Protein AF-0000000072289355 (afdb_homodimer)

pLDDT: mean 85.35, std 15.27, range [37.7, 98.59]

InterPro domains:
  IPR052786 Outer_spore_wall_assembly [PTHR34292] (29-284)
  IPR059112 Sulfate transporter CysZ/Etoposide-induced protein 2.4 [PF07264] (38-252)

Solvent-accessible surface area (backbone atoms only — not comparable to full-atom values): 29254 Å² total; per-residue (Å²): 114,68,66,58,51,51,51,50,49,51,51,49,49,47,50,49,48,52,52,46,51,51,48,48,51,36,52,50,40,17,64,49,29,50,36,46,48,29,38,57,50,8,44,57,51,49,72,73,34,67,76,64,43,53,46,57,64,74,40,42,65,65,51,49,53,50,40,53,53,46,43,52,53,40,50,72,47,36,30,61,35,34,29,67,58,28,41,77,76,49,46,68,50,11,51,56,51,26,50,52,43,45,42,14,25,32,24,41,50,41,39,54,52,33,48,65,72,66,37,36,67,35,45,48,50,39,25,48,26,47,24,39,65,72,67,39,46,71,52,46,50,56,24,26,44,66,51,90,67,98,59,92,46,43,59,73,31,60,51,57,78,71,52,80,75,58,82,59,88,50,70,67,56,53,52,52,50,60,70,42,52,68,37,35,77,38,64,57,60,23,44,53,51,42,50,49,52,49,6,35,61,47,17,71,52,60,52,40,58,58,40,52,27,70,63,56,50,73,67,56,50,51,55,52,45,66,76,41,43,23,28,30,18,31,27,17,35,48,38,49,59,48,28,41,38,54,86,43,14,61,61,34,52,50,18,33,35,37,8,42,24,54,49,51,44,45,52,68,68,49,78,53,58,65,58,48,63,61,36,72,65,46,55,51,48,56,59,66,74,96,114,67,65,59,52,51,51,51,50,49,50,50,51,49,50,47,47,50,49,47,51,52,48,47,51,37,51,50,42,17,65,48,25,47,35,46,47,29,38,58,50,8,45,56,52,49,72,72,34,67,75,64,44,52,48,58,62,75,40,42,64,64,50,50,54,51,39,53,54,46,43,53,55,40,50,73,47,37,30,61,36,32,30,68,57,28,41,77,76,48,46,66,49,11,50,57,53,26,50,51,43,44,42,14,26,31,24,40,49,43,40,55,51,31,49,65,71,65,38,38,67,35,45,47,49,40,27,50,26,47,23,38,67,72,68,38,47,72,51,46,51,57,23,26,44,65,51,91,67,98,59,94,46,42,59,74,31,59,50,56,79,71,52,80,75,59,80,61,89,49,70,66,56,53,52,51,51,60,70,42,51,69,38,36,76,39,62,56,61,22,44,53,50,40,50,48,52,51,6,35,60,47,18,70,50,61,53,40,55,58,39,52,27,70,65,56,51,73,65,56,50,50,53,51,46,65,76,41,42,22,27,31,18,30,27,18,34,49,39,51,59,48,27,41,38,56,88,42,13,62,61,35,52,50,19,33,36,37,8,42,24,53,50,51,45,44,51,69,69,50,80,52,57,65,55,48,61,63,36,72,64,46,56,54,50,56,60,66,74,97

Secondary structure (DSSP, 8-state):
-HHHHHHHHHHHHHHHHHHHHHHHHHHHHHHHH-GGGHHHHHHHHHHH-GGGGHHHHHTHHHHHHHHHHHHHHHHHHHHHHHHHHHHHHHGGGHHHHHHHHHHHHHHHHHHHHHHHHTSHHHHHHHHHHHHHHTT-HHHHTTTEEE--S--S-GGGGEEEE-S---PPPPHHHHHHHHHHGGGGGSTTHHHHHHHHHHHHHHHTTTTHHHHHHHT--HHHHHHHHHHTHHHHHHHHHHHHHHHTSTT-HHHHHHHHHHHHHHHHHHHHH--S-TTTTTSHHHHHHHHHH-/-HHHHHHHHHHHHHHHHHHHHHHHHHHHHHHHH-GGGHHHHHHHHHHH-GGGGHHHHHTHHHHHHHHHHHHHHHHHHHHHHHHHHHHHHHGGGHHHHHHHHHHHHHHHHHHHHHHHHTSHHHHHHHHHHHHHHTT-HHHHTTTEEE--S--S-GGGGEEEE-S---PPPPHHHHHHHHHHGGGGGSTTHHHHHHHHHHHHHHHTTTTHHHHHHHT--HHHHHHHHHHTHHHHHHHHHHHHHHHTSTT-HHHHHHHHHHHHHHHHHHHHH--S-TTTTTSHHHHHHHHHH-

Structure (mmCIF, N/CA/C/O backbone):
data_AF-0000000072289355-model_v1
#
loop_
_entity.id
_entity.type
_entity.pdbx_description
1 polymer 'Outer spore wall protein RRT8'
#
loop_
_atom_site.group_PDB
_atom_site.id
_atom_site.type_symbol
_atom_site.label_atom_id
_atom_site.label_alt_id
_atom_site.label_comp_id
_atom_site.label_asym_id
_atom_site.label_entity_id
_atom_site.label_seq_id
_atom_site.pdbx_PDB_ins_code
_atom_site.Cartn_x
_atom_site.Cartn_y
_atom_site.Cartn_z
_atom_site.occupancy
_atom_site.B_iso_or_equiv
_atom_site.auth_seq_id
_atom_site.auth_comp_id
_atom_site.auth_asym_id
_atom_site.auth_atom_id
_atom_site.pdbx_PDB_model_num
ATOM 1 N N . MET A 1 1 ? -6.34 -16.887 45.397 1 51.94 1 MET A N 1
ATOM 2 C CA . MET A 1 1 ? -6.302 -16.685 43.951 1 51.94 1 MET A CA 1
ATOM 3 C C . MET A 1 1 ? -7.488 -15.848 43.486 1 51.94 1 MET A C 1
ATOM 5 O O . MET A 1 1 ? -7.342 -14.985 42.618 1 51.94 1 MET A O 1
ATOM 9 N N . SER A 1 2 ? -8.598 -15.953 44.158 1 68.51 2 SER A N 1
ATOM 10 C CA . SER A 1 2 ? -9.837 -15.259 43.819 1 68.51 2 SER A CA 1
ATOM 11 C C . SER A 1 2 ? -9.767 -13.784 44.201 1 68.51 2 SER A C 1
ATOM 13 O O . SER A 1 2 ? -10.225 -12.921 43.449 1 68.51 2 SER A O 1
ATOM 15 N N . SER A 1 3 ? -8.997 -13.541 45.197 1 70.63 3 SER A N 1
ATOM 16 C CA . SER A 1 3 ? -8.923 -12.172 45.697 1 70.63 3 SER A CA 1
ATOM 17 C C . SER A 1 3 ? -7.99 -11.32 44.842 1 70.63 3 SER A C 1
ATOM 19 O O . SER A 1 3 ? -8.27 -10.147 44.59 1 70.63 3 SER A O 1
ATOM 21 N N . SER A 1 4 ? -7.025 -11.964 44.199 1 68.1 4 SER A N 1
ATOM 22 C CA . SER A 1 4 ? -6.078 -11.264 43.337 1 68.1 4 SER A CA 1
ATOM 23 C C . SER A 1 4 ? -6.698 -10.943 41.981 1 68.1 4 SER A C 1
ATOM 25 O O . SER A 1 4 ? -6.456 -9.873 41.419 1 68.1 4 SER A O 1
ATOM 27 N N . MET A 1 5 ? -7.551 -11.818 41.543 1 70.52 5 MET A N 1
ATOM 28 C CA . MET A 1 5 ? -8.238 -11.586 40.276 1 70.52 5 MET A CA 1
ATOM 29 C C . MET A 1 5 ? -9.273 -10.474 40.413 1 70.52 5 MET A C 1
ATOM 31 O O . MET A 1 5 ? -9.453 -9.671 39.496 1 70.52 5 MET A O 1
ATOM 35 N N . GLU A 1 6 ? -9.907 -10.446 41.558 1 66.62 6 GLU A N 1
ATOM 36 C CA . GLU A 1 6 ? -10.91 -9.415 41.811 1 66.62 6 GLU A CA 1
ATOM 37 C C . GLU A 1 6 ? -10.265 -8.039 41.95 1 66.62 6 GLU A C 1
ATOM 39 O O . GLU A 1 6 ? -10.8 -7.045 41.456 1 66.62 6 GLU A O 1
ATOM 44 N N . LYS A 1 7 ? -9.144 -8.028 42.578 1 65.82 7 LYS A N 1
ATOM 45 C CA . LYS A 1 7 ? -8.423 -6.769 42.742 1 65.82 7 LYS A CA 1
ATOM 46 C C . LYS A 1 7 ? -7.868 -6.276 41.409 1 65.82 7 LYS A C 1
ATOM 48 O O . LYS A 1 7 ? -7.916 -5.08 41.114 1 65.82 7 LYS A O 1
ATOM 53 N N . ALA A 1 8 ? -7.424 -7.24 40.55 1 68.23 8 ALA A N 1
ATOM 54 C CA . ALA A 1 8 ? -6.943 -6.889 39.216 1 68.23 8 ALA A CA 1
ATOM 55 C C . ALA A 1 8 ? -8.083 -6.381 38.337 1 68.23 8 ALA A C 1
ATOM 57 O O . ALA A 1 8 ? -7.905 -5.439 37.562 1 68.23 8 ALA A O 1
ATOM 58 N N . GLY A 1 9 ? -9.172 -6.943 38.454 1 66.05 9 GLY A N 1
ATOM 59 C CA . GLY A 1 9 ? -10.347 -6.475 37.737 1 66.05 9 GLY A CA 1
ATOM 60 C C . GLY A 1 9 ? -10.801 -5.095 38.173 1 66.05 9 GLY A C 1
ATOM 61 O O . GLY A 1 9 ? -11.153 -4.259 37.338 1 66.05 9 GLY A O 1
ATOM 62 N N . ALA A 1 10 ? -10.808 -4.883 39.504 1 66.05 10 ALA A N 1
ATOM 63 C CA . ALA A 1 10 ? -11.208 -3.591 40.056 1 66.05 10 ALA A CA 1
ATOM 64 C C . ALA A 1 10 ? -10.224 -2.495 39.656 1 66.05 10 ALA A C 1
ATOM 66 O O . ALA A 1 10 ? -10.631 -1.386 39.301 1 66.05 10 ALA A O 1
ATOM 67 N N . LYS A 1 11 ? -8.892 -2.757 39.707 1 65.72 11 LYS A N 1
ATOM 68 C CA . LYS A 1 11 ? -7.862 -1.82 39.269 1 65.72 11 LYS A CA 1
ATOM 69 C C . LYS A 1 11 ? -7.976 -1.536 37.774 1 65.72 11 LYS A C 1
ATOM 71 O O . LYS A 1 11 ? -7.8 -0.397 37.338 1 65.72 11 LYS A O 1
ATOM 76 N N . ALA A 1 12 ? -8.282 -2.608 37.068 1 65.73 12 ALA A N 1
ATOM 77 C CA . ALA A 1 12 ? -8.5 -2.423 35.635 1 65.73 12 ALA A CA 1
ATOM 78 C C . ALA A 1 12 ? -9.706 -1.525 35.375 1 65.73 12 ALA A C 1
ATOM 80 O O . ALA A 1 12 ? -9.671 -0.669 34.488 1 65.73 12 ALA A O 1
ATOM 81 N N . LYS A 1 13 ? -10.736 -1.74 36.146 1 65.07 13 LYS A N 1
ATOM 82 C CA . LYS A 1 13 ? -11.933 -0.911 36.027 1 65.07 13 LYS A CA 1
ATOM 83 C C . LYS A 1 13 ? -11.645 0.532 36.431 1 65.07 13 LYS A C 1
ATOM 85 O O . LYS A 1 13 ? -12.148 1.469 35.807 1 65.07 13 LYS A O 1
ATOM 90 N N . GLU A 1 14 ? -10.884 0.683 37.534 1 64.58 14 GLU A N 1
ATOM 91 C CA . GLU A 1 14 ? -10.511 2.021 37.984 1 64.58 14 GLU A CA 1
ATOM 92 C C . GLU A 1 14 ? -9.627 2.721 36.956 1 64.58 14 GLU A C 1
ATOM 94 O O . GLU A 1 14 ? -9.816 3.906 36.672 1 64.58 14 GLU A O 1
ATOM 99 N N . VAL A 1 15 ? -8.634 2.072 36.453 1 63.96 15 VAL A N 1
ATOM 100 C CA . VAL A 1 15 ? -7.767 2.62 35.415 1 63.96 15 VAL A CA 1
ATOM 101 C C . VAL A 1 15 ? -8.59 2.935 34.167 1 63.96 15 VAL A C 1
ATOM 103 O O . VAL A 1 15 ? -8.409 3.984 33.545 1 63.96 15 VAL A O 1
ATOM 106 N N . ALA A 1 16 ? -9.475 2.083 33.912 1 65.11 16 ALA A N 1
ATOM 107 C CA . ALA A 1 16 ? -10.362 2.306 32.773 1 65.11 16 ALA A CA 1
ATOM 108 C C . ALA A 1 16 ? -11.235 3.538 32.992 1 65.11 16 ALA A C 1
ATOM 110 O O . ALA A 1 16 ? -11.449 4.326 32.067 1 65.11 16 ALA A O 1
ATOM 111 N N . LYS A 1 17 ? -11.757 3.693 34.224 1 64.8 17 LYS A N 1
ATOM 112 C CA . LYS A 1 17 ? -12.576 4.855 34.555 1 64.8 17 LYS A CA 1
ATOM 113 C C . LYS A 1 17 ? -11.749 6.137 34.524 1 64.8 17 LYS A C 1
ATOM 115 O O . LYS A 1 17 ? -12.203 7.163 34.013 1 64.8 17 LYS A O 1
ATOM 120 N N . GLU A 1 18 ? -10.589 6.086 35.146 1 62.41 18 GLU A N 1
ATOM 121 C CA . GLU A 1 18 ? -9.7 7.243 35.112 1 62.41 18 GLU A CA 1
ATOM 122 C C . GLU A 1 18 ? -9.323 7.609 33.679 1 62.41 18 GLU A C 1
ATOM 124 O O . GLU A 1 18 ? -9.292 8.788 33.322 1 62.41 18 GLU A O 1
ATOM 129 N N . ASP A 1 19 ? -9.022 6.588 32.973 1 63.24 19 ASP A N 1
ATOM 130 C CA . ASP A 1 19 ? -8.687 6.82 31.571 1 63.24 19 ASP A CA 1
ATOM 131 C C . ASP A 1 19 ? -9.883 7.382 30.806 1 63.24 19 ASP A C 1
ATOM 133 O O . ASP A 1 19 ? -9.724 8.254 29.949 1 63.24 19 ASP A O 1
ATOM 137 N N . PHE A 1 20 ? -11.013 6.864 31.174 1 65.43 20 PHE A N 1
ATOM 138 C CA . PHE A 1 20 ? -12.234 7.37 30.557 1 65.43 20 PHE A CA 1
ATOM 139 C C . PHE A 1 20 ? -12.475 8.824 30.948 1 65.43 20 PHE A C 1
ATOM 141 O O . PHE A 1 20 ? -12.864 9.64 30.111 1 65.43 20 PHE A O 1
ATOM 148 N N . ASP A 1 21 ? -12.33 9.19 32.232 1 65.61 21 ASP A N 1
ATOM 149 C CA . ASP A 1 21 ? -12.503 10.565 32.691 1 65.61 21 ASP A CA 1
ATOM 150 C C . ASP A 1 21 ? -11.479 11.494 32.043 1 65.61 21 ASP A C 1
ATOM 152 O O . ASP A 1 21 ? -11.807 12.62 31.665 1 65.61 21 ASP A O 1
ATOM 156 N N . LYS A 1 22 ? -10.237 11.075 31.968 1 67.26 22 LYS A N 1
ATOM 157 C CA . LYS A 1 22 ? -9.211 11.859 31.287 1 67.26 22 LYS A CA 1
ATOM 158 C C . LYS A 1 22 ? -9.565 12.07 29.817 1 67.26 22 LYS A C 1
ATOM 160 O O . LYS A 1 22 ? -9.378 13.163 29.279 1 67.26 22 LYS A O 1
ATOM 165 N N . ALA A 1 23 ? -10.123 11.025 29.295 1 70.81 23 ALA A N 1
ATOM 166 C CA . ALA A 1 23 ? -10.559 11.112 27.904 1 70.81 23 ALA A CA 1
ATOM 167 C C . ALA A 1 23 ? -11.709 12.104 27.751 1 70.81 23 ALA A C 1
ATOM 169 O O . ALA A 1 23 ? -11.76 12.859 26.776 1 70.81 23 ALA A O 1
ATOM 170 N N . LYS A 1 24 ? -12.55 12.058 28.671 1 71.65 24 LYS A N 1
ATOM 171 C CA . LYS A 1 24 ? -13.68 12.982 28.656 1 71.65 24 LYS A CA 1
ATOM 172 C C . LYS A 1 24 ? -13.212 14.426 28.813 1 71.65 24 LYS A C 1
ATOM 174 O O . LYS A 1 24 ? -13.702 15.321 28.122 1 71.65 24 LYS A O 1
ATOM 179 N N . GLU A 1 25 ? -12.352 14.649 29.75 1 72.42 25 GLU A N 1
ATOM 180 C CA . GLU A 1 25 ? -11.808 15.988 29.957 1 72.42 25 GLU A CA 1
ATOM 181 C C . GLU A 1 25 ? -11.058 16.475 28.72 1 72.42 25 GLU A C 1
ATOM 183 O O . GLU A 1 25 ? -11.164 17.645 28.344 1 72.42 25 GLU A O 1
ATOM 188 N N . LEU A 1 26 ? -10.365 15.582 28.157 1 71.24 26 LEU A N 1
ATOM 189 C CA . LEU A 1 26 ? -9.65 15.921 26.931 1 71.24 26 LEU A CA 1
ATOM 190 C C . LEU A 1 26 ? -10.625 16.278 25.815 1 71.24 26 LEU A C 1
ATOM 192 O O . LEU A 1 26 ? -10.402 17.238 25.074 1 71.24 26 LEU A O 1
ATOM 196 N N . ALA A 1 27 ? -11.639 15.556 25.752 1 74.61 27 ALA A N 1
ATOM 197 C CA . ALA A 1 27 ? -12.659 15.822 24.741 1 74.61 27 ALA A CA 1
ATOM 198 C C . ALA A 1 27 ? -13.316 17.181 24.969 1 74.61 27 ALA A C 1
ATOM 200 O O . ALA A 1 27 ? -13.566 17.923 24.017 1 74.61 27 ALA A O 1
ATOM 201 N N . ARG A 1 28 ? -13.562 17.49 26.211 1 72.58 28 ARG A N 1
ATOM 202 C CA . ARG A 1 28 ? -14.164 18.773 26.559 1 72.58 28 ARG A CA 1
ATOM 203 C C . ARG A 1 28 ? -13.207 19.924 26.266 1 72.58 28 ARG A C 1
ATOM 205 O O . ARG A 1 28 ? -13.6 20.928 25.668 1 72.58 28 ARG A O 1
ATOM 212 N N . SER A 1 29 ? -12.02 19.738 26.656 1 74.2 29 SER A N 1
ATOM 213 C CA . SER A 1 29 ? -11.019 20.77 26.406 1 74.2 29 SER A CA 1
ATOM 214 C C . SER A 1 29 ? -10.797 20.973 24.911 1 74.2 29 SER A C 1
ATOM 216 O O . SER A 1 29 ? -10.623 22.104 24.452 1 74.2 29 SER A O 1
ATOM 218 N N . ALA A 1 30 ? -10.871 19.97 24.189 1 75.96 30 ALA A N 1
ATOM 219 C CA . ALA A 1 30 ? -10.728 20.03 22.736 1 75.96 30 ALA A CA 1
ATOM 220 C C . ALA A 1 30 ? -11.888 20.792 22.102 1 75.96 30 ALA A C 1
ATOM 222 O O . ALA A 1 30 ? -11.682 21.616 21.207 1 75.96 30 ALA A O 1
ATOM 223 N N . ALA A 1 31 ? -13.019 20.532 22.613 1 73.26 31 ALA A N 1
ATOM 224 C CA . ALA A 1 31 ? -14.212 21.175 22.069 1 73.26 31 ALA A CA 1
ATOM 225 C C . ALA A 1 31 ? -14.237 22.662 22.408 1 73.26 31 ALA A C 1
ATOM 227 O O . ALA A 1 31 ? -14.61 23.489 21.573 1 73.26 31 ALA A O 1
ATOM 228 N N . ILE A 1 32 ? -13.703 23.025 23.562 1 75.71 32 ILE A N 1
ATOM 229 C CA . ILE A 1 32 ? -13.789 24.396 24.053 1 75.71 32 ILE A CA 1
ATOM 230 C C . ILE A 1 32 ? -12.649 25.227 23.466 1 75.71 32 ILE A C 1
ATOM 232 O O . ILE A 1 32 ? -12.792 26.436 23.269 1 75.71 32 ILE A O 1
ATOM 236 N N . SER A 1 33 ? -11.571 24.567 23.103 1 79.07 33 SER A N 1
ATOM 237 C CA . SER A 1 33 ? -10.388 25.292 22.649 1 79.07 33 SER A CA 1
ATOM 238 C C . SER A 1 33 ? -10.635 25.965 21.304 1 79.07 33 SER A C 1
ATOM 240 O O . SER A 1 33 ? -10.055 27.014 21.013 1 79.07 33 SER A O 1
ATOM 242 N N . GLY A 1 34 ? -11.463 25.48 20.426 1 87.3 34 GLY A N 1
ATOM 243 C CA . GLY A 1 34 ? -11.722 26.012 19.098 1 87.3 34 GLY A CA 1
ATOM 244 C C . GLY A 1 34 ? -10.569 25.803 18.136 1 87.3 34 GLY A C 1
ATOM 245 O O . GLY A 1 34 ? -10.623 26.248 16.987 1 87.3 34 GLY A O 1
ATOM 246 N N . ALA A 1 35 ? -9.516 25.137 18.644 1 91.71 35 ALA A N 1
ATOM 247 C CA . ALA A 1 35 ? -8.325 24.929 17.826 1 91.71 35 ALA A CA 1
ATOM 248 C C . ALA A 1 35 ? -8.653 24.115 16.577 1 91.71 35 ALA A C 1
ATOM 250 O O . ALA A 1 35 ? -7.94 24.192 15.573 1 91.71 35 ALA A O 1
ATOM 251 N N . TYR A 1 36 ? -9.755 23.366 16.559 1 91.93 36 TYR A N 1
ATOM 252 C CA . TYR A 1 36 ? -10.182 22.554 15.425 1 91.93 36 TYR A CA 1
ATOM 253 C C . TYR A 1 36 ? -10.618 23.432 14.258 1 91.93 36 TYR A C 1
ATOM 255 O O . TYR A 1 36 ? -10.754 22.953 13.13 1 91.93 36 TYR A O 1
ATOM 263 N N . LEU A 1 37 ? -10.787 24.721 14.466 1 94.92 37 LEU A N 1
ATOM 264 C CA . LEU A 1 37 ? -11.239 25.637 13.424 1 94.92 37 LEU A CA 1
ATOM 265 C C . LEU A 1 37 ? -10.059 26.172 12.62 1 94.92 37 LEU A C 1
ATOM 267 O O . LEU A 1 37 ? -10.23 26.63 11.489 1 94.92 37 LEU A O 1
ATOM 271 N N . TYR A 1 38 ? -8.908 26.082 13.154 1 96.92 38 TYR A N 1
ATOM 272 C CA . TYR A 1 38 ? -7.762 26.724 12.522 1 96.92 38 TYR A CA 1
ATOM 273 C C . TYR A 1 38 ? -7.405 26.035 11.21 1 96.92 38 TYR A C 1
ATOM 275 O O . TYR A 1 38 ? -7.046 26.695 10.232 1 96.92 38 TYR A O 1
ATOM 283 N N . PRO A 1 39 ? -7.493 24.691 11.159 1 97.29 39 PRO A N 1
ATOM 284 C CA . PRO A 1 39 ? -7.264 24.087 9.844 1 97.29 39 PRO A CA 1
ATOM 285 C C . PRO A 1 39 ? -8.243 24.589 8.785 1 97.29 39 PRO A C 1
ATOM 287 O O . PRO A 1 39 ? -7.864 24.771 7.626 1 97.29 39 PRO A O 1
ATOM 290 N N . ILE A 1 40 ? -9.417 24.882 9.15 1 97.29 40 ILE A N 1
ATOM 291 C CA . ILE A 1 40 ? -10.425 25.395 8.228 1 97.29 40 ILE A CA 1
ATOM 292 C C . ILE A 1 40 ? -10.101 26.841 7.86 1 97.29 40 ILE A C 1
ATOM 294 O O . ILE A 1 40 ? -10.152 27.215 6.687 1 97.29 40 ILE A O 1
ATOM 298 N N . LYS A 1 41 ? -9.752 27.607 8.88 1 97.49 41 LYS A N 1
ATOM 299 C CA . LYS A 1 41 ? -9.331 28.982 8.628 1 97.49 41 LYS A CA 1
ATOM 300 C C . LYS A 1 41 ? -8.124 29.026 7.695 1 97.49 41 LYS A C 1
ATOM 302 O O . LYS A 1 41 ? -8 29.937 6.874 1 97.49 41 LYS A O 1
ATOM 307 N N . GLY A 1 42 ? -7.297 2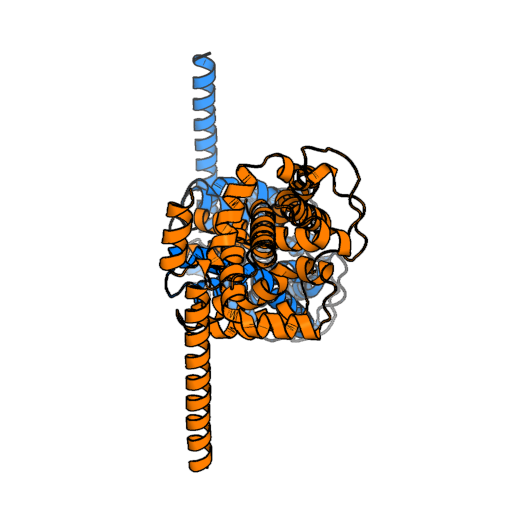8.028 7.879 1 98.31 42 GLY A N 1
ATOM 308 C CA . GLY A 1 42 ? -6.117 27.952 7.032 1 98.31 42 GLY A CA 1
ATOM 309 C C . GLY A 1 42 ? -6.449 27.778 5.562 1 98.31 42 GLY A C 1
ATOM 310 O O . GLY A 1 42 ? -5.771 28.337 4.697 1 98.31 42 GLY A O 1
ATOM 311 N N . ILE A 1 43 ? -7.487 27.035 5.299 1 98.18 43 ILE A N 1
ATOM 312 C CA . ILE A 1 43 ? -7.917 26.819 3.922 1 98.18 43 ILE A CA 1
ATOM 313 C C . ILE A 1 43 ? -8.352 28.146 3.304 1 98.18 43 ILE A C 1
ATOM 315 O O . ILE A 1 43 ? -7.877 28.524 2.231 1 98.18 43 ILE A O 1
ATOM 319 N N . PHE A 1 44 ? -9.206 28.932 3.954 1 97.87 44 PHE A N 1
ATOM 320 C CA . PHE A 1 44 ? -9.758 30.172 3.422 1 97.87 44 PHE A CA 1
ATOM 321 C C . PHE A 1 44 ? -8.683 31.248 3.33 1 97.87 44 PHE A C 1
ATOM 323 O O . PHE A 1 44 ? -8.643 32.012 2.363 1 97.87 44 PHE A O 1
ATOM 330 N N . TYR A 1 45 ? -7.818 31.328 4.323 1 98.04 45 TYR A N 1
ATOM 331 C CA . TYR A 1 45 ? -6.731 32.3 4.298 1 98.04 45 TYR A CA 1
ATOM 332 C C . TYR A 1 45 ? -5.783 32.027 3.136 1 98.04 45 TYR A C 1
ATOM 334 O O . TYR A 1 45 ? -5.366 32.954 2.437 1 98.04 45 TYR A O 1
ATOM 342 N N . PHE A 1 46 ? -5.436 30.767 2.947 1 98.1 46 PHE A N 1
ATOM 343 C CA . PHE A 1 46 ? -4.536 30.372 1.87 1 98.1 46 PHE A CA 1
ATOM 344 C C . PHE A 1 46 ? -5.129 30.726 0.511 1 98.1 46 PHE A C 1
ATOM 346 O O . PHE A 1 46 ? -4.432 31.256 -0.357 1 98.1 46 PHE A O 1
ATOM 353 N N . LEU A 1 47 ? -6.413 30.436 0.352 1 97.01 47 LEU A N 1
ATOM 354 C CA . LEU A 1 47 ? -7.069 30.674 -0.929 1 97.01 47 LEU A CA 1
ATOM 355 C C . LEU A 1 47 ? -7.192 32.168 -1.207 1 97.01 47 LEU A C 1
ATOM 357 O O . LEU A 1 47 ? -7.151 32.594 -2.364 1 97.01 47 LEU A O 1
ATOM 361 N N . SER A 1 48 ? -7.273 32.992 -0.138 1 96.82 48 SER A N 1
ATOM 362 C CA . SER A 1 48 ? -7.484 34.428 -0.295 1 96.82 48 SER A CA 1
ATOM 363 C C . SER A 1 48 ? -6.158 35.172 -0.408 1 96.82 48 SER A C 1
ATOM 365 O O . SER A 1 48 ? -6.13 36.349 -0.772 1 96.82 48 SER A O 1
ATOM 367 N N . HIS A 1 49 ? -5.082 34.605 -0.113 1 95.73 49 HIS A N 1
ATOM 368 C CA . HIS A 1 49 ? -3.77 35.241 -0.175 1 95.73 49 HIS A CA 1
ATOM 369 C C . HIS A 1 49 ? -2.864 34.536 -1.179 1 95.73 49 HIS A C 1
ATOM 371 O O . HIS A 1 49 ? -2.091 33.65 -0.809 1 95.73 49 HIS A O 1
ATOM 377 N N . ARG A 1 50 ? -2.788 34.98 -2.296 1 94.29 50 ARG A N 1
ATOM 378 C CA . ARG A 1 50 ? -2.14 34.333 -3.433 1 94.29 50 ARG A CA 1
ATOM 379 C C . ARG A 1 50 ? -0.627 34.295 -3.252 1 94.29 50 ARG A C 1
ATOM 381 O O . ARG A 1 50 ? 0.048 33.424 -3.804 1 94.29 50 ARG A O 1
ATOM 388 N N . THR A 1 51 ? -0.07 35.228 -2.525 1 93.98 51 THR A N 1
ATOM 389 C CA . THR A 1 51 ? 1.372 35.285 -2.317 1 93.98 51 THR A CA 1
ATOM 390 C C . THR A 1 51 ? 1.862 34.044 -1.576 1 93.98 51 THR A C 1
ATOM 392 O O . THR A 1 51 ? 3.027 33.661 -1.698 1 93.98 51 THR A O 1
ATOM 395 N N . LEU A 1 52 ? 0.937 33.41 -0.814 1 96.23 52 LEU A N 1
ATOM 396 C CA . LEU A 1 52 ? 1.291 32.242 -0.015 1 96.23 52 LEU A CA 1
ATOM 397 C C . LEU A 1 52 ? 1.346 30.987 -0.879 1 96.23 52 LEU A C 1
ATOM 399 O O . LEU A 1 52 ? 1.829 29.943 -0.435 1 96.23 52 LEU A O 1
ATOM 403 N N . TRP A 1 53 ? 0.978 31.104 -2.15 1 97.07 53 TRP A N 1
ATOM 404 C CA . TRP A 1 53 ? 0.948 29.953 -3.047 1 97.07 53 TRP A CA 1
ATOM 405 C C . TRP A 1 53 ? 2.342 29.641 -3.58 1 97.07 53 TRP A C 1
ATOM 407 O O . TRP A 1 53 ? 2.586 28.549 -4.099 1 97.07 53 TRP A O 1
ATOM 417 N N . LYS A 1 54 ? 3.278 30.554 -3.481 1 96.41 54 LYS A N 1
ATOM 418 C CA . LYS A 1 54 ? 4.587 30.469 -4.122 1 96.41 54 LYS A CA 1
ATOM 419 C C . LYS A 1 54 ? 5.343 29.225 -3.665 1 96.41 54 LYS A C 1
ATOM 421 O O . LYS A 1 54 ? 5.859 28.468 -4.49 1 96.41 54 LYS A O 1
ATOM 426 N N . PRO A 1 55 ? 5.358 28.976 -2.337 1 96.67 55 PRO A N 1
ATOM 427 C CA . PRO A 1 55 ? 6.069 27.769 -1.91 1 96.67 55 PRO A CA 1
ATOM 428 C C . PRO A 1 55 ? 5.444 26.49 -2.462 1 96.67 55 PRO A C 1
ATOM 430 O O . PRO A 1 55 ? 6.162 25.571 -2.866 1 96.67 55 PRO A O 1
ATOM 433 N N . LEU A 1 56 ? 4.13 26.383 -2.526 1 97.56 56 LEU A N 1
ATOM 434 C CA . LEU A 1 56 ? 3.443 25.214 -3.065 1 97.56 56 LEU A CA 1
ATOM 435 C C . LEU A 1 56 ? 3.733 25.052 -4.554 1 97.56 56 LEU A C 1
ATOM 437 O O . LEU A 1 56 ? 4.047 23.952 -5.013 1 97.56 56 LEU A O 1
ATOM 441 N N . LEU A 1 57 ? 3.641 26.153 -5.322 1 97.49 57 LEU A N 1
ATOM 442 C CA . LEU A 1 57 ? 3.826 26.122 -6.769 1 97.49 57 LEU A CA 1
ATOM 443 C C . LEU A 1 57 ? 5.259 25.744 -7.126 1 97.49 57 LEU A C 1
ATOM 445 O O . LEU A 1 57 ? 5.499 25.098 -8.149 1 97.49 57 LEU A O 1
ATOM 449 N N . SER A 1 58 ? 6.219 26.094 -6.287 1 96.7 58 SER A N 1
ATOM 450 C CA . SER A 1 58 ? 7.62 25.786 -6.55 1 96.7 58 SER A CA 1
ATOM 451 C C . SER A 1 58 ? 7.895 24.293 -6.402 1 96.7 58 SER A C 1
ATOM 453 O O . SER A 1 58 ? 8.897 23.787 -6.911 1 96.7 58 SER A O 1
ATOM 455 N N . LYS A 1 59 ? 6.989 23.576 -5.726 1 97.48 59 LYS A N 1
ATOM 456 C CA . LYS A 1 59 ? 7.192 22.154 -5.463 1 97.48 59 LYS A CA 1
ATOM 457 C C . LYS A 1 59 ? 6.203 21.302 -6.253 1 97.48 59 LYS A C 1
ATOM 459 O O . LYS A 1 59 ? 6.098 20.094 -6.029 1 97.48 59 LYS A O 1
ATOM 464 N N . LEU A 1 60 ? 5.481 21.893 -7.158 1 97.04 60 LEU A N 1
ATOM 465 C CA . LEU A 1 60 ? 4.413 21.21 -7.88 1 97.04 60 LEU A CA 1
ATOM 466 C C . LEU A 1 60 ? 4.975 20.092 -8.752 1 97.04 60 LEU A C 1
ATOM 468 O O . LEU A 1 60 ? 4.444 18.979 -8.759 1 97.04 60 LEU A O 1
ATOM 472 N N . VAL A 1 61 ? 6.052 20.341 -9.468 1 97.13 61 VAL A N 1
ATOM 473 C CA . VAL A 1 61 ? 6.596 19.387 -10.428 1 97.13 61 VAL A CA 1
ATOM 474 C C . VAL A 1 61 ? 7.135 18.162 -9.692 1 97.13 61 VAL A C 1
ATOM 476 O O . VAL A 1 61 ? 6.746 17.03 -9.99 1 97.13 61 VAL A O 1
ATOM 479 N N . PRO A 1 62 ? 8 18.364 -8.669 1 97.27 62 PRO A N 1
ATOM 480 C CA . PRO A 1 62 ? 8.504 17.176 -7.975 1 97.27 62 PRO A CA 1
ATOM 481 C C . PRO A 1 62 ? 7.406 16.415 -7.235 1 97.27 62 PRO A C 1
ATOM 483 O O . PRO A 1 62 ? 7.432 15.183 -7.182 1 97.27 62 PRO A O 1
ATOM 486 N N . THR A 1 63 ? 6.449 17.118 -6.667 1 97.27 63 THR A N 1
ATOM 487 C CA . THR A 1 63 ? 5.38 16.451 -5.933 1 97.27 63 THR A CA 1
ATOM 488 C C . THR A 1 63 ? 4.467 15.684 -6.886 1 97.27 63 THR A C 1
ATOM 490 O O . THR A 1 63 ? 4.023 14.577 -6.572 1 97.27 63 THR A O 1
ATOM 493 N N . LEU A 1 64 ? 4.106 16.235 -8.02 1 97.32 64 LEU A N 1
ATOM 494 C CA . LEU A 1 64 ? 3.267 15.559 -9.003 1 97.32 64 LEU A CA 1
ATOM 495 C C . LEU A 1 64 ? 3.972 14.329 -9.565 1 97.32 64 LEU A C 1
ATOM 497 O O . LEU A 1 64 ? 3.34 13.294 -9.788 1 97.32 64 LEU A O 1
ATOM 501 N N . SER A 1 65 ? 5.308 14.493 -9.842 1 97.77 65 SER A N 1
ATOM 502 C CA . SER A 1 65 ? 6.079 13.352 -10.326 1 97.77 65 SER A CA 1
ATOM 503 C C . SER A 1 65 ? 6.072 12.211 -9.315 1 97.77 65 SER A C 1
ATOM 505 O O . SER A 1 65 ? 5.86 11.052 -9.68 1 97.77 65 SER A O 1
ATOM 507 N N . LEU A 1 66 ? 6.295 12.597 -8.03 1 97.75 66 LEU A N 1
ATOM 508 C CA . LEU A 1 66 ? 6.232 11.598 -6.969 1 97.75 66 LEU A CA 1
ATOM 509 C C . LEU A 1 66 ? 4.849 10.96 -6.905 1 97.75 66 LEU A C 1
ATOM 511 O O . LEU A 1 66 ? 4.729 9.744 -6.737 1 97.75 66 LEU A O 1
ATOM 515 N N . SER A 1 67 ? 3.809 11.764 -7.016 1 97.47 67 SER A N 1
ATOM 516 C CA . SER A 1 67 ? 2.434 11.282 -6.93 1 97.47 67 SER A CA 1
ATOM 517 C C . SER A 1 67 ? 2.132 10.273 -8.033 1 97.47 67 SER A C 1
ATOM 519 O O . SER A 1 67 ? 1.51 9.239 -7.782 1 97.47 67 SER A O 1
ATOM 521 N N . VAL A 1 68 ? 2.523 10.573 -9.24 1 96.5 68 VAL A N 1
ATOM 522 C CA . VAL A 1 68 ? 2.28 9.688 -10.374 1 96.5 68 VAL A CA 1
ATOM 523 C C . VAL A 1 68 ? 2.935 8.332 -10.122 1 96.5 68 VAL A C 1
ATOM 525 O O . VAL A 1 68 ? 2.305 7.288 -10.305 1 96.5 68 VAL A O 1
ATOM 528 N N . VAL A 1 69 ? 4.157 8.335 -9.671 1 96.75 69 VAL A N 1
ATOM 529 C CA . VAL A 1 69 ? 4.9 7.103 -9.428 1 96.75 69 VAL A CA 1
ATOM 530 C C . VAL A 1 69 ? 4.215 6.295 -8.329 1 96.75 69 VAL A C 1
ATOM 532 O O . VAL A 1 69 ? 3.984 5.093 -8.486 1 96.75 69 VAL A O 1
ATOM 535 N N . VAL A 1 70 ? 3.864 6.97 -7.214 1 97.1 70 VAL A N 1
ATOM 536 C CA . VAL A 1 70 ? 3.258 6.289 -6.075 1 97.1 70 VAL A CA 1
ATOM 537 C C . VAL A 1 70 ? 1.897 5.722 -6.476 1 97.1 70 VAL A C 1
ATOM 539 O O . VAL A 1 70 ? 1.568 4.583 -6.138 1 97.1 70 VAL A O 1
ATOM 542 N N . VAL A 1 71 ? 1.084 6.473 -7.178 1 96.16 71 VAL A N 1
ATOM 543 C CA . VAL A 1 71 ? -0.248 6.044 -7.592 1 96.16 71 VAL A CA 1
ATOM 544 C C . VAL A 1 71 ? -0.138 4.816 -8.493 1 96.16 71 VAL A C 1
ATOM 546 O O . VAL A 1 71 ? -0.879 3.845 -8.322 1 96.16 71 VAL A O 1
ATOM 549 N N . ILE A 1 72 ? 0.77 4.826 -9.412 1 94.58 72 ILE A N 1
ATOM 550 C CA . ILE A 1 72 ? 0.948 3.708 -10.332 1 94.58 72 ILE A CA 1
ATOM 551 C C . ILE A 1 72 ? 1.33 2.453 -9.552 1 94.58 72 ILE A C 1
ATOM 553 O O . ILE A 1 72 ? 0.738 1.389 -9.747 1 94.58 72 ILE A O 1
ATOM 557 N N . VAL A 1 73 ? 2.287 2.58 -8.664 1 93.99 73 VAL A N 1
ATOM 558 C CA . VAL A 1 73 ? 2.761 1.446 -7.878 1 93.99 73 VAL A CA 1
ATOM 559 C C . VAL A 1 73 ? 1.625 0.908 -7.011 1 93.99 73 VAL A C 1
ATOM 561 O O . VAL A 1 73 ? 1.431 -0.306 -6.915 1 93.99 73 VAL A O 1
ATOM 564 N N . MET A 1 74 ? 0.835 1.804 -6.429 1 95.06 74 MET A N 1
ATOM 565 C CA . MET A 1 74 ? -0.249 1.381 -5.547 1 95.06 74 MET A CA 1
ATOM 566 C C . MET A 1 74 ? -1.353 0.685 -6.337 1 95.06 74 MET A C 1
ATOM 568 O O . MET A 1 74 ? -1.922 -0.306 -5.875 1 95.06 74 MET A O 1
ATOM 572 N N . PHE A 1 75 ? -1.683 1.208 -7.467 1 93.92 75 PHE A N 1
ATOM 573 C CA . PHE A 1 75 ? -2.703 0.552 -8.276 1 93.92 75 PHE A CA 1
ATOM 574 C C . PHE A 1 75 ? -2.244 -0.836 -8.705 1 93.92 75 PHE A C 1
ATOM 576 O O . PHE A 1 75 ? -3.058 -1.753 -8.832 1 93.92 75 PHE A O 1
ATOM 583 N N . MET A 1 76 ? -1.003 -0.954 -8.953 1 90.56 76 MET A N 1
ATOM 584 C CA . MET A 1 76 ? -0.456 -2.232 -9.4 1 90.56 76 MET A CA 1
ATOM 585 C C . MET A 1 76 ? -0.557 -3.282 -8.299 1 90.56 76 MET A C 1
ATOM 587 O O . MET A 1 76 ? -0.848 -4.448 -8.573 1 90.56 76 MET A O 1
ATOM 591 N N . PHE A 1 77 ? -0.496 -2.868 -7.033 1 89.93 77 PHE A N 1
ATOM 592 C CA . PHE A 1 77 ? -0.321 -3.891 -6.008 1 89.93 77 PHE A CA 1
ATOM 593 C C . PHE A 1 77 ? -1.519 -3.923 -5.067 1 89.93 77 PHE A C 1
ATOM 595 O O . PHE A 1 77 ? -1.789 -4.945 -4.432 1 89.93 77 PHE A O 1
ATOM 602 N N . THR A 1 78 ? -2.201 -2.847 -5.029 1 93.18 78 THR A N 1
ATOM 603 C CA . THR A 1 78 ? -3.225 -2.833 -3.989 1 93.18 78 THR A CA 1
ATOM 604 C C . THR A 1 78 ? -4.62 -2.911 -4.603 1 93.18 78 THR A C 1
ATOM 606 O O . THR A 1 78 ? -5.582 -3.28 -3.926 1 93.18 78 THR A O 1
ATOM 609 N N . TYR A 1 79 ? -4.811 -2.586 -5.819 1 93.09 79 TYR A N 1
ATOM 610 C CA . TYR A 1 79 ? -6.144 -2.461 -6.397 1 93.09 79 TYR A CA 1
ATOM 611 C C . TYR A 1 79 ? -6.845 -3.814 -6.448 1 93.09 79 TYR A C 1
ATOM 613 O O . TYR A 1 79 ? -7.983 -3.948 -5.993 1 93.09 79 TYR A O 1
ATOM 621 N N . LEU A 1 80 ? -6.176 -4.731 -7.006 1 90.97 80 LEU A N 1
ATOM 622 C CA . LEU A 1 80 ? -6.805 -6.025 -7.248 1 90.97 80 LEU A CA 1
ATOM 623 C C . LEU A 1 80 ? -7.219 -6.682 -5.936 1 90.97 80 LEU A C 1
ATOM 625 O O . LEU A 1 80 ? -8.365 -7.113 -5.787 1 90.97 80 LEU A O 1
ATOM 629 N N . PRO A 1 81 ? -6.362 -6.79 -4.98 1 92.64 81 PRO A N 1
ATOM 630 C CA . PRO A 1 81 ? -6.787 -7.381 -3.709 1 92.64 81 PRO A CA 1
ATOM 631 C C . PRO A 1 81 ? -7.92 -6.601 -3.046 1 92.64 81 PRO A C 1
ATOM 633 O O . PRO A 1 81 ? -8.781 -7.194 -2.39 1 92.64 81 PRO A O 1
ATOM 636 N N . GLN A 1 82 ? -7.874 -5.348 -3.203 1 94.15 82 GLN A N 1
ATOM 637 C CA . GLN A 1 82 ? -8.972 -4.537 -2.688 1 94.15 82 GLN A CA 1
ATOM 638 C C . GLN A 1 82 ? -10.29 -4.905 -3.363 1 94.15 82 GLN A C 1
ATOM 640 O O . GLN A 1 82 ? -11.31 -5.08 -2.692 1 94.15 82 GLN A O 1
ATOM 645 N N . LEU A 1 83 ? -10.234 -4.972 -4.607 1 91.72 83 LEU A N 1
ATOM 646 C CA . LEU A 1 83 ? -11.417 -5.323 -5.384 1 91.72 83 LEU A CA 1
ATOM 647 C C . LEU A 1 83 ? -11.974 -6.674 -4.947 1 91.72 83 LEU A C 1
ATOM 649 O O . LEU A 1 83 ? -13.187 -6.831 -4.796 1 91.72 83 LEU A O 1
ATOM 653 N N . ALA A 1 84 ? -11.128 -7.61 -4.762 1 90.71 84 ALA A N 1
ATOM 654 C CA . ALA A 1 84 ? -11.519 -8.972 -4.407 1 90.71 84 ALA A CA 1
ATOM 655 C C . ALA A 1 84 ? -12.32 -8.992 -3.109 1 90.71 84 ALA A C 1
ATOM 657 O O . ALA A 1 84 ? -13.287 -9.746 -2.98 1 90.71 84 ALA A O 1
ATOM 658 N N . ILE A 1 85 ? -11.951 -8.167 -2.158 1 90.25 85 ILE A N 1
ATOM 659 C CA . ILE A 1 85 ? -12.625 -8.137 -0.865 1 90.25 85 ILE A CA 1
ATOM 660 C C . ILE A 1 85 ? -13.892 -7.29 -0.963 1 90.25 85 ILE A C 1
ATOM 662 O O . ILE A 1 85 ? -14.941 -7.667 -0.437 1 90.25 85 ILE A O 1
ATOM 666 N N . LEU A 1 86 ? -13.794 -6.199 -1.719 1 92.31 86 LEU A N 1
ATOM 667 C CA . LEU A 1 86 ? -14.87 -5.214 -1.739 1 92.31 86 LEU A CA 1
ATOM 668 C C . LEU A 1 86 ? -16.065 -5.731 -2.533 1 92.31 86 LEU A C 1
ATOM 670 O O . LEU A 1 86 ? -17.184 -5.24 -2.368 1 92.31 86 LEU A O 1
ATOM 674 N N . ILE A 1 87 ? -15.852 -6.643 -3.419 1 88.19 87 ILE A N 1
ATOM 675 C CA . ILE A 1 87 ? -16.961 -7.23 -4.163 1 88.19 87 ILE A CA 1
ATOM 676 C C . ILE A 1 87 ? -17.987 -7.806 -3.191 1 88.19 87 ILE A C 1
ATOM 678 O O . ILE A 1 87 ? -19.193 -7.744 -3.443 1 88.19 87 ILE A O 1
ATOM 682 N N . PHE A 1 88 ? -17.576 -8.186 -2.042 1 86.59 88 PHE A N 1
ATOM 683 C CA . PHE A 1 88 ? -18.453 -8.825 -1.069 1 86.59 88 PHE A CA 1
ATOM 684 C C . PHE A 1 88 ? -19.155 -7.782 -0.207 1 86.59 88 PHE A C 1
ATOM 686 O O . PHE A 1 88 ? -20.183 -8.07 0.41 1 86.59 88 PHE A O 1
ATOM 693 N N . THR A 1 89 ? -18.62 -6.647 -0.134 1 85.55 89 THR A N 1
ATOM 694 C CA . THR A 1 89 ? -19.209 -5.654 0.758 1 85.55 89 THR A CA 1
ATOM 695 C C . THR A 1 89 ? -19.879 -4.539 -0.04 1 85.55 89 THR A C 1
ATOM 697 O O . THR A 1 89 ? -20.899 -3.991 0.383 1 85.55 89 THR A O 1
ATOM 700 N N . ASP A 1 90 ? -19.285 -4.257 -1.265 1 87.54 90 ASP A N 1
ATOM 701 C CA . ASP A 1 90 ? -19.787 -3.105 -2.008 1 87.54 90 ASP A CA 1
ATOM 702 C C . ASP A 1 90 ? -20.548 -3.545 -3.257 1 87.54 90 ASP A C 1
ATOM 704 O O . ASP A 1 90 ? -21.157 -2.721 -3.942 1 87.54 90 ASP A O 1
ATOM 708 N N . GLY A 1 91 ? -20.518 -4.835 -3.623 1 85.41 91 GLY A N 1
ATOM 709 C CA . GLY A 1 91 ? -21.234 -5.328 -4.788 1 85.41 91 GLY A CA 1
ATOM 710 C C . GLY A 1 91 ? -20.781 -4.683 -6.084 1 85.41 91 GLY A C 1
ATOM 711 O O . GLY A 1 91 ? -19.584 -4.63 -6.372 1 85.41 91 GLY A O 1
ATOM 712 N N . PRO A 1 92 ? -21.691 -4.066 -6.789 1 84.57 92 PRO A N 1
ATOM 713 C CA . PRO A 1 92 ? -21.392 -3.539 -8.123 1 84.57 92 PRO A CA 1
ATOM 714 C C . PRO A 1 92 ? -20.488 -2.309 -8.082 1 84.57 92 PRO A C 1
ATOM 716 O O . PRO A 1 92 ? -19.887 -1.947 -9.097 1 84.57 92 PRO A O 1
ATOM 719 N N . LEU A 1 93 ? -20.471 -1.648 -6.9 1 87.48 93 LEU A N 1
ATOM 720 C CA . LEU A 1 93 ? -19.674 -0.43 -6.804 1 87.48 93 LEU A CA 1
ATOM 721 C C . LEU A 1 93 ? -18.271 -0.736 -6.292 1 87.48 93 LEU A C 1
ATOM 723 O O . LEU A 1 93 ? -17.485 0.179 -6.035 1 87.48 93 LEU A O 1
ATOM 727 N N . ALA A 1 94 ? -17.96 -1.998 -6.224 1 91.46 94 ALA A N 1
ATOM 728 C CA . ALA A 1 94 ? -16.688 -2.437 -5.656 1 91.46 94 ALA A CA 1
ATOM 729 C C . ALA A 1 94 ? -15.511 -1.808 -6.396 1 91.46 94 ALA A C 1
ATOM 731 O O . ALA A 1 94 ? -14.526 -1.4 -5.776 1 91.46 94 ALA A O 1
ATOM 732 N N . ALA A 1 95 ? -15.622 -1.668 -7.707 1 90.94 95 ALA A N 1
ATOM 733 C CA . ALA A 1 95 ? -14.534 -1.124 -8.516 1 90.94 95 ALA A CA 1
ATOM 734 C C . ALA A 1 95 ? -14.297 0.35 -8.197 1 90.94 95 ALA A C 1
ATOM 736 O O . ALA A 1 95 ? -13.151 0.792 -8.093 1 90.94 95 ALA A O 1
ATOM 737 N N . VAL A 1 96 ? -15.349 1.111 -8.035 1 90.58 96 VAL A N 1
ATOM 738 C CA . VAL A 1 96 ? -15.256 2.536 -7.736 1 90.58 96 VAL A CA 1
ATOM 739 C C . VAL A 1 96 ? -14.676 2.733 -6.337 1 90.58 96 VAL A C 1
ATOM 741 O O . VAL A 1 96 ? -13.798 3.576 -6.136 1 90.58 96 VAL A O 1
ATOM 744 N N . SER A 1 97 ? -15.185 1.922 -5.421 1 92.24 97 SER A N 1
ATOM 745 C CA . SER A 1 97 ? -14.677 2.002 -4.055 1 92.24 97 SER A CA 1
ATOM 746 C C . SER A 1 97 ? -13.19 1.668 -3.999 1 92.24 97 SER A C 1
ATOM 748 O O . SER A 1 97 ? -12.433 2.302 -3.261 1 92.24 97 SER A O 1
ATOM 750 N N . ALA A 1 98 ? -12.825 0.676 -4.781 1 93.92 98 ALA A N 1
ATOM 751 C CA . ALA A 1 98 ? -11.42 0.279 -4.811 1 93.92 98 ALA A CA 1
ATOM 752 C C . ALA A 1 98 ? -10.543 1.407 -5.348 1 93.92 98 ALA A C 1
ATOM 754 O O . ALA A 1 98 ? -9.437 1.632 -4.85 1 93.92 98 ALA A O 1
ATOM 755 N N . VAL A 1 99 ? -11.012 2.114 -6.343 1 93.13 99 VAL A N 1
ATOM 756 C CA . VAL A 1 99 ? -10.277 3.247 -6.896 1 93.13 99 VAL A CA 1
ATOM 757 C C . VAL A 1 99 ? -10.116 4.328 -5.83 1 93.13 99 VAL A C 1
ATOM 759 O O . VAL A 1 99 ? -9.016 4.846 -5.623 1 93.13 99 VAL A O 1
ATOM 762 N N . LEU A 1 100 ? -11.181 4.599 -5.16 1 92.88 100 LEU A N 1
ATOM 763 C CA . LEU A 1 100 ? -11.169 5.649 -4.147 1 92.88 100 LEU A CA 1
ATOM 764 C C . LEU A 1 100 ? -10.218 5.295 -3.009 1 92.88 100 LEU A C 1
ATOM 766 O O . LEU A 1 100 ? -9.456 6.146 -2.543 1 92.88 100 LEU A O 1
ATOM 770 N N . LEU A 1 101 ? -10.26 4.06 -2.599 1 95.23 101 LEU A N 1
ATOM 771 C CA . LEU A 1 101 ? -9.391 3.612 -1.516 1 95.23 101 LEU A CA 1
ATOM 772 C C . LEU A 1 101 ? -7.926 3.666 -1.937 1 95.23 101 LEU A C 1
ATOM 774 O O . LEU A 1 101 ? -7.072 4.118 -1.171 1 95.23 101 LEU A O 1
ATOM 778 N N . THR A 1 102 ? -7.64 3.211 -3.131 1 95.76 102 THR A N 1
ATOM 779 C CA . THR A 1 102 ? -6.271 3.222 -3.636 1 95.76 102 THR A CA 1
ATOM 780 C C . THR A 1 102 ? -5.74 4.65 -3.723 1 95.76 102 THR A C 1
ATOM 782 O O . THR A 1 102 ? -4.596 4.916 -3.348 1 95.76 102 THR A O 1
ATOM 785 N N . LEU A 1 103 ? -6.589 5.522 -4.212 1 95.47 103 LEU A N 1
ATOM 786 C CA . LEU A 1 103 ? -6.184 6.92 -4.305 1 95.47 103 LEU A CA 1
ATOM 787 C C . LEU A 1 103 ? -5.943 7.509 -2.919 1 95.47 103 LEU A C 1
ATOM 789 O O . LEU A 1 103 ? -4.987 8.261 -2.717 1 95.47 103 LEU A O 1
ATOM 793 N N . SER A 1 104 ? -6.783 7.208 -2.015 1 94.9 104 SER A N 1
ATOM 794 C CA . SER A 1 104 ? -6.646 7.695 -0.646 1 94.9 104 SER A CA 1
ATOM 795 C C . SER A 1 104 ? -5.356 7.191 -0.007 1 94.9 104 SER A C 1
ATOM 797 O O . SER A 1 104 ? -4.622 7.961 0.615 1 94.9 104 SER A O 1
ATOM 799 N N . GLU A 1 105 ? -5.062 5.943 -0.136 1 96.18 105 GLU A N 1
ATOM 800 C CA . GLU A 1 105 ? -3.819 5.369 0.372 1 96.18 105 GLU A CA 1
ATOM 801 C C . GLU A 1 105 ? -2.603 6.029 -0.273 1 96.18 105 GLU A C 1
ATOM 803 O O . GLU A 1 105 ? -1.613 6.313 0.404 1 96.18 105 GLU A O 1
ATOM 808 N N . SER A 1 106 ? -2.714 6.223 -1.575 1 96.81 106 SER A N 1
ATOM 809 C CA . SER A 1 106 ? -1.621 6.858 -2.303 1 96.81 106 SER A CA 1
ATOM 810 C C . SER A 1 106 ? -1.347 8.262 -1.775 1 96.81 106 SER A C 1
ATOM 812 O O . SER A 1 106 ? -0.19 8.661 -1.629 1 96.81 106 SER A O 1
ATOM 814 N N . SER A 1 107 ? -2.414 8.937 -1.528 1 95.29 107 SER A N 1
ATOM 815 C CA . SER A 1 107 ? -2.274 10.308 -1.045 1 95.29 107 SER A CA 1
ATOM 816 C C . SER A 1 107 ? -1.527 10.352 0.284 1 95.29 107 SER A C 1
ATOM 818 O O . SER A 1 107 ? -0.723 11.256 0.52 1 95.29 107 SER A O 1
ATOM 820 N N . THR A 1 108 ? -1.812 9.448 1.142 1 94.21 108 THR A N 1
ATOM 821 C CA . THR A 1 108 ? -1.136 9.385 2.433 1 94.21 108 THR A CA 1
ATOM 822 C C . THR A 1 108 ? 0.356 9.12 2.251 1 94.21 108 THR A C 1
ATOM 824 O O . THR A 1 108 ? 1.188 9.754 2.902 1 94.21 108 THR A O 1
ATOM 827 N N . ILE A 1 109 ? 0.679 8.218 1.396 1 95.25 109 ILE A N 1
ATOM 828 C CA . ILE A 1 109 ? 2.075 7.888 1.131 1 95.25 109 ILE A CA 1
ATOM 829 C C . ILE A 1 109 ? 2.775 9.084 0.49 1 95.25 109 ILE A C 1
ATOM 831 O O . ILE A 1 109 ? 3.892 9.437 0.877 1 95.25 109 ILE A O 1
ATOM 835 N N . VAL A 1 110 ? 2.136 9.701 -0.447 1 96.52 110 VAL A N 1
ATOM 836 C CA . VAL A 1 110 ? 2.685 10.878 -1.113 1 96.52 110 VAL A CA 1
ATOM 837 C C . VAL A 1 110 ? 2.946 11.978 -0.087 1 96.52 110 VAL A C 1
ATOM 839 O O . VAL A 1 110 ? 4.006 12.609 -0.099 1 96.52 110 VAL A O 1
ATOM 842 N N . THR A 1 111 ? 1.99 12.228 0.768 1 94.29 111 THR A N 1
ATOM 843 C CA . THR A 1 111 ? 2.124 13.265 1.785 1 94.29 111 THR A CA 1
ATOM 844 C C . THR A 1 111 ? 3.305 12.97 2.705 1 94.29 111 THR A C 1
ATOM 846 O O . THR A 1 111 ? 4.125 13.851 2.972 1 94.29 111 THR A O 1
ATOM 849 N N . MET A 1 112 ? 3.398 11.781 3.154 1 91.2 112 MET A N 1
ATOM 850 C CA . MET A 1 112 ? 4.481 11.399 4.056 1 91.2 112 MET A CA 1
ATOM 851 C C . MET A 1 112 ? 5.838 11.571 3.382 1 91.2 112 MET A C 1
ATOM 853 O O . MET A 1 112 ? 6.755 12.155 3.962 1 91.2 112 MET A O 1
ATOM 857 N N . LEU A 1 113 ? 6.002 11.082 2.2 1 93.51 113 LEU A N 1
ATOM 858 C CA . LEU A 1 113 ? 7.272 11.181 1.49 1 93.51 113 LEU A CA 1
ATOM 859 C C . LEU A 1 113 ? 7.593 12.632 1.148 1 93.51 113 LEU A C 1
ATOM 861 O O . LEU A 1 113 ? 8.737 13.07 1.29 1 93.51 113 LEU A O 1
ATOM 865 N N . SER A 1 114 ? 6.592 13.321 0.707 1 95.05 114 SER A N 1
ATOM 866 C CA . SER A 1 114 ? 6.806 14.708 0.307 1 95.05 114 SER A CA 1
ATOM 867 C C . SER A 1 114 ? 7.208 15.571 1.499 1 95.05 114 SER A C 1
ATOM 869 O O . SER A 1 114 ? 8.123 16.392 1.396 1 95.05 114 SER A O 1
ATOM 871 N N . LYS A 1 115 ? 6.578 15.388 2.589 1 91.83 115 LYS A N 1
ATOM 872 C CA . LYS A 1 115 ? 6.858 16.199 3.77 1 91.83 115 LYS A CA 1
ATOM 873 C C . LYS A 1 115 ? 8.273 15.95 4.285 1 91.83 115 LYS A C 1
ATOM 875 O O . LYS A 1 115 ? 8.912 16.858 4.821 1 91.83 115 LYS A O 1
ATOM 880 N N . ASN A 1 116 ? 8.745 14.769 4.09 1 89.44 116 ASN A N 1
ATOM 881 C CA . ASN A 1 116 ? 10.057 14.42 4.625 1 89.44 116 ASN A CA 1
ATOM 882 C C . ASN A 1 116 ? 11.171 14.746 3.634 1 89.44 116 ASN A C 1
ATOM 884 O O . ASN A 1 116 ? 12.291 15.066 4.036 1 89.44 116 ASN A O 1
ATOM 888 N N . PHE A 1 117 ? 10.762 14.79 2.333 1 92.16 117 PHE A N 1
ATOM 889 C CA . PHE A 1 117 ? 11.884 14.831 1.402 1 92.16 117 PHE A CA 1
ATOM 890 C C . PHE A 1 117 ? 11.71 15.961 0.394 1 92.16 117 PHE A C 1
ATOM 892 O O . PHE A 1 117 ? 12.671 16.365 -0.264 1 92.16 117 PHE A O 1
ATOM 899 N N . LEU A 1 118 ? 10.5 16.426 0.285 1 94.24 118 LEU A N 1
ATOM 900 C CA . LEU A 1 118 ? 10.332 17.293 -0.875 1 94.24 118 LEU A CA 1
ATOM 901 C C . LEU A 1 118 ? 9.827 18.67 -0.457 1 94.24 118 LEU A C 1
ATOM 903 O O . LEU A 1 118 ? 10.212 19.683 -1.046 1 94.24 118 LEU A O 1
ATOM 907 N N . ILE A 1 119 ? 8.965 18.681 0.596 1 94.95 119 ILE A N 1
ATOM 908 C CA . ILE A 1 119 ? 8.269 19.954 0.749 1 94.95 119 ILE A CA 1
ATOM 909 C C . ILE A 1 119 ? 8.527 20.518 2.144 1 94.95 119 ILE A C 1
ATOM 911 O O . ILE A 1 119 ? 7.933 21.527 2.532 1 94.95 119 ILE A O 1
ATOM 915 N N . ALA A 1 120 ? 9.352 19.956 2.928 1 92.47 120 ALA A N 1
ATOM 916 C CA . ALA A 1 120 ? 9.614 20.409 4.292 1 92.47 120 ALA A CA 1
ATOM 917 C C . ALA A 1 120 ? 9.976 21.891 4.318 1 92.47 120 ALA A C 1
ATOM 919 O O . ALA A 1 120 ? 9.432 22.655 5.119 1 92.47 120 ALA A O 1
ATOM 920 N N . ASP A 1 121 ? 10.907 22.326 3.454 1 92.93 121 ASP A N 1
ATOM 921 C CA . ASP A 1 121 ? 11.357 23.714 3.413 1 92.93 121 ASP A CA 1
ATOM 922 C C . ASP A 1 121 ? 10.23 24.643 2.966 1 92.93 121 ASP A C 1
ATOM 924 O O . ASP A 1 121 ? 10.107 25.763 3.465 1 92.93 121 ASP A O 1
ATOM 928 N N . ALA A 1 122 ? 9.427 24.193 2.066 1 95.78 122 ALA A N 1
ATOM 929 C CA . ALA A 1 122 ? 8.314 25.002 1.575 1 95.78 122 ALA A CA 1
ATOM 930 C C . ALA A 1 122 ? 7.261 25.201 2.661 1 95.78 122 ALA A C 1
ATOM 932 O O . ALA A 1 122 ? 6.613 26.248 2.722 1 95.78 122 ALA A O 1
ATOM 933 N N . LEU A 1 123 ? 7.079 24.219 3.486 1 95.89 123 LEU A N 1
ATOM 934 C CA . LEU A 1 123 ? 6.143 24.342 4.598 1 95.89 123 LEU A CA 1
ATOM 935 C C . LEU A 1 123 ? 6.649 25.349 5.625 1 95.89 123 LEU A C 1
ATOM 937 O O . LEU A 1 123 ? 5.866 26.128 6.175 1 95.89 123 LEU A O 1
ATOM 941 N N . VAL A 1 124 ? 7.931 25.319 5.852 1 95.33 124 VAL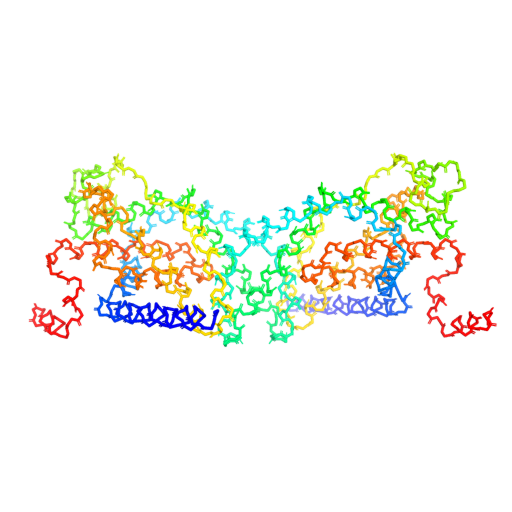 A N 1
ATOM 942 C CA . VAL A 1 12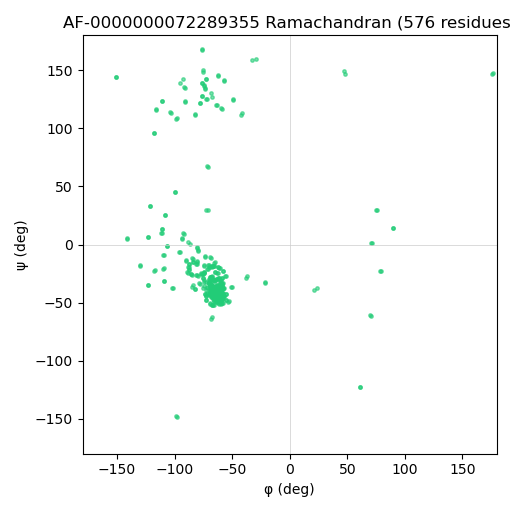4 ? 8.542 26.284 6.76 1 95.33 124 VAL A CA 1
ATOM 943 C C . VAL A 1 124 ? 8.358 27.697 6.211 1 95.33 124 VAL A C 1
ATOM 945 O O . VAL A 1 124 ? 7.993 28.614 6.95 1 95.33 124 VAL A O 1
ATOM 948 N N . ASP A 1 125 ? 8.627 27.862 4.935 1 95.83 125 ASP A N 1
ATOM 949 C CA . ASP A 1 125 ? 8.431 29.158 4.292 1 95.83 125 ASP A CA 1
ATOM 950 C C . ASP A 1 125 ? 6.984 29.625 4.426 1 95.83 125 ASP A C 1
ATOM 952 O O . ASP A 1 125 ? 6.727 30.808 4.658 1 95.83 125 ASP A O 1
ATOM 956 N N . THR A 1 126 ? 6.092 28.723 4.241 1 97.01 126 THR A N 1
ATOM 957 C CA . THR A 1 126 ? 4.672 29.04 4.34 1 97.01 126 THR A CA 1
ATOM 958 C C . THR A 1 126 ? 4.313 29.479 5.757 1 97.01 126 THR A C 1
ATOM 960 O O . THR A 1 126 ? 3.613 30.476 5.945 1 97.01 126 THR A O 1
ATOM 963 N N . PHE A 1 127 ? 4.777 28.735 6.733 1 96.81 127 PHE A N 1
ATOM 964 C CA . PHE A 1 127 ? 4.526 29.077 8.128 1 96.81 127 PHE A CA 1
ATOM 965 C C . PHE A 1 127 ? 5.061 30.467 8.45 1 96.81 127 PHE A C 1
ATOM 967 O O . PHE A 1 127 ? 4.335 31.309 8.983 1 96.81 127 PHE A O 1
ATOM 974 N N . ASP A 1 128 ? 6.288 30.725 8.1 1 96.88 128 ASP A N 1
ATOM 975 C CA . ASP A 1 128 ? 6.944 31.996 8.387 1 96.88 128 ASP A CA 1
ATOM 976 C C . ASP A 1 128 ? 6.269 33.144 7.641 1 96.88 128 ASP A C 1
ATOM 978 O O . ASP A 1 128 ? 6.13 34.245 8.178 1 96.88 128 ASP A O 1
ATOM 982 N N . GLY A 1 129 ? 5.92 32.867 6.405 1 97 129 GLY A N 1
ATOM 983 C CA . GLY A 1 129 ? 5.234 33.881 5.621 1 97 129 GLY A CA 1
ATOM 984 C C . GLY A 1 129 ? 3.944 34.358 6.259 1 97 129 GLY A C 1
ATOM 985 O O . GLY A 1 129 ? 3.652 35.556 6.264 1 97 129 GLY A O 1
ATOM 986 N N . VAL A 1 130 ? 3.177 33.437 6.79 1 97.97 130 VAL A N 1
ATOM 987 C CA . VAL A 1 130 ? 1.921 33.779 7.45 1 97.97 130 VAL A CA 1
ATOM 988 C C . VAL A 1 130 ? 2.206 34.575 8.722 1 97.97 130 VAL A C 1
ATOM 990 O O . VAL A 1 130 ? 1.522 35.56 9.011 1 97.97 130 VAL A O 1
ATOM 993 N N . MET A 1 131 ? 3.205 34.168 9.469 1 97.12 131 MET A N 1
ATOM 994 C CA . MET A 1 131 ? 3.57 34.879 10.69 1 97.12 131 MET A CA 1
ATOM 995 C C . MET A 1 131 ? 3.958 36.322 10.385 1 97.12 131 MET A C 1
ATOM 997 O O . MET A 1 131 ? 3.563 37.241 11.105 1 97.12 131 MET A O 1
ATOM 1001 N N . VAL A 1 132 ? 4.701 36.551 9.308 1 95.59 132 VAL A N 1
ATOM 1002 C CA . VAL A 1 132 ? 5.107 37.892 8.9 1 95.59 132 VAL A CA 1
ATOM 1003 C C . VAL A 1 132 ? 3.886 38.681 8.432 1 95.59 132 VAL A C 1
ATOM 1005 O O . VAL A 1 132 ? 3.729 39.855 8.775 1 95.59 132 VAL A O 1
ATOM 1008 N N . ALA A 1 133 ? 3.044 38.069 7.693 1 95.21 133 ALA A N 1
ATOM 1009 C CA . ALA A 1 133 ? 1.839 38.72 7.186 1 95.21 133 ALA A CA 1
ATOM 1010 C C . ALA A 1 133 ? 0.934 39.167 8.33 1 95.21 133 ALA A C 1
ATOM 1012 O O . ALA A 1 133 ? 0.233 40.175 8.217 1 95.21 133 ALA A O 1
ATOM 1013 N N . LYS A 1 134 ? 0.997 38.452 9.461 1 95.69 134 LYS A N 1
ATOM 1014 C CA . LYS A 1 134 ? 0.161 38.756 10.619 1 95.69 134 LYS A CA 1
ATOM 1015 C C . LYS A 1 134 ? 0.885 39.681 11.593 1 95.69 134 LYS A C 1
ATOM 1017 O O . LYS A 1 134 ? 0.44 39.868 12.727 1 95.69 134 LYS A O 1
ATOM 1022 N N . GLY A 1 135 ? 2.031 40.126 11.239 1 92.78 135 GLY A N 1
ATOM 1023 C CA . GLY A 1 135 ? 2.746 41.135 12.004 1 92.78 135 GLY A CA 1
ATOM 1024 C C . GLY A 1 135 ? 3.655 40.546 13.066 1 92.78 135 GLY A C 1
ATOM 1025 O O . GLY A 1 135 ? 4.135 41.262 13.946 1 92.78 135 GLY A O 1
ATOM 1026 N N . GLN A 1 136 ? 3.909 39.262 12.986 1 95.08 136 GLN A N 1
ATOM 1027 C CA . GLN A 1 136 ? 4.764 38.625 13.982 1 95.08 136 GLN A CA 1
ATOM 1028 C C . GLN A 1 136 ? 6.186 38.449 13.456 1 95.08 136 GLN A C 1
ATOM 1030 O O . GLN A 1 136 ? 6.764 37.365 13.563 1 95.08 136 GLN A O 1
ATOM 1035 N N . THR A 1 137 ? 6.684 39.436 12.88 1 94.11 137 THR A N 1
ATOM 1036 C CA . THR A 1 137 ? 8.006 39.42 12.263 1 94.11 137 THR A CA 1
ATOM 1037 C C . THR A 1 137 ? 9.091 39.201 13.314 1 94.11 137 THR A C 1
ATOM 1039 O O . THR A 1 137 ? 10.096 38.539 13.048 1 94.11 137 THR A O 1
ATOM 1042 N N . GLU A 1 138 ? 8.93 39.759 14.484 1 93.65 138 GLU A N 1
ATOM 1043 C CA . GLU A 1 138 ? 9.911 39.637 15.558 1 93.65 138 GLU A CA 1
ATOM 1044 C C . GLU A 1 138 ? 10.09 38.182 15.98 1 93.65 138 GLU A C 1
ATOM 1046 O O . GLU A 1 138 ? 11.207 37.745 16.265 1 93.65 138 GLU A O 1
ATOM 1051 N N . VAL A 1 139 ? 9.023 37.478 16.056 1 94.29 139 VAL A N 1
ATOM 1052 C CA . VAL A 1 139 ? 9.084 36.064 16.413 1 94.29 139 VAL A CA 1
ATOM 1053 C C . VAL A 1 139 ? 9.865 35.296 15.349 1 94.29 139 VAL A C 1
ATOM 1055 O O . VAL A 1 139 ? 10.715 34.463 15.674 1 94.29 139 VAL A O 1
ATOM 1058 N N . VAL A 1 140 ? 9.63 35.589 14.079 1 95.47 140 VAL A N 1
ATOM 1059 C CA . VAL A 1 140 ? 10.251 34.89 12.959 1 95.47 140 VAL A CA 1
ATOM 1060 C C . VAL A 1 140 ? 11.749 35.186 12.931 1 95.47 140 VAL A C 1
ATOM 1062 O O . VAL A 1 140 ? 12.549 34.332 12.542 1 95.47 140 VAL A O 1
ATOM 1065 N N . GLN A 1 141 ? 12.149 36.321 13.42 1 93.71 141 GLN A N 1
ATOM 1066 C CA . GLN A 1 141 ? 13.553 36.719 13.451 1 93.71 141 GLN A CA 1
ATOM 1067 C C . GLN A 1 141 ? 14.358 35.824 14.388 1 93.71 141 GLN A C 1
ATOM 1069 O O . GLN A 1 141 ? 15.585 35.758 14.29 1 93.71 141 GLN A O 1
ATOM 1074 N N . GLY A 1 142 ? 13.686 35.146 15.26 1 90.41 142 GLY A N 1
ATOM 1075 C CA . GLY A 1 142 ? 14.365 34.235 16.167 1 90.41 142 GLY A CA 1
ATOM 1076 C C . GLY A 1 142 ? 15.008 33.058 15.459 1 90.41 142 GLY A C 1
ATOM 1077 O O . GLY A 1 142 ? 15.922 32.428 15.995 1 90.41 142 GLY A O 1
ATOM 1078 N N . GLY A 1 143 ? 14.546 32.798 14.205 1 91.57 143 GLY A N 1
ATOM 1079 C CA . GLY A 1 143 ? 15.099 31.641 13.52 1 91.57 143 GLY A CA 1
ATOM 1080 C C . GLY A 1 143 ? 15.317 31.874 12.037 1 91.57 143 GLY A C 1
ATOM 1081 O O . GLY A 1 143 ? 15.657 30.946 11.3 1 91.57 143 GLY A O 1
ATOM 1082 N N . ARG A 1 144 ? 15.09 33.067 11.623 1 93.09 144 ARG A N 1
ATOM 1083 C CA . ARG A 1 144 ? 15.214 33.363 10.199 1 93.09 144 ARG A CA 1
ATOM 1084 C C . ARG A 1 144 ? 15.617 34.816 9.974 1 93.09 144 ARG A C 1
ATOM 1086 O O . ARG A 1 144 ? 15.222 35.701 10.737 1 93.09 144 ARG A O 1
ATOM 1093 N N . GLU A 1 145 ? 16.424 34.994 8.951 1 92.12 145 GLU A N 1
ATOM 1094 C CA . GLU A 1 145 ? 16.751 36.36 8.551 1 92.12 145 GLU A CA 1
ATOM 1095 C C . GLU A 1 145 ? 15.57 37.027 7.851 1 92.12 145 GLU A C 1
ATOM 1097 O O . GLU A 1 145 ? 14.873 36.393 7.056 1 92.12 145 GLU A O 1
ATOM 1102 N N . ILE A 1 146 ? 15.269 38.236 8.222 1 91.69 146 ILE A N 1
ATOM 1103 C CA . ILE A 1 146 ? 14.211 39.011 7.583 1 91.69 146 ILE A CA 1
ATOM 1104 C C . ILE A 1 146 ? 14.824 40.164 6.791 1 91.69 146 ILE A C 1
ATOM 1106 O O . ILE A 1 146 ? 15.646 40.918 7.316 1 91.69 146 ILE A O 1
ATOM 1110 N N . LYS A 1 147 ? 14.529 40.204 5.591 1 89.16 147 LYS A N 1
ATOM 1111 C CA . LYS A 1 147 ? 15.044 41.264 4.729 1 89.16 147 LYS A CA 1
ATOM 1112 C C . LYS A 1 147 ? 14.324 42.584 4.991 1 89.16 147 LYS A C 1
ATOM 1114 O O . LYS A 1 147 ? 13.115 42.601 5.226 1 89.16 147 LYS A O 1
ATOM 1119 N N . SER A 1 148 ? 15.271 43.605 5.009 1 77.75 148 SER A N 1
ATOM 1120 C CA . SER A 1 148 ? 14.793 44.961 5.256 1 77.75 148 SER A CA 1
ATOM 1121 C C . SER A 1 148 ? 14.247 45.596 3.981 1 77.75 148 SER A C 1
ATOM 1123 O O . SER A 1 148 ? 14.737 45.317 2.885 1 77.75 148 SER A O 1
ATOM 1125 N N . GLY A 1 149 ? 12.946 45.84 3.859 1 68.07 149 GLY A N 1
ATOM 1126 C CA . GLY A 1 149 ? 12.365 46.522 2.713 1 68.07 149 GLY A CA 1
ATOM 1127 C C . GLY A 1 149 ? 10.851 46.597 2.769 1 68.07 149 GLY A C 1
ATOM 1128 O O . GLY A 1 149 ? 10.215 45.858 3.523 1 68.07 149 GLY A O 1
ATOM 1129 N N . LYS A 1 150 ? 10.378 47.689 2.208 1 71.28 150 LYS A N 1
ATOM 1130 C CA . LYS A 1 150 ? 8.933 47.888 2.13 1 71.28 150 LYS A CA 1
ATOM 1131 C C . LYS A 1 150 ? 8.305 46.956 1.098 1 71.28 150 LYS A C 1
ATOM 1133 O O . LYS A 1 150 ? 8.077 47.352 -0.047 1 71.28 150 LYS A O 1
ATOM 1138 N N . PHE A 1 151 ? 8.368 45.666 1.459 1 71.91 151 PHE A N 1
ATOM 1139 C CA . PHE A 1 151 ? 7.754 44.727 0.527 1 71.91 151 PHE A CA 1
ATOM 1140 C C . PHE A 1 151 ? 6.291 44.492 0.882 1 71.91 151 PHE A C 1
ATOM 1142 O O . PHE A 1 151 ? 5.952 44.311 2.053 1 71.91 151 PHE A O 1
ATOM 1149 N N . GLY A 1 152 ? 5.376 44.708 0.022 1 76.94 152 GLY A N 1
ATOM 1150 C CA . GLY A 1 152 ? 3.978 44.365 0.225 1 76.94 152 GLY A CA 1
ATOM 1151 C C . GLY A 1 152 ? 3.737 42.87 0.318 1 76.94 152 GLY A C 1
ATOM 1152 O O . GLY A 1 152 ? 2.773 42.429 0.947 1 76.94 152 GLY A O 1
ATOM 1153 N N . ASP A 1 153 ? 4.698 42.15 -0.102 1 87.4 153 ASP A N 1
ATOM 1154 C CA . ASP A 1 153 ? 4.606 40.694 -0.123 1 87.4 153 ASP A CA 1
ATOM 1155 C C . ASP A 1 153 ? 5.391 40.078 1.034 1 87.4 153 ASP A C 1
ATOM 1157 O O . ASP A 1 153 ? 6.619 40.168 1.075 1 87.4 153 ASP A O 1
ATOM 1161 N N . PRO A 1 154 ? 4.68 39.477 1.938 1 89.4 154 PRO A N 1
ATOM 1162 C CA . PRO A 1 154 ? 5.352 38.881 3.096 1 89.4 154 PRO A CA 1
ATOM 1163 C C . PRO A 1 154 ? 6.384 37.827 2.702 1 89.4 154 PRO A C 1
ATOM 1165 O O . PRO A 1 154 ? 7.392 37.656 3.392 1 89.4 154 PRO A O 1
ATOM 1168 N N . MET A 1 155 ? 6.232 37.151 1.613 1 92.16 155 MET A N 1
ATOM 1169 C CA . MET A 1 155 ? 7.142 36.091 1.188 1 92.16 155 MET A CA 1
ATOM 1170 C C . MET A 1 155 ? 8.488 36.669 0.764 1 92.16 155 MET A C 1
ATOM 1172 O O . MET A 1 155 ? 9.521 36.009 0.897 1 92.16 155 MET A O 1
ATOM 1176 N N . ARG A 1 156 ? 8.48 37.807 0.292 1 90.75 156 ARG A N 1
ATOM 1177 C CA . ARG A 1 156 ? 9.703 38.454 -0.174 1 90.75 156 ARG A CA 1
ATOM 1178 C C . ARG A 1 156 ? 10.56 38.914 1 1 90.75 156 ARG A C 1
ATOM 1180 O O . ARG A 1 156 ? 11.763 39.137 0.847 1 90.75 156 ARG A O 1
ATOM 1187 N N . LYS A 1 157 ? 9.956 39.009 2.149 1 91.7 157 LYS A N 1
ATOM 1188 C CA . LYS A 1 157 ? 10.667 39.447 3.346 1 91.7 157 LYS A CA 1
ATOM 1189 C C . LYS A 1 157 ? 11.472 38.304 3.957 1 91.7 157 LYS A C 1
ATOM 1191 O O . LYS A 1 157 ? 12.325 38.529 4.817 1 91.7 157 LYS A O 1
ATOM 1196 N N . LEU A 1 158 ? 11.164 37.081 3.506 1 93.14 158 LEU A N 1
ATOM 1197 C CA . LEU A 1 158 ? 11.785 35.913 4.122 1 93.14 158 LEU A CA 1
ATOM 1198 C C . LEU A 1 158 ? 13.214 35.73 3.62 1 93.14 158 LEU A C 1
ATOM 1200 O O . LEU A 1 158 ? 13.439 35.58 2.417 1 93.14 158 LEU A O 1
ATOM 1204 N N . GLY A 1 159 ? 14.142 35.734 4.484 1 90.96 159 GLY A N 1
ATOM 1205 C CA . GLY A 1 159 ? 15.538 35.479 4.165 1 90.96 159 GLY A CA 1
ATOM 1206 C C . GLY A 1 159 ? 15.964 34.05 4.447 1 90.96 159 GLY A C 1
ATOM 1207 O O . GLY A 1 159 ? 15.161 33.123 4.329 1 90.96 159 GLY A O 1
ATOM 1208 N N . LYS A 1 160 ? 17.162 33.831 4.805 1 90.95 160 LYS A N 1
ATOM 1209 C CA . LYS A 1 160 ? 17.729 32.506 5.036 1 90.95 160 LYS A CA 1
ATOM 1210 C C . LYS A 1 160 ? 17.259 31.931 6.369 1 90.95 160 LYS A C 1
ATOM 1212 O O . LYS A 1 160 ? 17.171 32.652 7.366 1 90.95 160 LYS A O 1
ATOM 1217 N N . VAL A 1 161 ? 16.951 30.652 6.334 1 89.13 161 VAL A N 1
ATOM 1218 C CA . VAL A 1 161 ? 16.579 29.962 7.564 1 89.13 161 VAL A CA 1
ATOM 1219 C C . VAL A 1 161 ? 17.827 29.681 8.397 1 89.13 161 VAL A C 1
ATOM 1221 O O . VAL A 1 161 ? 18.804 29.12 7.894 1 89.13 161 VAL A O 1
ATOM 1224 N N . VAL A 1 162 ? 17.777 30.062 9.583 1 84.94 162 VAL A N 1
ATOM 1225 C CA . VAL A 1 162 ? 18.948 29.936 10.446 1 84.94 162 VAL A CA 1
ATOM 1226 C C . VAL A 1 162 ? 18.781 28.733 11.371 1 84.94 162 VAL A C 1
ATOM 1228 O O . VAL A 1 162 ? 19.759 28.061 11.708 1 84.94 162 VAL A O 1
ATOM 1231 N N . LYS A 1 163 ? 17.615 28.508 11.811 1 77.1 163 LYS A N 1
ATOM 1232 C CA . LYS A 1 163 ? 17.365 27.401 12.73 1 77.1 163 LYS A CA 1
ATOM 1233 C C . LYS A 1 163 ? 16.437 26.365 12.103 1 77.1 163 LYS A C 1
ATOM 1235 O O . LYS A 1 163 ? 15.259 26.64 11.868 1 77.1 163 LYS A O 1
ATOM 1240 N N . GLY A 1 164 ? 16.873 25.246 11.918 1 68.76 164 GLY A N 1
ATOM 1241 C CA . GLY A 1 164 ? 16.286 23.924 11.771 1 68.76 164 GLY A CA 1
ATOM 1242 C C . GLY A 1 164 ? 15.127 23.89 10.794 1 68.76 164 GLY A C 1
ATOM 1243 O O . GLY A 1 164 ? 14.635 24.938 10.369 1 68.76 164 GLY A O 1
ATOM 1244 N N . TYR A 1 165 ? 14.918 22.888 10.099 1 62.18 165 TYR A N 1
ATOM 1245 C CA . TYR A 1 165 ? 13.741 22.593 9.289 1 62.18 165 TYR A CA 1
ATOM 1246 C C . TYR A 1 165 ? 12.728 21.773 10.079 1 62.18 165 TYR A C 1
ATOM 1248 O O . TYR A 1 165 ? 13.051 21.225 11.135 1 62.18 165 TYR A O 1
ATOM 1256 N N . GLY A 1 166 ? 11.443 21.988 9.924 1 59.55 166 GLY A N 1
ATOM 1257 C CA . GLY A 1 166 ? 10.255 21.417 10.539 1 59.55 166 GLY A CA 1
ATOM 1258 C C . GLY A 1 166 ? 10.419 19.954 10.906 1 59.55 166 GLY A C 1
ATOM 1259 O O . GLY A 1 166 ? 11.421 19.328 10.554 1 59.55 166 GLY A O 1
ATOM 1260 N N . GLN A 1 167 ? 9.576 19.478 11.852 1 57.97 167 GLN A N 1
ATOM 1261 C CA . GLN A 1 167 ? 9.566 18.14 12.434 1 57.97 167 GLN A CA 1
ATOM 1262 C C . GLN A 1 167 ? 9.373 17.074 11.358 1 57.97 167 GLN A C 1
ATOM 1264 O O . GLN A 1 167 ? 8.506 17.208 10.492 1 57.97 167 GLN A O 1
ATOM 1269 N N . LYS A 1 168 ? 10.384 16.208 11.186 1 62.52 168 LYS A N 1
ATOM 1270 C CA . LYS A 1 168 ? 10.288 15.008 10.361 1 62.52 168 LYS A CA 1
ATOM 1271 C C . LYS A 1 168 ? 9.483 13.919 11.065 1 62.52 168 LYS A C 1
ATOM 1273 O O . LYS A 1 168 ? 9.231 14.007 12.269 1 62.52 168 LYS A O 1
ATOM 1278 N N . TYR A 1 169 ? 8.808 13.144 10.263 1 63.31 169 TYR A N 1
ATOM 1279 C CA . TYR A 1 169 ? 8.118 12.001 10.851 1 63.31 169 TYR A CA 1
ATOM 1280 C C . TYR A 1 169 ? 9.049 11.214 11.766 1 63.31 169 TYR A C 1
ATOM 1282 O O . TYR A 1 169 ? 10.212 10.983 11.427 1 63.31 169 TYR A O 1
ATOM 1290 N N . SER A 1 170 ? 8.497 11.122 12.99 1 66.12 170 SER A N 1
ATOM 1291 C CA . SER A 1 170 ? 9.336 10.479 13.997 1 66.12 170 SER A CA 1
ATOM 1292 C C . SER A 1 170 ? 9.086 8.975 14.046 1 66.12 170 SER A C 1
ATOM 1294 O O . SER A 1 170 ? 7.941 8.527 13.95 1 66.12 170 SER A O 1
ATOM 1296 N N . PHE A 1 171 ? 10.022 8.219 14.086 1 74.15 171 PHE A N 1
ATOM 1297 C CA . PHE A 1 171 ? 9.969 6.777 14.3 1 74.15 171 PHE A CA 1
ATOM 1298 C C . PHE A 1 171 ? 9.123 6.442 15.522 1 74.15 171 PHE A C 1
ATOM 1300 O O . PHE A 1 171 ? 8.382 5.457 15.52 1 74.15 171 PHE A O 1
ATOM 1307 N N . GLY A 1 172 ? 9.229 7.308 16.53 1 76.88 172 GLY A N 1
ATOM 1308 C CA . GLY A 1 172 ? 8.411 7.128 17.719 1 76.88 172 GLY A CA 1
ATOM 1309 C C . GLY A 1 172 ? 6.923 7.204 17.437 1 76.88 172 GLY A C 1
ATOM 1310 O O . GLY A 1 172 ? 6.141 6.425 17.987 1 76.88 172 GLY A O 1
ATOM 1311 N N . GLY A 1 173 ? 6.578 8.049 16.58 1 77.48 173 GLY A N 1
ATOM 1312 C CA . GLY A 1 173 ? 5.183 8.171 16.188 1 77.48 173 GLY A CA 1
ATOM 1313 C C . GLY A 1 173 ? 4.654 6.941 15.475 1 77.48 173 GLY A C 1
ATOM 1314 O O . GLY A 1 173 ? 3.517 6.525 15.706 1 77.48 173 GLY A O 1
ATOM 1315 N N . LEU A 1 174 ? 5.481 6.37 14.71 1 80.58 174 LEU A N 1
ATOM 1316 C CA . LEU A 1 174 ? 5.097 5.162 13.987 1 80.58 174 LEU A CA 1
ATOM 1317 C C . LEU A 1 174 ? 4.865 4.003 14.95 1 80.58 174 LEU A C 1
ATOM 1319 O O . LEU A 1 174 ? 3.911 3.238 14.789 1 80.58 174 LEU A O 1
ATOM 1323 N N . VAL A 1 175 ? 5.767 3.902 15.913 1 84.03 175 VAL A N 1
ATOM 1324 C CA . VAL A 1 175 ? 5.648 2.844 16.911 1 84.03 175 VAL A CA 1
ATOM 1325 C C . VAL A 1 175 ? 4.343 3.008 17.686 1 84.03 175 VAL A C 1
ATOM 1327 O O . VAL A 1 175 ? 3.615 2.036 17.9 1 84.03 175 VAL A O 1
ATOM 1330 N N . ARG A 1 176 ? 4.082 4.157 18.096 1 84.51 176 ARG A N 1
ATOM 1331 C CA . ARG A 1 176 ? 2.846 4.427 18.823 1 84.51 176 ARG A CA 1
ATOM 1332 C C . ARG A 1 176 ? 1.625 4.11 17.966 1 84.51 176 ARG A C 1
ATOM 1334 O O . ARG A 1 176 ? 0.643 3.55 18.458 1 84.51 176 ARG A O 1
ATOM 1341 N N . TYR A 1 177 ? 1.732 4.468 16.79 1 85.74 177 TYR A N 1
ATOM 1342 C CA . TYR A 1 177 ? 0.652 4.176 15.855 1 85.74 177 TYR A CA 1
ATOM 1343 C C . TYR A 1 177 ? 0.339 2.684 15.832 1 85.74 177 TYR A C 1
ATOM 1345 O O . TYR A 1 177 ? -0.821 2.285 15.959 1 85.74 177 TYR A O 1
ATOM 1353 N N . LEU A 1 178 ? 1.354 1.904 15.728 1 87.32 178 LEU A N 1
ATOM 1354 C CA . LEU A 1 178 ? 1.2 0.456 15.639 1 87.32 178 LEU A CA 1
ATOM 1355 C C . LEU A 1 178 ? 0.68 -0.117 16.953 1 87.32 178 LEU A C 1
ATOM 1357 O O . LEU A 1 178 ? -0.123 -1.053 16.953 1 87.32 178 LEU A O 1
ATOM 1361 N N . MET A 1 179 ? 1.106 0.424 18.005 1 87.85 179 MET A N 1
ATOM 1362 C CA . MET A 1 179 ? 0.696 -0.042 19.326 1 87.85 179 MET A CA 1
ATOM 1363 C C . MET A 1 179 ? -0.796 0.187 19.545 1 87.85 179 MET A C 1
ATOM 1365 O O . MET A 1 179 ? -1.443 -0.568 20.273 1 87.85 179 MET A O 1
ATOM 1369 N N . TYR A 1 180 ? -1.334 1.118 18.829 1 87.11 180 TYR A N 1
ATOM 1370 C CA . TYR A 1 180 ? -2.728 1.481 19.056 1 87.11 180 TYR A CA 1
ATOM 1371 C C . TYR A 1 180 ? -3.648 0.742 18.092 1 87.11 180 TYR A C 1
ATOM 1373 O O . TYR A 1 180 ? -4.871 0.758 18.255 1 87.11 180 TYR A O 1
ATOM 1381 N N . LEU A 1 181 ? -3.153 0.067 17.199 1 87.08 181 LEU A N 1
ATOM 1382 C CA . LEU A 1 181 ? -3.943 -0.584 16.159 1 87.08 181 LEU A CA 1
ATOM 1383 C C . LEU A 1 181 ? -4.925 -1.581 16.765 1 87.08 181 LEU A C 1
ATOM 1385 O O . LEU A 1 181 ? -6.07 -1.679 16.32 1 87.08 181 LEU A O 1
ATOM 1389 N N . PRO A 1 182 ? -4.573 -2.341 17.783 1 87.69 182 PRO A N 1
ATOM 1390 C CA . PRO A 1 182 ? -5.476 -3.342 18.358 1 87.69 182 PRO A CA 1
ATOM 1391 C C . PRO A 1 182 ? -6.739 -2.725 18.954 1 87.69 182 PRO A C 1
ATOM 1393 O O . PRO A 1 182 ? -7.734 -3.424 19.161 1 87.69 182 PRO A O 1
ATOM 1396 N N . LEU A 1 183 ? -6.671 -1.475 19.225 1 86.74 183 LEU A N 1
ATOM 1397 C CA . LEU A 1 183 ? -7.85 -0.792 19.747 1 86.74 183 LEU A CA 1
ATOM 1398 C C . LEU A 1 183 ? -9.025 -0.924 18.784 1 86.74 183 LEU A C 1
ATOM 1400 O O . LEU A 1 183 ? -10.184 -0.882 19.203 1 86.74 183 LEU A O 1
ATOM 1404 N N . ASN A 1 184 ? -8.72 -1.147 17.614 1 85.21 184 ASN A N 1
ATOM 1405 C CA . ASN A 1 184 ? -9.759 -1.169 16.59 1 85.21 184 ASN A CA 1
ATOM 1406 C C . ASN A 1 184 ? -10.507 -2.499 16.578 1 85.21 184 ASN A C 1
ATOM 1408 O O . ASN A 1 184 ? -11.47 -2.668 15.828 1 85.21 184 ASN A O 1
ATOM 1412 N N . LEU A 1 185 ? -10.081 -3.388 17.411 1 83.52 185 LEU A N 1
ATOM 1413 C CA . LEU A 1 185 ? -10.812 -4.639 17.578 1 83.52 185 LEU A CA 1
ATOM 1414 C C . LEU A 1 185 ? -12.146 -4.4 18.276 1 83.52 185 LEU A C 1
ATOM 1416 O O . LEU A 1 185 ? -13.047 -5.239 18.207 1 83.52 185 LEU A O 1
ATOM 1420 N N . ILE A 1 186 ? -12.213 -3.278 18.924 1 86.57 186 ILE A N 1
ATOM 1421 C CA . ILE A 1 186 ? -13.463 -2.85 19.541 1 86.57 186 ILE A CA 1
ATOM 1422 C C . ILE A 1 186 ? -14.18 -1.862 18.623 1 86.57 186 ILE A C 1
ATOM 1424 O O . ILE A 1 186 ? -13.824 -0.682 18.572 1 86.57 186 ILE A O 1
ATOM 1428 N N . PRO A 1 187 ? -15.24 -2.319 18.057 1 82.91 187 PRO A N 1
ATOM 1429 C CA . PRO A 1 187 ? -15.914 -1.461 17.08 1 82.91 187 PRO A CA 1
ATOM 1430 C C . PRO A 1 187 ? -16.424 -0.158 17.692 1 82.91 187 PRO A C 1
ATOM 1432 O O . PRO A 1 187 ? -16.89 -0.148 18.834 1 82.91 187 PRO A O 1
ATOM 1435 N N . VAL A 1 188 ? -16.37 0.841 16.932 1 83.3 188 VAL A N 1
ATOM 1436 C CA . VAL A 1 188 ? -16.857 2.19 17.197 1 83.3 188 VAL A CA 1
ATOM 1437 C C . VAL A 1 188 ? -15.982 2.858 18.255 1 83.3 188 VAL A C 1
ATOM 1439 O O . VAL A 1 188 ? -15.243 3.798 17.956 1 83.3 188 VAL A O 1
ATOM 1442 N N . VAL A 1 189 ? -15.929 2.243 19.513 1 86.4 189 VAL A N 1
ATOM 1443 C CA . VAL A 1 189 ? -15.229 2.885 20.621 1 86.4 189 VAL A CA 1
ATOM 1444 C C . VAL A 1 189 ? -13.725 2.874 20.358 1 86.4 189 VAL A C 1
ATOM 1446 O O . VAL A 1 189 ? -13.055 3.898 20.512 1 86.4 189 VAL A O 1
ATOM 1449 N N . GLY A 1 190 ? -13.191 1.711 20.019 1 88.35 190 GLY A N 1
ATOM 1450 C CA . GLY A 1 190 ? -11.767 1.586 19.754 1 88.35 190 GLY A CA 1
ATOM 1451 C C . GLY A 1 190 ? -11.291 2.472 18.618 1 88.35 190 GLY A C 1
ATOM 1452 O O . GLY A 1 190 ? -10.19 3.024 18.674 1 88.35 190 GLY A O 1
ATOM 1453 N N . THR A 1 191 ? -12.196 2.622 17.646 1 87.65 191 THR A N 1
ATOM 1454 C CA . THR A 1 191 ? -11.856 3.447 16.493 1 87.65 191 THR A CA 1
ATOM 1455 C C . THR A 1 191 ? -11.824 4.924 16.874 1 87.65 191 THR A C 1
ATOM 1457 O O . THR A 1 191 ? -10.915 5.655 16.474 1 87.65 191 THR A O 1
ATOM 1460 N N . VAL A 1 192 ? -12.732 5.365 17.632 1 86.31 192 VAL A N 1
ATOM 1461 C CA . VAL A 1 192 ? -12.788 6.755 18.071 1 86.31 192 VAL A CA 1
ATOM 1462 C C . VAL A 1 192 ? -11.55 7.085 18.901 1 86.31 192 VAL A C 1
ATOM 1464 O O . VAL A 1 192 ? -10.921 8.127 18.702 1 86.31 192 VAL A O 1
ATOM 1467 N N . VAL A 1 193 ? -11.157 6.154 19.775 1 87.95 193 VAL A N 1
ATOM 1468 C CA . VAL A 1 193 ? -9.979 6.347 20.615 1 87.95 193 VAL A CA 1
ATOM 1469 C C . VAL A 1 193 ? -8.723 6.36 19.747 1 87.95 193 VAL A C 1
ATOM 1471 O O . VAL A 1 193 ? -7.83 7.187 19.949 1 87.95 193 VAL A O 1
ATOM 1474 N N . PHE A 1 194 ? -8.694 5.524 18.828 1 88.34 194 PHE A N 1
ATOM 1475 C CA . PHE A 1 194 ? -7.557 5.435 17.918 1 88.34 194 PHE A CA 1
ATOM 1476 C C . PHE A 1 194 ? -7.37 6.742 17.157 1 88.34 194 PHE A C 1
ATOM 1478 O O . PHE A 1 194 ? -6.257 7.266 17.078 1 88.34 194 PHE A O 1
ATOM 1485 N N . VAL A 1 195 ? -8.411 7.224 16.638 1 86.83 195 VAL A N 1
ATOM 1486 C CA . VAL A 1 195 ? -8.353 8.462 15.868 1 86.83 195 VAL A CA 1
ATOM 1487 C C . VAL A 1 195 ? -7.948 9.619 16.779 1 86.83 195 VAL A C 1
ATOM 1489 O O . VAL A 1 195 ? -7.167 10.486 16.381 1 86.83 195 VAL A O 1
ATOM 1492 N N . GLY A 1 196 ? -8.496 9.628 17.974 1 86.97 196 GLY A N 1
ATOM 1493 C CA . GLY A 1 196 ? -8.115 10.637 18.95 1 86.97 196 GLY A CA 1
ATOM 1494 C C . GLY A 1 196 ? -6.637 10.611 19.288 1 86.97 196 GLY A C 1
ATOM 1495 O O . GLY A 1 196 ? -5.988 11.658 19.343 1 86.97 196 GLY A O 1
ATOM 1496 N N . LEU A 1 197 ? -6.107 9.442 19.443 1 88.06 197 LEU A N 1
ATOM 1497 C CA . LEU A 1 197 ? -4.696 9.297 19.783 1 88.06 197 LEU A CA 1
ATOM 1498 C C . LEU A 1 197 ? -3.809 9.708 18.613 1 88.06 197 LEU A C 1
ATOM 1500 O O . LEU A 1 197 ? -2.741 10.29 18.813 1 88.06 197 LEU A O 1
ATOM 1504 N N . GLN A 1 198 ? -4.328 9.398 17.45 1 88.41 198 GLN A N 1
ATOM 1505 C CA . GLN A 1 198 ? -3.587 9.824 16.268 1 88.41 198 GLN A CA 1
ATOM 1506 C C . GLN A 1 198 ? -3.577 11.345 16.143 1 88.41 198 GLN A C 1
ATOM 1508 O O . GLN A 1 198 ? -2.563 11.935 15.766 1 88.41 198 GLN A O 1
ATOM 1513 N N . GLY A 1 199 ? -4.692 11.915 16.407 1 89.92 199 GLY A N 1
ATOM 1514 C CA . GLY A 1 199 ? -4.773 13.366 16.407 1 89.92 199 GLY A CA 1
ATOM 1515 C C . GLY A 1 199 ? -3.845 14.016 17.416 1 89.92 199 GLY A C 1
ATOM 1516 O O . GLY A 1 199 ? -3.237 15.05 17.132 1 89.92 199 GLY A O 1
ATOM 1517 N N . ARG A 1 200 ? -3.782 13.399 18.54 1 90.12 200 ARG A N 1
ATOM 1518 C CA . ARG A 1 200 ? -2.892 13.903 19.58 1 90.12 200 ARG A CA 1
ATOM 1519 C C . ARG A 1 200 ? -1.438 13.867 19.122 1 90.12 200 ARG A C 1
ATOM 1521 O O . ARG A 1 200 ? -0.705 14.845 19.288 1 90.12 200 ARG A O 1
ATOM 1528 N N . GLN A 1 201 ? -1.065 12.773 18.577 1 88.72 201 GLN A N 1
ATOM 1529 C CA . GLN A 1 201 ? 0.307 12.625 18.103 1 88.72 201 GLN A CA 1
ATOM 1530 C C . GLN A 1 201 ? 0.632 13.658 17.028 1 88.72 201 GLN A C 1
ATOM 1532 O O . GLN A 1 201 ? 1.695 14.281 17.059 1 88.72 201 GLN A O 1
ATOM 1537 N N . ARG A 1 202 ? -0.307 13.852 16.141 1 89.74 202 ARG A N 1
ATOM 1538 C CA . ARG A 1 202 ? -0.124 14.842 15.084 1 89.74 202 ARG A CA 1
ATOM 1539 C C . ARG A 1 202 ? -0.111 16.256 15.655 1 89.74 202 ARG A C 1
ATOM 1541 O O . ARG A 1 202 ? 0.659 17.107 15.204 1 89.74 202 ARG A O 1
ATOM 1548 N N . GLY A 1 203 ? -0.941 16.461 16.555 1 92.25 203 GLY A N 1
ATOM 1549 C CA . GLY A 1 203 ? -1.06 17.771 17.175 1 92.25 203 GLY A CA 1
ATOM 1550 C C . GLY A 1 203 ? 0.212 18.221 17.867 1 92.25 203 GLY A C 1
ATOM 1551 O O . GLY A 1 203 ? 0.52 19.415 17.897 1 92.25 203 GLY A O 1
ATOM 1552 N N . GLU A 1 204 ? 0.965 17.292 18.36 1 89.58 204 GLU A N 1
ATOM 1553 C CA . GLU A 1 204 ? 2.185 17.603 19.099 1 89.58 204 GLU A CA 1
ATOM 1554 C C . GLU A 1 204 ? 3.242 18.216 18.186 1 89.58 204 GLU A C 1
ATOM 1556 O O . GLU A 1 204 ? 4.136 18.926 18.651 1 89.58 204 GLU A O 1
ATOM 1561 N N . GLY A 1 205 ? 3.077 18.02 16.936 1 90.43 205 GLY A N 1
ATOM 1562 C CA . GLY A 1 205 ? 4.103 18.498 16.023 1 90.43 205 GLY A CA 1
ATOM 1563 C C . GLY A 1 205 ? 3.679 19.727 15.241 1 90.43 205 GLY A C 1
ATOM 1564 O O . GLY A 1 205 ? 4.487 20.325 14.527 1 90.43 205 GLY A O 1
ATOM 1565 N N . VAL A 1 206 ? 2.479 20.182 15.453 1 91.98 206 VAL A N 1
ATOM 1566 C CA . VAL A 1 206 ? 1.887 21.206 14.6 1 91.98 206 VAL A CA 1
ATOM 1567 C C . VAL A 1 206 ? 2.621 22.531 14.796 1 91.98 206 VAL A C 1
ATOM 1569 O O . VAL A 1 206 ? 2.791 23.3 13.847 1 91.98 206 VAL A O 1
ATOM 1572 N N . HIS A 1 207 ? 3.067 22.817 16.009 1 94.3 207 HIS A N 1
ATOM 1573 C CA . HIS A 1 207 ? 3.723 24.078 16.337 1 94.3 207 HIS A CA 1
ATOM 1574 C C . HIS A 1 207 ? 5.217 23.878 16.566 1 94.3 207 HIS A C 1
ATOM 1576 O O . HIS A 1 207 ? 5.835 24.615 17.338 1 94.3 207 HIS A O 1
ATOM 1582 N N . SER A 1 208 ? 5.761 22.869 15.982 1 92.38 208 SER A N 1
ATOM 1583 C CA . SER A 1 208 ? 7.194 22.633 16.122 1 92.38 208 SER A CA 1
ATOM 1584 C C . SER A 1 208 ? 8.002 23.834 15.641 1 92.38 208 SER A C 1
ATOM 1586 O O . SER A 1 208 ? 8.941 24.266 16.312 1 92.38 208 SER A O 1
ATOM 1588 N N . ARG A 1 209 ? 7.616 24.362 14.522 1 93.7 209 ARG A N 1
ATOM 1589 C CA . ARG A 1 209 ? 8.3 25.535 13.988 1 93.7 209 ARG A CA 1
ATOM 1590 C C . ARG A 1 209 ? 8.152 26.729 14.926 1 93.7 209 ARG A C 1
ATOM 1592 O O . ARG A 1 209 ? 9.113 27.466 15.157 1 93.7 209 ARG A O 1
ATOM 159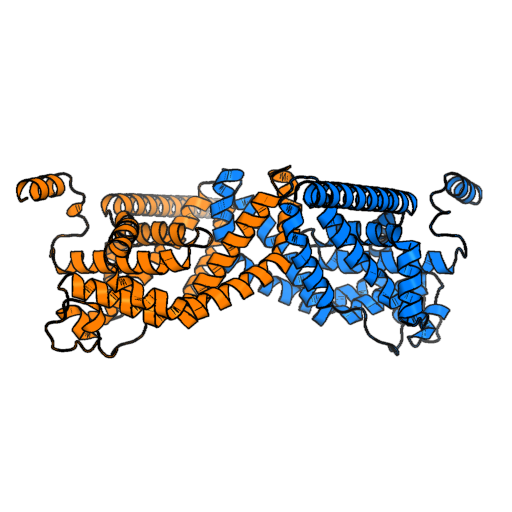9 N N . TYR A 1 210 ? 7.027 26.94 15.465 1 94.63 210 TYR A N 1
ATOM 1600 C CA . TYR A 1 210 ? 6.762 28.038 16.389 1 94.63 210 TYR A CA 1
ATOM 1601 C C . TYR A 1 210 ? 7.661 27.948 17.616 1 94.63 210 TYR A C 1
ATOM 1603 O O . TYR A 1 210 ? 8.282 28.937 18.013 1 94.63 210 TYR A O 1
ATOM 1611 N N . PHE A 1 211 ? 7.758 26.763 18.154 1 93.8 211 PHE A N 1
ATOM 1612 C CA . PHE A 1 211 ? 8.584 26.551 19.336 1 93.8 211 PHE A CA 1
ATOM 1613 C C . PHE A 1 211 ? 10.057 26.773 19.014 1 93.8 211 PHE A C 1
ATOM 1615 O O . PHE A 1 211 ? 10.814 27.268 19.852 1 93.8 211 PHE A O 1
ATOM 1622 N N . GLN A 1 212 ? 10.426 26.409 17.894 1 92.61 212 GLN A N 1
ATOM 1623 C CA . GLN A 1 212 ? 11.8 26.629 17.457 1 92.61 212 GLN A CA 1
ATOM 1624 C C . GLN A 1 212 ? 12.11 28.119 17.344 1 92.61 212 GLN A C 1
ATOM 1626 O O . GLN A 1 212 ? 13.185 28.568 17.747 1 92.61 212 GLN A O 1
ATOM 1631 N N . LEU A 1 213 ? 11.206 28.851 16.803 1 93.72 213 LEU A N 1
ATOM 1632 C CA . LEU A 1 213 ? 11.378 30.291 16.648 1 93.72 213 LEU A CA 1
ATOM 1633 C C . LEU A 1 213 ? 11.465 30.978 18.006 1 93.72 213 LEU A C 1
ATOM 1635 O O . LEU A 1 213 ? 12.185 31.967 18.162 1 93.72 213 LEU A O 1
ATOM 1639 N N . LYS A 1 214 ? 10.819 30.405 18.972 1 92.38 214 LYS A N 1
ATOM 1640 C CA . LYS A 1 214 ? 10.809 30.964 20.321 1 92.38 214 LYS A CA 1
ATOM 1641 C C . LYS A 1 214 ? 12.048 30.537 21.103 1 92.38 214 LYS A C 1
ATOM 1643 O O . LYS A 1 214 ? 12.336 31.085 22.168 1 92.38 214 LYS A O 1
ATOM 1648 N N . GLY A 1 215 ? 12.724 29.496 20.546 1 90.87 215 GLY A N 1
ATOM 1649 C CA . GLY A 1 215 ? 13.901 28.98 21.226 1 90.87 215 GLY A CA 1
ATOM 1650 C C . GLY A 1 215 ? 13.567 28.139 22.444 1 90.87 215 GLY A C 1
ATOM 1651 O O . GLY A 1 215 ? 14.317 28.128 23.422 1 90.87 215 GLY A O 1
ATOM 1652 N N . TRP A 1 216 ? 12.496 27.531 22.401 1 91.45 216 TRP A N 1
ATOM 1653 C CA . TRP A 1 216 ? 12.053 26.736 23.542 1 91.45 216 TRP A CA 1
ATOM 1654 C C . TRP A 1 216 ? 12.87 25.454 23.662 1 91.45 216 TRP A C 1
ATOM 1656 O O . TRP A 1 216 ? 13.22 24.836 22.653 1 91.45 216 TRP A O 1
ATOM 1666 N N . SER A 1 217 ? 13.176 25.045 24.92 1 92.6 217 SER A N 1
ATOM 1667 C CA . SER A 1 217 ? 13.775 23.745 25.201 1 92.6 217 SER A CA 1
ATOM 1668 C C . SER A 1 217 ? 12.743 22.627 25.098 1 92.6 217 SER A C 1
ATOM 1670 O O . SER A 1 217 ? 11.541 22.889 25.018 1 92.6 217 SER A O 1
ATOM 1672 N N . SER A 1 218 ? 13.243 21.434 25.09 1 91.37 218 SER A N 1
ATOM 1673 C CA . SER A 1 218 ? 12.349 20.282 25.041 1 91.37 218 SER A CA 1
ATOM 1674 C C . SER A 1 218 ? 11.426 20.247 26.255 1 91.37 218 SER A C 1
ATOM 1676 O O . SER A 1 218 ? 10.261 19.859 26.145 1 91.37 218 SER A O 1
ATOM 1678 N N . ALA A 1 219 ? 11.89 20.661 27.339 1 94.06 219 ALA A N 1
ATOM 1679 C CA . ALA A 1 219 ? 11.109 20.674 28.573 1 94.06 219 ALA A CA 1
ATOM 1680 C C . ALA A 1 219 ? 9.989 21.709 28.503 1 94.06 219 ALA A C 1
ATOM 1682 O O . ALA A 1 219 ? 8.866 21.448 28.94 1 94.06 219 ALA A O 1
ATOM 1683 N N . GLN A 1 220 ? 10.274 22.869 28.002 1 94.59 220 GLN A N 1
ATOM 1684 C CA . GLN A 1 220 ? 9.279 23.926 27.854 1 94.59 220 GLN A CA 1
ATOM 1685 C C . GLN A 1 220 ? 8.17 23.507 26.894 1 94.59 220 GLN A C 1
ATOM 1687 O O . GLN A 1 220 ? 6.988 23.73 27.166 1 94.59 220 GLN A O 1
ATOM 1692 N N . LYS A 1 221 ? 8.611 22.899 25.819 1 93.84 221 LYS A N 1
ATOM 1693 C CA . LYS A 1 221 ? 7.659 22.408 24.827 1 93.84 221 LYS A CA 1
ATOM 1694 C C . LYS A 1 221 ? 6.717 21.373 25.435 1 93.84 221 LYS A C 1
ATOM 1696 O O . LYS A 1 221 ? 5.5 21.455 25.258 1 93.84 221 LYS A O 1
ATOM 1701 N N . GLU A 1 222 ? 7.309 20.459 26.115 1 92.76 222 GLU A N 1
ATOM 1702 C CA . GLU A 1 222 ? 6.529 19.378 26.71 1 92.76 222 GLU A CA 1
ATOM 1703 C C . GLU A 1 222 ? 5.532 19.914 27.733 1 92.76 222 GLU A C 1
ATOM 1705 O O . GLU A 1 222 ? 4.394 19.446 27.803 1 92.76 222 GLU A O 1
ATOM 1710 N N . GLU A 1 223 ? 5.932 20.835 28.526 1 94.44 223 GLU A N 1
ATOM 1711 C CA . GLU A 1 223 ? 5.056 21.442 29.525 1 94.44 223 GLU A CA 1
ATOM 1712 C C . GLU A 1 223 ? 3.888 22.169 28.866 1 94.44 223 GLU A C 1
ATOM 1714 O O . GLU A 1 223 ? 2.745 22.052 29.314 1 94.44 223 GLU A O 1
ATOM 1719 N N . TRP A 1 224 ? 4.149 22.913 27.816 1 93.33 224 TRP A N 1
ATOM 1720 C CA . TRP A 1 224 ? 3.113 23.632 27.081 1 93.33 224 TRP A CA 1
ATOM 1721 C C . TRP A 1 224 ? 2.108 22.662 26.469 1 93.33 224 TRP A C 1
ATOM 1723 O O . TRP A 1 224 ? 0.896 22.863 26.58 1 93.33 224 TRP A O 1
ATOM 1733 N N . LEU A 1 225 ? 2.585 21.61 25.865 1 92.77 225 LEU A N 1
ATOM 1734 C CA . LEU A 1 225 ? 1.738 20.64 25.18 1 92.77 225 LEU A CA 1
ATOM 1735 C C . LEU A 1 225 ? 0.858 19.889 26.173 1 92.77 225 LEU A C 1
ATOM 1737 O O . LEU A 1 225 ? -0.292 19.564 25.868 1 92.77 225 LEU A O 1
ATOM 1741 N N . LYS A 1 226 ? 1.429 19.621 27.327 1 90.39 226 LYS A N 1
ATOM 1742 C CA . LYS A 1 226 ? 0.657 18.954 28.371 1 90.39 226 LYS A CA 1
ATOM 1743 C C . LYS A 1 226 ? -0.498 19.831 28.847 1 90.39 226 LYS A C 1
ATOM 1745 O O . LYS A 1 226 ? -1.605 19.339 29.073 1 90.39 226 LYS A O 1
ATOM 1750 N N . LYS A 1 227 ? -0.27 21.123 28.927 1 90.48 227 LYS A N 1
ATOM 1751 C CA . LYS A 1 227 ? -1.263 22.073 29.421 1 90.48 227 LYS A CA 1
ATOM 1752 C C . LYS A 1 227 ? -2.342 22.334 28.373 1 90.48 227 LYS A C 1
ATOM 1754 O O . LYS A 1 227 ? -3.466 22.709 28.712 1 90.48 227 LYS A O 1
ATOM 1759 N N . HIS A 1 228 ? -1.977 22.142 27.109 1 92.43 228 HIS A N 1
ATOM 1760 C CA . HIS A 1 228 ? -2.912 22.464 26.037 1 92.43 228 HIS A CA 1
ATOM 1761 C C . HIS A 1 228 ? -3.196 21.243 25.169 1 92.43 228 HIS A C 1
ATOM 1763 O O . HIS A 1 228 ? -3.35 21.364 23.951 1 92.43 228 HIS A O 1
ATOM 1769 N N . SER A 1 229 ? -3.198 20.075 25.717 1 90.98 229 SER A N 1
ATOM 1770 C CA . SER A 1 229 ? -3.286 18.806 25.001 1 90.98 229 SER A CA 1
ATOM 1771 C C . SER A 1 229 ? -4.594 18.7 24.223 1 90.98 229 SER A C 1
ATOM 1773 O O . SER A 1 229 ? -4.616 18.18 23.106 1 90.98 229 SER A O 1
ATOM 1775 N N . GLY A 1 230 ? -5.723 19.126 24.743 1 90.83 230 GLY A N 1
ATOM 1776 C CA . GLY A 1 230 ? -7.008 19.077 24.062 1 90.83 230 GLY A CA 1
ATOM 1777 C C . GLY A 1 230 ? -7.036 19.89 22.782 1 90.83 230 GLY A C 1
ATOM 1778 O O . GLY A 1 230 ? -7.548 19.43 21.759 1 90.83 230 GLY A O 1
ATOM 1779 N N . ALA A 1 231 ? -6.482 21.111 22.886 1 93.6 231 ALA A N 1
ATOM 1780 C CA . ALA A 1 231 ? -6.45 21.998 21.726 1 93.6 231 ALA A CA 1
ATOM 1781 C C . ALA A 1 231 ? -5.602 21.405 20.605 1 93.6 231 ALA A C 1
ATOM 1783 O O . ALA A 1 231 ? -6.019 21.388 19.445 1 93.6 231 ALA A O 1
ATOM 1784 N N . TYR A 1 232 ? -4.447 20.881 21.02 1 94.82 232 TYR A N 1
ATOM 1785 C CA . TYR A 1 232 ? -3.541 20.321 20.024 1 94.82 232 TYR A CA 1
ATOM 1786 C C . TYR A 1 232 ? -4.106 19.034 19.434 1 94.82 232 TYR A C 1
ATOM 1788 O O . TYR A 1 232 ? -3.935 18.761 18.244 1 94.82 232 TYR A O 1
ATOM 1796 N N . THR A 1 233 ? -4.798 18.296 20.187 1 93.36 233 THR A N 1
ATOM 1797 C CA . THR A 1 233 ? -5.436 17.077 19.702 1 93.36 233 THR A CA 1
ATOM 1798 C C . THR A 1 233 ? -6.54 17.406 18.701 1 93.36 233 THR A C 1
ATOM 1800 O O . THR A 1 233 ? -6.663 16.748 17.666 1 93.36 233 THR A O 1
ATOM 1803 N N . SER A 1 234 ? -7.341 18.369 19.003 1 94.39 234 SER A N 1
ATOM 1804 C CA . SER A 1 234 ? -8.44 18.732 18.115 1 94.39 234 SER A CA 1
ATOM 1805 C C . SER A 1 234 ? -7.922 19.28 16.789 1 94.39 234 SER A C 1
ATOM 1807 O O . SER A 1 234 ? -8.449 18.947 15.726 1 94.39 234 SER A O 1
ATOM 1809 N N . PHE A 1 235 ? -6.875 20.148 16.858 1 96.45 235 PHE A N 1
ATOM 1810 C CA . PHE A 1 235 ? -6.257 20.628 15.628 1 96.45 235 PHE A CA 1
ATOM 1811 C C . PHE A 1 235 ? -5.704 19.467 14.811 1 96.45 235 PHE A C 1
ATOM 1813 O O . PHE A 1 235 ? -5.976 19.359 13.613 1 96.45 235 PHE A O 1
ATOM 1820 N N . GLY A 1 236 ? -4.933 18.651 15.482 1 95.11 236 GLY A N 1
ATOM 1821 C CA . GLY A 1 236 ? -4.31 17.518 14.817 1 95.11 236 GLY A CA 1
ATOM 1822 C C . GLY A 1 236 ? -5.312 16.581 14.169 1 95.11 236 GLY A C 1
ATOM 1823 O O . GLY A 1 236 ? -5.062 16.049 13.085 1 95.11 236 GLY A O 1
ATOM 1824 N N . THR A 1 237 ? -6.424 16.374 14.789 1 93.43 237 THR A N 1
ATOM 1825 C CA . THR A 1 237 ? -7.454 15.485 14.264 1 93.43 237 THR A CA 1
ATOM 1826 C C . THR A 1 237 ? -8.039 16.042 12.969 1 93.43 237 THR A C 1
ATOM 1828 O O . THR A 1 237 ? -8.097 15.341 11.956 1 93.43 237 THR A O 1
ATOM 1831 N N . VAL A 1 238 ? -8.414 17.309 12.963 1 95.26 238 VAL A N 1
ATOM 1832 C CA . VAL A 1 238 ? -9.003 17.92 11.776 1 95.26 238 VAL A CA 1
ATOM 1833 C C . VAL A 1 238 ? -7.966 17.978 10.656 1 95.26 238 VAL A C 1
ATOM 1835 O O . VAL A 1 238 ? -8.273 17.673 9.502 1 95.26 238 VAL A O 1
ATOM 1838 N N . ALA A 1 239 ? -6.735 18.325 11.063 1 96.13 239 ALA A N 1
ATOM 1839 C CA . ALA A 1 239 ? -5.658 18.397 10.079 1 96.13 239 ALA A CA 1
ATOM 1840 C C . ALA A 1 239 ? -5.424 17.04 9.421 1 96.13 239 ALA A C 1
ATOM 1842 O O . ALA A 1 239 ? -5.247 16.956 8.204 1 96.13 239 ALA A O 1
ATOM 1843 N N . THR A 1 240 ? -5.427 16.04 10.215 1 93.34 240 THR A N 1
ATOM 1844 C CA . THR A 1 240 ? -5.223 14.689 9.703 1 93.34 240 THR A CA 1
ATOM 1845 C C . THR A 1 240 ? -6.348 14.296 8.75 1 93.34 240 THR A C 1
ATOM 1847 O O . THR A 1 240 ? -6.093 13.788 7.656 1 93.34 240 THR A O 1
ATOM 1850 N N . LEU A 1 241 ? -7.594 14.513 9.112 1 92.69 241 LEU A N 1
ATOM 1851 C CA . LEU A 1 241 ? -8.738 14.148 8.284 1 92.69 241 LEU A CA 1
ATOM 1852 C C . LEU A 1 241 ? -8.692 14.873 6.943 1 92.69 241 LEU A C 1
ATOM 1854 O O . LEU A 1 241 ? -9.007 14.287 5.905 1 92.69 241 LEU A O 1
ATOM 1858 N N . LEU A 1 242 ? -8.267 16.097 6.959 1 95 242 LEU A N 1
ATOM 1859 C CA . LEU A 1 242 ? -8.164 16.863 5.722 1 95 242 LEU A CA 1
ATOM 1860 C C . LEU A 1 242 ? -7.103 16.271 4.801 1 95 242 LEU A C 1
ATOM 1862 O O . LEU A 1 242 ? -7.321 16.146 3.594 1 95 242 LEU A O 1
ATOM 1866 N N . GLU A 1 243 ? -6.02 15.882 5.373 1 94.34 243 GLU A N 1
ATOM 1867 C CA . GLU A 1 243 ? -4.914 15.374 4.568 1 94.34 243 GLU A CA 1
ATOM 1868 C C . GLU A 1 243 ? -5.215 13.976 4.035 1 94.34 243 GLU A C 1
ATOM 1870 O O . GLU A 1 243 ? -4.486 13.46 3.185 1 94.34 243 GLU A O 1
ATOM 1875 N N . LEU A 1 244 ? -6.252 13.391 4.516 1 92.14 244 LEU A N 1
ATOM 1876 C CA . LEU A 1 244 ? -6.647 12.073 4.029 1 92.14 244 LEU A CA 1
ATOM 1877 C C . LEU A 1 244 ? -7.499 12.192 2.77 1 92.14 244 LEU A C 1
ATOM 1879 O O . LEU A 1 244 ? -7.793 11.187 2.117 1 92.14 244 LEU A O 1
ATOM 1883 N N . VAL A 1 245 ? -7.955 13.372 2.425 1 92.43 245 VAL A N 1
ATOM 1884 C CA . VAL A 1 245 ? -8.752 13.588 1.222 1 92.43 245 VAL A CA 1
ATOM 1885 C C . VAL A 1 245 ? -7.917 13.265 -0.016 1 92.43 245 VAL A C 1
ATOM 1887 O O . VAL A 1 245 ? -6.866 13.87 -0.238 1 92.43 245 VAL A O 1
ATOM 1890 N N . PRO A 1 246 ? -8.378 12.314 -0.782 1 90.62 246 PRO A N 1
ATOM 1891 C CA . PRO A 1 246 ? -7.596 11.898 -1.949 1 90.62 246 PRO A CA 1
ATOM 1892 C C . PRO A 1 246 ? -7.311 13.051 -2.909 1 90.62 246 PRO A C 1
ATOM 1894 O O . PRO A 1 246 ? -8.162 13.923 -3.103 1 90.62 246 PRO A O 1
ATOM 1897 N N . ILE A 1 247 ? -6.123 13.133 -3.504 1 90.6 247 ILE A N 1
ATOM 1898 C CA . ILE A 1 247 ? -5.661 14.027 -4.559 1 90.6 247 ILE A CA 1
ATOM 1899 C C . ILE A 1 247 ? -5.32 15.393 -3.967 1 90.6 247 ILE A C 1
ATOM 1901 O O . ILE A 1 247 ? -4.49 16.124 -4.513 1 90.6 247 ILE A O 1
ATOM 1905 N N . ALA A 1 248 ? -5.896 15.729 -2.803 1 95.14 248 ALA A N 1
ATOM 1906 C CA . ALA A 1 248 ? -5.728 17.083 -2.281 1 95.14 248 ALA A CA 1
ATOM 1907 C C . ALA A 1 248 ? -4.853 17.084 -1.031 1 95.14 248 ALA A C 1
ATOM 1909 O O . ALA A 1 248 ? -4.79 18.084 -0.311 1 95.14 248 ALA A O 1
ATOM 1910 N N . SER A 1 249 ? -4.21 16.036 -0.795 1 95.78 249 SER A N 1
ATOM 1911 C CA . SER A 1 249 ? -3.498 15.873 0.468 1 95.78 249 SER A CA 1
ATOM 1912 C C . SER A 1 249 ? -2.366 16.887 0.599 1 95.78 249 SER A C 1
ATOM 1914 O O . SER A 1 249 ? -2.169 17.47 1.667 1 95.78 249 SER A O 1
ATOM 1916 N N . ILE A 1 250 ? -1.645 17.144 -0.46 1 96.86 250 ILE A N 1
ATOM 1917 C CA . ILE A 1 250 ? -0.525 18.078 -0.441 1 96.86 250 ILE A CA 1
ATOM 1918 C C . ILE A 1 250 ? -1.04 19.497 -0.211 1 96.86 250 ILE A C 1
ATOM 1920 O O . ILE A 1 250 ? -0.464 20.252 0.576 1 96.86 250 ILE A O 1
ATOM 1924 N N . LEU A 1 251 ? -2.083 19.822 -0.919 1 97.61 251 LEU A N 1
ATOM 1925 C CA . LEU A 1 251 ? -2.702 21.125 -0.709 1 97.61 251 LEU A CA 1
ATOM 1926 C C . LEU A 1 251 ? -3.077 21.319 0.757 1 97.61 251 LEU A C 1
ATOM 1928 O O . LEU A 1 251 ? -2.81 22.374 1.336 1 97.61 251 LEU A O 1
ATOM 1932 N N . PHE A 1 252 ? -3.615 20.328 1.399 1 97.76 252 PHE A N 1
ATOM 1933 C CA . PHE A 1 252 ? -4.079 20.433 2.777 1 97.76 252 PHE A CA 1
ATOM 1934 C C . PHE A 1 252 ? -2.902 20.458 3.745 1 97.76 252 PHE A C 1
ATOM 1936 O O . PHE A 1 252 ? -3.012 20.991 4.851 1 97.76 252 PHE A O 1
ATOM 1943 N N . SER A 1 253 ? -1.778 19.902 3.334 1 96.78 253 SER A N 1
ATOM 1944 C CA . SER A 1 253 ? -0.575 20.067 4.144 1 96.78 253 SER A CA 1
ATOM 1945 C C . SER A 1 253 ? -0.18 21.536 4.255 1 96.78 253 SER A C 1
ATOM 1947 O O . SER A 1 253 ? 0.203 22.001 5.331 1 96.78 253 SER A O 1
ATOM 1949 N N . PHE A 1 254 ? -0.32 22.243 3.174 1 98.14 254 PHE A N 1
ATOM 1950 C CA . PHE A 1 254 ? 0.014 23.663 3.179 1 98.14 254 PHE A CA 1
ATOM 1951 C C . PHE A 1 254 ? -1.039 24.464 3.934 1 98.14 254 PHE A C 1
ATOM 1953 O O . PHE A 1 254 ? -0.705 25.332 4.743 1 98.14 254 PHE A O 1
ATOM 1960 N N . THR A 1 255 ? -2.323 24.147 3.713 1 98.57 255 THR A N 1
ATOM 1961 C CA . THR A 1 255 ? -3.365 24.911 4.389 1 98.57 255 THR A CA 1
ATOM 1962 C C . THR A 1 255 ? -3.355 24.63 5.889 1 98.57 255 THR A C 1
ATOM 1964 O O . THR A 1 255 ? -3.66 25.513 6.693 1 98.57 255 THR A O 1
ATOM 1967 N N . ASN A 1 256 ? -3.049 23.371 6.255 1 97.97 256 ASN A N 1
ATOM 1968 C CA . ASN A 1 256 ? -2.867 23.057 7.668 1 97.97 256 ASN A CA 1
ATOM 1969 C C . ASN A 1 256 ? -1.733 23.873 8.283 1 97.97 256 ASN A C 1
ATOM 1971 O O . ASN A 1 256 ? -1.836 24.323 9.425 1 97.97 256 ASN A O 1
ATOM 1975 N N . THR A 1 257 ? -0.644 24.023 7.558 1 97.62 257 THR A N 1
ATOM 1976 C CA . THR A 1 257 ? 0.486 24.826 8.012 1 97.62 257 THR A CA 1
ATOM 1977 C C . THR A 1 257 ? 0.074 26.284 8.194 1 97.62 257 THR A C 1
ATOM 1979 O O . THR A 1 257 ? 0.466 26.928 9.17 1 97.62 257 THR A O 1
ATOM 1982 N N . VAL A 1 258 ? -0.703 26.782 7.262 1 98.56 258 VAL A N 1
ATOM 1983 C CA . VAL A 1 258 ? -1.233 28.136 7.377 1 98.56 258 VAL A CA 1
ATOM 1984 C C . VAL A 1 258 ? -2.099 28.248 8.63 1 98.56 258 VAL A C 1
ATOM 1986 O O . VAL A 1 258 ? -1.982 29.214 9.388 1 98.56 258 VAL A O 1
ATOM 1989 N N . GLY A 1 259 ? -2.946 27.288 8.847 1 98.3 259 GLY A N 1
ATOM 1990 C CA . GLY A 1 259 ? -3.765 27.27 10.049 1 98.3 259 GLY A CA 1
ATOM 1991 C C . GLY A 1 259 ? -2.949 27.259 11.327 1 98.3 259 GLY A C 1
ATOM 1992 O O . GLY A 1 259 ? -3.293 27.94 12.296 1 98.3 259 GLY A O 1
ATOM 1993 N N . ALA A 1 260 ? -1.933 26.481 11.356 1 97.66 260 ALA A N 1
ATOM 1994 C CA . ALA A 1 260 ? -1.048 26.426 12.517 1 97.66 260 ALA A CA 1
ATOM 1995 C C . ALA A 1 260 ? -0.389 27.779 12.769 1 97.66 260 ALA A C 1
ATOM 1997 O O . ALA A 1 260 ? -0.262 28.211 13.917 1 97.66 260 ALA A O 1
ATOM 1998 N N . ALA A 1 261 ? 0.051 28.448 11.708 1 97.96 261 ALA A N 1
ATOM 1999 C CA . ALA A 1 261 ? 0.691 29.756 11.823 1 97.96 261 ALA A CA 1
ATOM 2000 C C . ALA A 1 261 ? -0.297 30.808 12.321 1 97.96 261 ALA A C 1
ATOM 2002 O O . ALA A 1 261 ? 0.053 31.656 13.145 1 97.96 261 ALA A O 1
ATOM 2003 N N . LEU A 1 262 ? -1.541 30.747 11.776 1 97.82 262 LEU A N 1
ATOM 2004 C CA . LEU A 1 262 ? -2.571 31.67 12.24 1 97.82 262 LEU A CA 1
ATOM 2005 C C . LEU A 1 262 ? -2.824 31.496 13.734 1 97.82 262 LEU A C 1
ATOM 2007 O O . LEU A 1 262 ? -2.979 32.48 14.46 1 97.82 262 LEU A O 1
ATOM 2011 N N . TRP A 1 263 ? -2.846 30.243 14.091 1 97.02 263 TRP A N 1
ATOM 2012 C CA . TRP A 1 263 ? -3.042 29.926 15.502 1 97.02 263 TRP A CA 1
ATOM 2013 C C . TRP A 1 263 ? -1.897 30.473 16.347 1 97.02 263 TRP A C 1
ATOM 2015 O O . TRP A 1 263 ? -2.127 31.093 17.388 1 97.02 263 TRP A O 1
ATOM 2025 N N . ALA A 1 264 ? -0.714 30.324 15.969 1 96.4 264 ALA A N 1
ATOM 2026 C CA . ALA A 1 264 ? 0.458 30.848 16.667 1 96.4 264 ALA A CA 1
ATOM 2027 C C . ALA A 1 264 ? 0.424 32.372 16.728 1 96.4 264 ALA A C 1
ATOM 2029 O O . ALA A 1 264 ? 0.745 32.965 17.761 1 96.4 264 ALA A O 1
ATOM 2030 N N . ALA A 1 265 ? 0.068 33.001 15.641 1 96.46 265 ALA A N 1
ATOM 2031 C CA . ALA A 1 265 ? -0.022 34.458 15.598 1 96.46 265 ALA A CA 1
ATOM 2032 C C . ALA A 1 265 ? -1.049 34.974 16.602 1 96.46 265 ALA A C 1
ATOM 2034 O O . ALA A 1 265 ? -0.84 36.01 17.236 1 96.46 265 ALA A O 1
ATOM 2035 N N . ASP A 1 266 ? -2.129 34.287 16.665 1 93.9 266 ASP A N 1
ATOM 2036 C CA . ASP A 1 266 ? -3.169 34.671 17.614 1 93.9 266 ASP A CA 1
ATOM 2037 C C . ASP A 1 266 ? -2.684 34.515 19.053 1 93.9 266 ASP A C 1
ATOM 2039 O O . ASP A 1 266 ? -3.039 35.313 19.924 1 93.9 266 ASP A O 1
ATOM 2043 N N . ILE A 1 267 ? -1.94 33.459 19.301 1 92.4 267 ILE A N 1
ATOM 2044 C CA . ILE A 1 267 ? -1.359 33.26 20.624 1 92.4 267 ILE A CA 1
ATOM 2045 C C . ILE A 1 267 ? -0.44 34.43 20.966 1 92.4 267 ILE A C 1
ATOM 2047 O O . ILE A 1 267 ? -0.483 34.958 22.079 1 92.4 267 ILE A O 1
ATOM 2051 N N . GLU A 1 268 ? 0.345 34.92 20.068 1 92.39 268 GLU A N 1
ATOM 2052 C CA . GLU A 1 268 ? 1.283 36.02 20.27 1 92.39 268 GLU A CA 1
ATOM 2053 C C . GLU A 1 268 ? 0.552 37.354 20.387 1 92.39 268 GLU A C 1
ATOM 2055 O O . GLU A 1 268 ? 0.958 38.224 21.16 1 92.39 268 GLU A O 1
ATOM 2060 N N . GLY A 1 269 ? -0.36 37.649 19.518 1 84.76 269 GLY A N 1
ATOM 2061 C CA . GLY A 1 269 ? -1.088 38.908 19.535 1 84.76 269 GLY A CA 1
ATOM 2062 C C . GLY A 1 269 ? -2.015 39.046 20.728 1 84.76 269 GLY A C 1
ATOM 2063 O O . GLY A 1 269 ? -2.236 40.153 21.224 1 84.76 269 GLY A O 1
ATOM 2064 N N . ASN A 1 270 ? -3.002 38.159 20.818 1 65.13 270 ASN A N 1
ATOM 2065 C CA . ASN A 1 270 ? -4.014 38.279 21.861 1 65.13 270 ASN A CA 1
ATOM 2066 C C . ASN A 1 270 ? -3.444 37.946 23.237 1 65.13 270 ASN A C 1
ATOM 2068 O O . ASN A 1 270 ? -4.151 38.027 24.243 1 65.13 270 ASN A O 1
ATOM 2072 N N . GLY A 1 271 ? -2.101 38.142 23.63 1 52.42 271 GLY A N 1
ATOM 2073 C CA . GLY A 1 271 ? -1.859 37.73 25.003 1 52.42 271 GLY A CA 1
ATOM 2074 C C . GLY A 1 271 ? -2.895 36.753 25.525 1 52.42 271 GLY A C 1
ATOM 2075 O O . GLY A 1 271 ? -2.893 36.41 26.709 1 52.42 271 GLY A O 1
ATOM 2076 N N . THR A 1 272 ? -4.309 36.907 25.181 1 41.8 272 THR A N 1
ATOM 2077 C CA . THR A 1 272 ? -5.517 36.289 25.718 1 41.8 272 THR A CA 1
ATOM 2078 C C . THR A 1 272 ? -5.564 34.803 25.371 1 41.8 272 THR A C 1
ATOM 2080 O O . THR A 1 272 ? -5.066 34.39 24.321 1 41.8 272 THR A O 1
ATOM 2083 N N . THR A 1 273 ? -5.813 33.966 26.345 1 39.1 273 THR A N 1
ATOM 2084 C CA . THR A 1 273 ? -5.937 32.517 26.46 1 39.1 273 THR A CA 1
ATOM 2085 C C . THR A 1 273 ? -6.722 31.947 25.282 1 39.1 273 THR A C 1
ATOM 2087 O O . THR A 1 273 ? -7.736 32.516 24.871 1 39.1 273 THR A O 1
ATOM 2090 N N . MET A 1 274 ? -6.226 31.188 24.323 1 39.74 274 MET A N 1
ATOM 2091 C CA . MET A 1 274 ? -6.885 30.372 23.308 1 39.74 274 MET A CA 1
ATOM 2092 C C . MET A 1 274 ? -8.31 30.027 23.728 1 39.74 274 MET A C 1
ATOM 2094 O O . MET A 1 274 ? -9.138 29.665 22.891 1 39.74 274 MET A O 1
ATOM 2098 N N . THR A 1 275 ? -8.539 29.868 25.036 1 38.71 275 THR A N 1
ATOM 2099 C CA . THR A 1 275 ? -9.822 29.567 25.662 1 38.71 275 THR A CA 1
ATOM 2100 C C . THR A 1 275 ? -10.779 30.747 25.527 1 38.71 275 THR A C 1
ATOM 2102 O O . THR A 1 275 ? -11.975 30.618 25.8 1 38.71 275 THR A O 1
ATOM 2105 N N . GLN A 1 276 ? -10.284 31.985 25.504 1 39.14 276 GLN A N 1
ATOM 2106 C CA . GLN A 1 276 ? -11.179 33.134 25.587 1 39.14 276 GLN A CA 1
ATOM 2107 C C . GLN A 1 276 ? -11.874 33.388 24.252 1 39.14 276 GLN A C 1
ATOM 2109 O O . GLN A 1 276 ? -12.804 34.192 24.173 1 39.14 276 GLN A O 1
ATOM 2114 N N . ILE A 1 277 ? -11.363 33.021 23.188 1 38.49 277 ILE A N 1
ATOM 2115 C CA . ILE A 1 277 ? -12.039 33.321 21.931 1 38.49 277 ILE A CA 1
ATOM 2116 C C . ILE A 1 277 ? -13.379 32.591 21.879 1 38.49 277 ILE A C 1
ATOM 2118 O O . ILE A 1 277 ? -14.334 33.074 21.265 1 38.49 277 ILE A O 1
ATOM 2122 N N . SER A 1 278 ? -13.454 31.394 22.409 1 38.11 278 SER A N 1
ATOM 2123 C CA . SER A 1 278 ? -14.697 30.643 22.264 1 38.11 278 SER A CA 1
ATOM 2124 C C . SER A 1 278 ? -15.682 30.984 23.378 1 38.11 278 SER A C 1
ATOM 2126 O O . SER A 1 278 ? -16.658 30.263 23.592 1 38.11 278 SER A O 1
ATOM 2128 N N . SER A 1 279 ? -15.316 31.94 24.354 1 37.91 279 SER A N 1
ATOM 2129 C CA . SER A 1 279 ? -16.418 32.344 25.221 1 37.91 279 SER A CA 1
ATOM 2130 C C . SER A 1 279 ? -17.407 33.237 24.479 1 37.91 279 SER A C 1
ATOM 2132 O O . SER A 1 279 ? -17.013 34.026 23.618 1 37.91 279 SER A O 1
ATOM 2134 N N . PRO A 1 280 ? -18.599 32.919 24.446 1 44.45 280 PRO A N 1
ATOM 2135 C CA . PRO A 1 280 ? -19.618 33.771 23.828 1 44.45 280 PRO A CA 1
ATOM 2136 C C . PRO A 1 280 ? -19.37 35.258 24.071 1 44.45 280 PRO A C 1
ATOM 2138 O O . PRO A 1 280 ? -19.727 36.092 23.235 1 44.45 280 PRO A O 1
ATOM 2141 N N . GLN A 1 281 ? -18.754 35.617 25.134 1 41.82 281 GLN A N 1
ATOM 2142 C CA . GLN A 1 281 ? -18.608 37.023 25.498 1 41.82 281 GLN A CA 1
ATOM 2143 C C . GLN A 1 281 ? -17.592 37.721 24.599 1 41.82 281 GLN A C 1
ATOM 2145 O O . GLN A 1 281 ? -17.791 38.873 24.207 1 41.82 281 GLN A O 1
ATOM 2150 N N . ALA A 1 282 ? -16.518 37.131 24.233 1 44.21 282 ALA A N 1
ATOM 2151 C CA . ALA A 1 282 ? -15.513 37.778 23.394 1 44.21 282 ALA A CA 1
ATOM 2152 C C . ALA A 1 282 ? -15.984 37.87 21.945 1 44.21 282 ALA A C 1
ATOM 2154 O O . ALA A 1 282 ? -15.629 38.808 21.228 1 44.21 282 ALA A O 1
ATOM 2155 N N . GLN A 1 283 ? -16.784 36.911 21.404 1 42.71 283 GLN A N 1
ATOM 2156 C CA . GLN A 1 283 ? -17.425 37.049 20.101 1 42.71 283 GLN A CA 1
ATOM 2157 C C . GLN A 1 283 ? -18.361 38.253 20.072 1 42.71 283 GLN A C 1
ATOM 2159 O O . GLN A 1 283 ? -18.523 38.896 19.032 1 42.71 283 GLN A O 1
ATOM 2164 N N . LYS A 1 284 ? -18.915 38.47 21.191 1 49.16 284 LYS A N 1
ATOM 2165 C CA . LYS A 1 284 ? -19.827 39.604 21.318 1 49.16 284 LYS A CA 1
ATOM 2166 C C . LYS A 1 284 ? -19.061 40.922 21.372 1 49.16 284 LYS A C 1
ATOM 2168 O O . LYS A 1 284 ? -19.494 41.922 20.796 1 49.16 284 LYS A O 1
ATOM 2173 N N . GLU A 1 285 ? -17.91 40.901 21.891 1 43.26 285 GLU A N 1
ATOM 2174 C CA . GLU A 1 285 ? -17.163 42.145 22.047 1 43.26 285 GLU A CA 1
ATOM 2175 C C . GLU A 1 285 ? -16.4 42.494 20.772 1 43.26 285 GLU A C 1
ATOM 2177 O O . GLU A 1 285 ? -16.252 43.67 20.433 1 43.26 285 GLU A O 1
ATOM 2182 N N . ALA A 1 286 ? -15.832 41.579 20.002 1 46.56 286 ALA A N 1
ATOM 2183 C CA . ALA A 1 286 ? -15.246 41.844 18.69 1 46.56 286 ALA A CA 1
ATOM 2184 C C . ALA A 1 286 ? -16.308 42.318 17.702 1 46.56 286 ALA A C 1
ATOM 2186 O O . ALA A 1 286 ? -16.045 43.189 16.869 1 46.56 286 ALA A O 1
ATOM 2187 N N . LEU A 1 287 ? -17.443 41.722 17.705 1 47.73 287 LEU A N 1
ATOM 2188 C CA . LEU A 1 287 ? -18.536 42.251 16.897 1 47.73 287 LEU A CA 1
ATOM 2189 C C . LEU A 1 287 ? -18.882 43.676 17.316 1 47.73 287 LEU A C 1
ATOM 2191 O O . LEU A 1 287 ? -19.267 44.497 16.48 1 47.73 287 LEU A O 1
ATOM 2195 N N . ARG A 1 288 ? -18.709 44.077 18.598 1 47.77 288 ARG A N 1
ATOM 2196 C CA . ARG A 1 288 ? -19.049 45.421 19.052 1 47.77 288 ARG A CA 1
ATOM 2197 C C . ARG A 1 288 ? -17.94 46.411 18.713 1 47.77 288 ARG A C 1
ATOM 2199 O O . ARG A 1 288 ? -18.176 47.62 18.654 1 47.77 288 ARG A O 1
ATOM 2206 N N . SER A 1 289 ? -16.693 45.88 18.603 1 45.48 289 SER A N 1
ATOM 2207 C CA . SER A 1 289 ? -15.63 46.829 18.287 1 45.48 289 SER A CA 1
ATOM 2208 C C . SER A 1 289 ? -15.479 47.008 16.78 1 45.48 289 SER A C 1
ATOM 2210 O O . SER A 1 289 ? -14.715 47.861 16.325 1 45.48 289 SER A O 1
ATOM 2212 N N . GLU A 1 290 ? -16.039 46.09 15.933 1 39.34 290 GLU A N 1
ATOM 2213 C CA . GLU A 1 290 ? -16.182 46.494 14.538 1 39.34 290 GLU A CA 1
ATOM 2214 C C . GLU A 1 290 ? -17.412 47.376 14.342 1 39.34 290 GLU A C 1
ATOM 2216 O O . GLU A 1 290 ? -18.459 47.131 14.944 1 39.34 290 GLU A O 1
ATOM 2221 N N . MET B 1 1 ? -18.22 14.918 -42.804 1 52.08 1 MET B N 1
ATOM 2222 C CA . MET B 1 1 ? -17.839 14.742 -41.406 1 52.08 1 MET B CA 1
ATOM 2223 C C . MET B 1 1 ? -18.771 13.756 -40.708 1 52.08 1 MET B C 1
ATOM 2225 O O . MET B 1 1 ? -18.323 12.931 -39.91 1 52.08 1 MET B O 1
ATOM 2229 N N . SER B 1 2 ? -20.014 13.704 -41.14 1 68.43 2 SER B N 1
ATOM 2230 C CA . SER B 1 2 ? -21.042 12.85 -40.554 1 68.43 2 SER B CA 1
ATOM 2231 C C . SER B 1 2 ? -20.855 11.394 -40.969 1 68.43 2 SER B C 1
ATOM 2233 O O . SER B 1 2 ? -21.012 10.485 -40.152 1 68.43 2 SER B O 1
ATOM 2235 N N . SER B 1 3 ? -20.304 11.251 -42.111 1 70.64 3 SER B N 1
ATOM 2236 C CA . SER B 1 3 ? -20.156 9.897 -42.635 1 70.64 3 SER B CA 1
ATOM 2237 C C . SER B 1 3 ? -18.953 9.193 -42.016 1 70.64 3 SER B C 1
ATOM 2239 O O . SER B 1 3 ? -19.008 7.996 -41.728 1 70.64 3 SER B O 1
ATOM 2241 N N . SER B 1 4 ? -17.957 9.98 -41.599 1 67.84 4 SER B N 1
ATOM 2242 C CA . SER B 1 4 ? -16.761 9.427 -40.973 1 67.84 4 SER B CA 1
ATOM 2243 C C . SER B 1 4 ? -17.024 9.041 -39.521 1 67.84 4 SER B C 1
ATOM 2245 O O . SER B 1 4 ? -16.523 8.021 -39.044 1 67.84 4 SER B O 1
ATOM 2247 N N . MET B 1 5 ? -17.862 9.798 -38.902 1 70.63 5 MET B N 1
ATOM 2248 C CA . MET B 1 5 ? -18.219 9.489 -37.521 1 70.63 5 MET B CA 1
ATOM 2249 C C . MET B 1 5 ? -19.097 8.244 -37.451 1 70.63 5 MET B C 1
ATOM 2251 O O . MET B 1 5 ? -18.96 7.433 -36.534 1 70.63 5 MET B O 1
ATOM 2255 N N . GLU B 1 6 ? -19.962 8.118 -38.418 1 66.1 6 GLU B N 1
ATOM 2256 C CA . GLU B 1 6 ? -20.847 6.957 -38.465 1 66.1 6 GLU B CA 1
ATOM 2257 C C . GLU B 1 6 ? -20.066 5.68 -38.764 1 66.1 6 GLU B C 1
ATOM 2259 O O . GLU B 1 6 ? -20.344 4.627 -38.187 1 66.1 6 GLU B O 1
ATOM 2264 N N . LYS B 1 7 ? -19.133 5.807 -39.632 1 65.91 7 LYS B N 1
ATOM 2265 C CA . LYS B 1 7 ? -18.302 4.655 -39.971 1 65.91 7 LYS B CA 1
ATOM 2266 C C . LYS B 1 7 ? -17.412 4.255 -38.798 1 65.91 7 LYS B C 1
ATOM 2268 O O . LYS B 1 7 ? -17.24 3.066 -38.519 1 65.91 7 LYS B O 1
ATOM 2273 N N . ALA B 1 8 ? -16.916 5.294 -38.024 1 68.05 8 ALA B N 1
ATOM 2274 C CA . ALA B 1 8 ? -16.114 5.028 -36.833 1 68.05 8 ALA B CA 1
ATOM 2275 C C . ALA B 1 8 ? -16.955 4.376 -35.74 1 68.05 8 ALA B C 1
ATOM 2277 O O . ALA B 1 8 ? -16.486 3.473 -35.043 1 68.05 8 ALA B O 1
ATOM 2278 N N . GLY B 1 9 ? -18.114 4.78 -35.614 1 65.69 9 GLY B N 1
ATOM 2279 C CA . GLY B 1 9 ? -19.029 4.161 -34.669 1 65.69 9 GLY B CA 1
ATOM 2280 C C . GLY B 1 9 ? -19.374 2.727 -35.025 1 65.69 9 GLY B C 1
ATOM 2281 O O . GLY B 1 9 ? -19.42 1.859 -34.15 1 65.69 9 GLY B O 1
ATOM 2282 N N . ALA B 1 10 ? -19.649 2.501 -36.317 1 65.86 10 ALA B N 1
ATOM 2283 C CA . ALA B 1 10 ? -19.979 1.16 -36.793 1 65.86 10 ALA B CA 1
ATOM 2284 C C . ALA B 1 10 ? -18.791 0.215 -36.637 1 65.86 10 ALA B C 1
ATOM 2286 O O . ALA B 1 10 ? -18.954 -0.935 -36.222 1 65.86 10 ALA B O 1
ATOM 2287 N N . LYS B 1 11 ? -17.552 0.655 -36.992 1 65.23 11 LYS B N 1
ATOM 2288 C CA . LYS B 1 11 ? -16.333 -0.127 -36.806 1 65.23 11 LYS B CA 1
ATOM 2289 C C . LYS B 1 11 ? -16.077 -0.402 -35.327 1 65.23 11 LYS B C 1
ATOM 2291 O O . LYS B 1 11 ? -15.655 -1.5 -34.959 1 65.23 11 LYS B O 1
ATOM 2296 N N . ALA B 1 12 ? -16.361 0.624 -34.56 1 65.47 12 ALA B N 1
ATOM 2297 C CA . ALA B 1 12 ? -16.233 0.432 -33.118 1 65.47 12 ALA B CA 1
ATOM 2298 C C . ALA B 1 12 ? -17.218 -0.62 -32.615 1 65.47 12 ALA B C 1
ATOM 2300 O O . ALA B 1 12 ? -16.872 -1.45 -31.771 1 65.47 12 ALA B O 1
ATOM 2301 N N . LYS B 1 13 ? -18.411 -0.564 -33.144 1 64.85 13 LYS B N 1
ATOM 2302 C CA . LYS B 1 13 ? -19.427 -1.548 -32.783 1 64.85 13 LYS B CA 1
ATOM 2303 C C . LYS B 1 13 ? -19.037 -2.943 -33.263 1 64.85 13 LYS B C 1
ATOM 2305 O O . LYS B 1 13 ? -19.256 -3.932 -32.56 1 64.85 13 LYS B O 1
ATOM 2310 N N . GLU B 1 14 ? -18.526 -3.002 -34.501 1 64.26 14 GLU B N 1
ATOM 2311 C CA . GLU B 1 14 ? -18.077 -4.28 -35.045 1 64.26 14 GLU B CA 1
ATOM 2312 C C . GLU B 1 14 ? -16.9 -4.836 -34.248 1 64.26 14 GLU B C 1
ATOM 2314 O O . GLU B 1 14 ? -16.855 -6.032 -33.951 1 64.26 14 GLU B O 1
ATOM 2319 N N . VAL B 1 15 ? -15.915 -4.043 -33.963 1 63.83 15 VAL B N 1
ATOM 2320 C CA . VAL B 1 15 ? -14.774 -4.451 -33.149 1 63.83 15 VAL B CA 1
ATOM 2321 C C . VAL B 1 15 ? -15.251 -4.858 -31.757 1 63.83 15 VAL B C 1
ATOM 2323 O O . VAL B 1 15 ? -14.792 -5.861 -31.206 1 63.83 15 VAL B O 1
ATOM 2326 N N . ALA B 1 16 ? -16.179 -4.146 -31.309 1 64.94 16 ALA B N 1
ATOM 2327 C CA . ALA B 1 16 ? -16.754 -4.474 -30.006 1 64.94 16 ALA B CA 1
ATOM 2328 C C . ALA B 1 16 ? -17.471 -5.82 -30.047 1 64.94 16 ALA B C 1
ATOM 2330 O O . ALA B 1 16 ? -17.362 -6.617 -29.112 1 64.94 16 ALA B O 1
ATOM 2331 N N . LYS B 1 17 ? -18.232 -6.066 -31.13 1 64.83 17 LYS B N 1
ATOM 2332 C CA . LYS B 1 17 ? -18.932 -7.338 -31.294 1 64.83 17 LYS B CA 1
ATOM 2333 C C . LYS B 1 17 ? -17.946 -8.489 -31.468 1 64.83 17 LYS B C 1
ATOM 2335 O O . LYS B 1 17 ? -18.128 -9.562 -30.889 1 64.83 17 LYS B O 1
ATOM 2340 N N . GLU B 1 18 ? -16.969 -8.277 -32.318 1 62.32 18 GLU B N 1
ATOM 2341 C CA . GLU B 1 18 ? -15.94 -9.296 -32.5 1 62.32 18 GLU B CA 1
ATOM 2342 C C . GLU B 1 18 ? -15.212 -9.586 -31.191 1 62.32 18 GLU B C 1
ATOM 2344 O O . GLU B 1 18 ? -14.935 -10.744 -30.871 1 62.32 18 GLU B O 1
ATOM 2349 N N . ASP B 1 19 ? -14.909 -8.526 -30.557 1 62.92 19 ASP B N 1
ATOM 2350 C CA . ASP B 1 19 ? -14.243 -8.689 -29.268 1 62.92 19 ASP B CA 1
ATOM 2351 C C . ASP B 1 19 ? -15.149 -9.405 -28.269 1 62.92 19 ASP B C 1
ATOM 2353 O O . ASP B 1 19 ? -14.683 -10.236 -27.487 1 62.92 19 ASP B O 1
ATOM 2357 N N . PHE B 1 20 ? -16.395 -9.051 -28.366 1 65.25 20 PHE B N 1
ATOM 2358 C CA . PHE B 1 20 ? -17.363 -9.719 -27.504 1 65.25 20 PHE B CA 1
ATOM 2359 C C . PHE B 1 20 ? -17.474 -11.197 -27.859 1 65.25 20 PHE B C 1
ATOM 2361 O O . PHE B 1 20 ? -17.542 -12.05 -26.971 1 65.25 20 PHE B O 1
ATOM 2368 N N . ASP B 1 21 ? -17.578 -11.575 -29.147 1 65.72 21 ASP B N 1
ATOM 2369 C CA . ASP B 1 21 ? -17.65 -12.966 -29.583 1 65.72 21 ASP B CA 1
ATOM 2370 C C . ASP B 1 21 ? -16.388 -13.731 -29.191 1 65.72 21 ASP B C 1
ATOM 2372 O O . ASP B 1 21 ? -16.461 -14.887 -28.769 1 65.72 21 ASP B O 1
ATOM 2376 N N . LYS B 1 22 ? -15.242 -13.14 -29.384 1 67.23 22 LYS B N 1
ATOM 2377 C CA . LYS B 1 22 ? -13.99 -13.76 -28.958 1 67.23 22 LYS B CA 1
ATOM 2378 C C . LYS B 1 22 ? -13.979 -13.997 -27.451 1 67.23 22 LYS B C 1
ATOM 2380 O O . LYS B 1 22 ? -13.525 -15.045 -26.986 1 67.23 22 LYS B O 1
ATOM 2385 N N . ALA B 1 23 ? -14.541 -13.028 -26.806 1 70.94 23 ALA B N 1
ATOM 2386 C CA . ALA B 1 23 ? -14.645 -13.157 -25.355 1 70.94 23 ALA B CA 1
ATOM 2387 C C . ALA B 1 23 ? -15.577 -14.301 -24.97 1 70.94 23 ALA B C 1
ATOM 2389 O O . ALA B 1 23 ? -15.304 -15.042 -24.023 1 70.94 23 ALA B O 1
ATOM 2390 N N . LYS B 1 24 ? -16.599 -14.405 -25.668 1 72.03 24 LYS B N 1
ATOM 2391 C CA . LYS B 1 24 ? -17.553 -15.482 -25.421 1 72.03 24 LYS B CA 1
ATOM 2392 C C . LYS B 1 24 ? -16.929 -16.846 -25.703 1 72.03 24 LYS B C 1
ATOM 2394 O O . LYS B 1 24 ? -17.121 -17.793 -24.938 1 72.03 24 LYS B O 1
ATOM 2399 N N . GLU B 1 25 ? -16.277 -16.944 -26.81 1 72.56 25 GLU B N 1
ATOM 2400 C CA . GLU B 1 25 ? -15.606 -18.193 -27.156 1 72.56 25 GLU B CA 1
ATOM 2401 C C . GLU B 1 25 ? -14.541 -18.552 -26.124 1 72.56 25 GLU B C 1
ATOM 2403 O O . GLU B 1 25 ? -14.392 -19.719 -25.757 1 72.56 25 GLU B O 1
ATOM 2408 N N . LEU B 1 26 ? -13.88 -17.555 -25.72 1 71.45 26 LEU B N 1
ATOM 2409 C CA . LEU B 1 26 ? -12.872 -17.77 -24.688 1 71.45 26 LEU B CA 1
ATOM 2410 C C . LEU B 1 26 ? -13.514 -18.252 -23.392 1 71.45 26 LEU B C 1
ATOM 2412 O O . LEU B 1 26 ? -12.996 -19.159 -22.737 1 71.45 26 LEU B O 1
ATOM 2416 N N . ALA B 1 27 ? -14.597 -17.679 -23.09 1 74.9 27 ALA B N 1
ATOM 2417 C CA . ALA B 1 27 ? -15.319 -18.077 -21.884 1 74.9 27 ALA B CA 1
ATOM 2418 C C . ALA B 1 27 ? -15.803 -19.52 -21.985 1 74.9 27 ALA B C 1
ATOM 2420 O O . ALA B 1 27 ? -15.725 -20.277 -21.014 1 74.9 27 ALA B O 1
ATOM 2421 N N . ARG B 1 28 ? -16.26 -19.887 -23.15 1 72.83 28 ARG B N 1
ATOM 2422 C CA . ARG B 1 28 ? -16.729 -21.25 -23.379 1 72.83 28 ARG B CA 1
ATOM 2423 C C . ARG B 1 28 ? -15.573 -22.243 -23.324 1 72.83 28 ARG B C 1
ATOM 2425 O O . ARG B 1 28 ? -15.673 -23.284 -22.672 1 72.83 28 ARG B O 1
ATOM 2432 N N . SER B 1 29 ? -14.541 -21.888 -23.964 1 74.4 29 SER B N 1
ATOM 2433 C CA . SER B 1 29 ? -13.37 -22.759 -23.96 1 74.4 29 SER B CA 1
ATOM 2434 C C . SER B 1 29 ? -12.796 -22.905 -22.555 1 74.4 29 SER B C 1
ATOM 2436 O O . SER B 1 29 ? -12.359 -23.991 -22.167 1 74.4 29 SER B O 1
ATOM 2438 N N . ALA B 1 30 ? -12.846 -21.919 -21.812 1 76.23 30 ALA B N 1
ATOM 2439 C CA . ALA B 1 30 ? -12.375 -21.936 -20.43 1 76.23 30 ALA B CA 1
ATOM 2440 C C . ALA B 1 30 ? -13.242 -22.847 -19.566 1 76.23 30 ALA B C 1
ATOM 2442 O O . ALA B 1 30 ? -12.726 -23.619 -18.754 1 76.23 30 ALA B O 1
ATOM 2443 N N . ALA B 1 31 ? -14.495 -22.763 -19.808 1 73.33 31 ALA B N 1
ATOM 2444 C CA . ALA B 1 31 ? -15.432 -23.563 -19.024 1 73.33 31 ALA B CA 1
ATOM 2445 C C . ALA B 1 31 ? -15.313 -25.045 -19.371 1 73.33 31 ALA B C 1
ATOM 2447 O O . ALA B 1 31 ? -15.363 -25.902 -18.487 1 73.33 31 ALA B O 1
ATOM 2448 N N . ILE B 1 32 ? -15 -25.34 -20.615 1 76.14 32 ILE B N 1
ATOM 2449 C CA . ILE B 1 32 ? -14.989 -26.717 -21.097 1 76.14 32 ILE B CA 1
ATOM 2450 C C . ILE B 1 32 ? -13.639 -27.361 -20.788 1 76.14 32 ILE B C 1
ATOM 2452 O O . ILE B 1 32 ? -13.556 -28.573 -20.58 1 76.14 32 ILE B O 1
ATOM 2456 N N . SER B 1 33 ? -12.61 -26.538 -20.67 1 79.11 33 SER B N 1
ATOM 2457 C CA . SER B 1 33 ? -11.263 -27.072 -20.496 1 79.11 33 SER B CA 1
ATOM 2458 C C . SER B 1 33 ? -11.107 -27.747 -19.137 1 79.11 33 SER B C 1
ATOM 2460 O O . SER B 1 33 ? -10.331 -28.694 -18.994 1 79.11 33 SER B O 1
ATOM 2462 N N . GLY B 1 34 ? -11.791 -27.372 -18.091 1 87.23 34 GLY B N 1
ATOM 2463 C CA . GLY B 1 34 ? -11.675 -27.912 -16.745 1 87.23 34 GLY B CA 1
ATOM 2464 C C . GLY B 1 34 ? -10.381 -27.522 -16.056 1 87.23 34 GLY B C 1
ATOM 2465 O O . GLY B 1 34 ? -10.117 -27.951 -14.931 1 87.23 34 GLY B O 1
ATOM 2466 N N . ALA B 1 35 ? -9.565 -26.73 -16.772 1 91.83 35 ALA B N 1
ATOM 2467 C CA . ALA B 1 35 ? -8.266 -26.337 -16.231 1 91.83 35 ALA B CA 1
ATOM 2468 C C . ALA B 1 35 ? -8.426 -25.558 -14.929 1 91.83 35 ALA B C 1
ATOM 2470 O O . ALA B 1 35 ? -7.505 -25.508 -14.111 1 91.83 35 ALA B O 1
ATOM 2471 N N . TYR B 1 36 ? -9.596 -24.977 -14.653 1 91.98 36 TYR B N 1
ATOM 2472 C CA . TYR B 1 36 ? -9.877 -24.216 -13.44 1 91.98 36 TYR B CA 1
ATOM 2473 C C . TYR B 1 36 ? -9.917 -25.129 -12.221 1 91.98 36 TYR B C 1
ATOM 2475 O O . TYR B 1 36 ? -9.877 -24.656 -11.082 1 91.98 36 TYR B O 1
ATOM 2483 N N . LEU B 1 37 ? -9.928 -26.435 -12.406 1 95 37 LEU B N 1
ATOM 2484 C CA . LEU B 1 37 ? -10.004 -27.389 -11.305 1 95 37 LEU B CA 1
ATOM 2485 C C . LEU B 1 37 ? -8.611 -27.734 -10.787 1 95 37 LEU B C 1
ATOM 2487 O O . LEU B 1 37 ? -8.464 -28.208 -9.658 1 95 37 LEU B O 1
ATOM 2491 N N . TYR B 1 38 ? -7.628 -27.49 -11.556 1 96.98 38 TYR B N 1
ATOM 2492 C CA . TYR B 1 38 ? -6.289 -27.946 -11.201 1 96.98 38 TYR B CA 1
ATOM 2493 C C . TYR B 1 38 ? -5.758 -27.19 -9.989 1 96.98 38 TYR B C 1
ATOM 2495 O O . TYR B 1 38 ? -5.098 -27.773 -9.126 1 96.98 38 TYR B O 1
ATOM 2503 N N . PRO B 1 39 ? -6.038 -25.878 -9.901 1 97.37 39 PRO B N 1
ATOM 2504 C CA . PRO B 1 39 ? -5.615 -25.225 -8.66 1 97.37 39 PRO B CA 1
ATOM 2505 C C . PRO B 1 39 ? -6.255 -25.846 -7.42 1 97.37 39 PRO B C 1
ATOM 2507 O O . PRO B 1 39 ? -5.607 -25.956 -6.376 1 97.37 39 PRO B O 1
ATOM 2510 N N . ILE B 1 40 ? -7.427 -26.307 -7.521 1 97.36 40 ILE B N 1
ATOM 2511 C CA . ILE B 1 40 ? -8.123 -26.946 -6.409 1 97.36 40 ILE B CA 1
ATOM 2512 C C . ILE B 1 40 ? -7.517 -28.322 -6.144 1 97.36 40 ILE B C 1
ATOM 2514 O O . ILE B 1 40 ? -7.252 -28.68 -4.994 1 97.36 40 ILE B O 1
ATOM 2518 N N . LYS B 1 41 ? -7.287 -29.042 -7.225 1 97.52 41 LYS B N 1
ATOM 2519 C CA . LYS B 1 41 ? -6.626 -30.337 -7.094 1 97.52 41 LYS B CA 1
ATOM 2520 C C . LYS B 1 41 ? -5.25 -30.19 -6.451 1 97.52 41 LYS B C 1
ATOM 2522 O O . LYS B 1 41 ? -4.818 -31.06 -5.692 1 97.52 41 LYS B O 1
ATOM 2527 N N . GLY B 1 42 ? -4.644 -29.094 -6.799 1 98.35 42 GLY B N 1
ATOM 2528 C CA . GLY B 1 42 ? -3.33 -28.836 -6.232 1 98.35 42 GLY B CA 1
ATOM 2529 C C . GLY B 1 42 ? -3.351 -28.686 -4.722 1 98.35 42 GLY B C 1
ATOM 2530 O O . GLY B 1 42 ? -2.426 -29.128 -4.037 1 98.35 42 GLY B O 1
ATOM 2531 N N . ILE B 1 43 ? -4.403 -28.088 -4.226 1 98.21 43 ILE B N 1
ATOM 2532 C CA . ILE B 1 43 ? -4.546 -27.915 -2.784 1 98.21 43 ILE B CA 1
ATOM 2533 C C . ILE B 1 43 ? -4.637 -29.28 -2.107 1 98.21 43 ILE B C 1
ATOM 2535 O O . ILE B 1 43 ? -3.884 -29.568 -1.173 1 98.21 43 ILE B O 1
ATOM 2539 N N . PHE B 1 44 ? -5.49 -30.195 -2.563 1 97.93 44 PHE B N 1
ATOM 2540 C CA . PHE B 1 44 ? -5.726 -31.493 -1.942 1 97.93 44 PHE B CA 1
ATOM 2541 C C . PHE B 1 44 ? -4.512 -32.4 -2.105 1 97.93 44 PHE B C 1
ATOM 2543 O O . PHE B 1 44 ? -4.149 -33.132 -1.182 1 97.93 44 PHE B 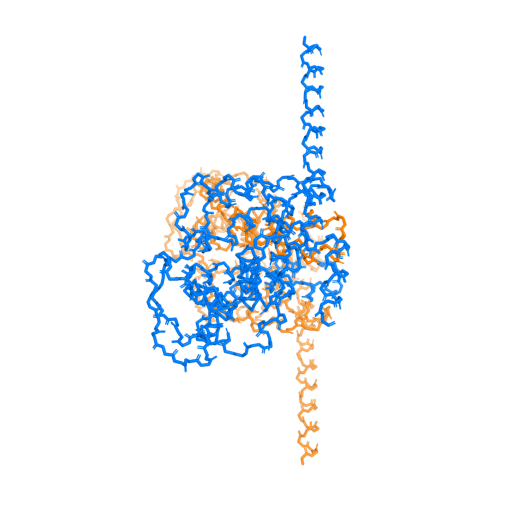O 1
ATOM 2550 N N . TYR B 1 45 ? -3.884 -32.374 -3.262 1 98.06 45 TYR B N 1
ATOM 2551 C CA . TYR B 1 45 ? -2.689 -33.178 -3.492 1 98.06 45 TYR B CA 1
ATOM 2552 C C . TYR B 1 45 ? -1.558 -32.752 -2.564 1 98.06 45 TYR B C 1
ATOM 2554 O O . TYR B 1 45 ? -0.87 -33.596 -1.984 1 98.06 45 TYR B O 1
ATOM 2562 N N . PHE B 1 46 ? -1.363 -31.454 -2.441 1 98.13 46 PHE B N 1
ATOM 2563 C CA . PHE B 1 46 ? -0.316 -30.913 -1.582 1 98.13 46 PHE B CA 1
ATOM 2564 C C . PHE B 1 46 ? -0.537 -31.326 -0.132 1 98.13 46 PHE B C 1
ATOM 2566 O O . PHE B 1 46 ? 0.402 -31.737 0.552 1 98.13 46 PHE B O 1
ATOM 2573 N N . LEU B 1 47 ? -1.787 -31.212 0.31 1 97.1 47 LEU B N 1
ATOM 2574 C CA . LEU B 1 47 ? -2.104 -31.52 1.7 1 97.1 47 LEU B CA 1
ATOM 2575 C C . LEU B 1 47 ? -1.943 -33.011 1.976 1 97.1 47 LEU B C 1
ATOM 2577 O O . LEU B 1 47 ? -1.585 -33.405 3.088 1 97.1 47 LEU B O 1
ATOM 2581 N N . SER B 1 48 ? -2.128 -33.864 0.94 1 96.87 48 SER B N 1
ATOM 2582 C CA . SER B 1 48 ? -2.088 -35.312 1.119 1 96.87 48 SER B CA 1
ATOM 2583 C C . SER B 1 48 ? -0.675 -35.854 0.93 1 96.87 48 SER B C 1
ATOM 2585 O O . SER B 1 48 ? -0.396 -37.006 1.267 1 96.87 48 SER B O 1
ATOM 2587 N N . HIS B 1 49 ? 0.218 -35.14 0.407 1 95.82 49 HIS B N 1
ATOM 2588 C CA . HIS B 1 49 ? 1.589 -35.578 0.17 1 95.82 49 HIS B CA 1
ATOM 2589 C C . HIS B 1 49 ? 2.582 -34.734 0.962 1 95.82 49 HIS B C 1
ATOM 2591 O O . HIS B 1 49 ? 3.11 -33.745 0.449 1 95.82 49 HIS B O 1
ATOM 2597 N N . ARG B 1 50 ? 2.963 -35.147 2.028 1 94.42 50 ARG B N 1
ATOM 2598 C CA . ARG B 1 50 ? 3.741 -34.394 3.006 1 94.42 50 ARG B CA 1
ATOM 2599 C C . ARG B 1 50 ? 5.155 -34.134 2.499 1 94.42 50 ARG B C 1
ATOM 2601 O O . ARG B 1 50 ? 5.797 -33.163 2.905 1 94.42 50 ARG B O 1
ATOM 2608 N N . THR B 1 51 ? 5.68 -34.978 1.661 1 94.05 51 THR B N 1
ATOM 2609 C CA . THR B 1 51 ? 7.035 -34.822 1.142 1 94.05 51 THR B CA 1
ATOM 2610 C C . THR B 1 51 ? 7.158 -33.533 0.333 1 94.05 51 THR B C 1
ATOM 2612 O O . THR B 1 51 ? 8.25 -32.973 0.212 1 94.05 51 THR B O 1
ATOM 2615 N N . LEU B 1 52 ? 6.001 -33.061 -0.2 1 96.34 52 LEU B N 1
ATOM 2616 C CA . LEU B 1 52 ? 5.992 -31.868 -1.039 1 96.34 52 LEU B CA 1
ATOM 2617 C C . LEU B 1 52 ? 6.05 -30.604 -0.186 1 96.34 52 LEU B C 1
ATOM 2619 O O . LEU B 1 52 ? 6.259 -29.507 -0.709 1 96.34 52 LEU B O 1
ATOM 2623 N N . TRP B 1 53 ? 5.988 -30.756 1.126 1 97.18 53 TRP B N 1
ATOM 2624 C CA . TRP B 1 53 ? 5.986 -29.607 2.025 1 97.18 53 TRP B CA 1
ATOM 2625 C C . TRP B 1 53 ? 7.402 -29.082 2.241 1 97.18 53 TRP B C 1
ATOM 2627 O O . TRP B 1 53 ? 7.588 -27.957 2.711 1 97.18 53 TRP B O 1
ATOM 2637 N N . LYS B 1 54 ? 8.41 -29.849 1.923 1 96.48 54 LYS B N 1
ATOM 2638 C CA . LYS B 1 54 ? 9.801 -29.561 2.263 1 96.48 54 LYS B CA 1
ATOM 2639 C C . LYS B 1 54 ? 10.245 -28.226 1.672 1 96.48 54 LYS B C 1
ATOM 2641 O O . LYS B 1 54 ? 10.81 -27.386 2.376 1 96.48 54 LYS B O 1
ATOM 2646 N N . PRO B 1 55 ? 9.931 -28.001 0.384 1 96.71 55 PRO B N 1
ATOM 2647 C CA . PRO B 1 55 ? 10.346 -26.71 -0.169 1 96.71 55 PRO B CA 1
ATOM 2648 C C . PRO B 1 55 ? 9.678 -25.527 0.528 1 96.71 55 PRO B C 1
ATOM 2650 O O . PRO B 1 55 ? 10.325 -24.507 0.78 1 96.71 55 PRO B O 1
ATOM 2653 N N . LEU B 1 56 ? 8.408 -25.617 0.876 1 97.62 56 LEU B N 1
ATOM 2654 C CA . LEU B 1 56 ? 7.693 -24.554 1.574 1 97.62 56 LEU B CA 1
ATOM 2655 C C . LEU B 1 56 ? 8.276 -24.327 2.964 1 97.62 56 LEU B C 1
ATOM 2657 O O . LEU B 1 56 ? 8.521 -23.186 3.362 1 97.62 56 LEU B O 1
ATOM 2661 N N . LEU B 1 57 ? 8.521 -25.405 3.715 1 97.51 57 LEU B N 1
ATOM 2662 C CA . LEU B 1 57 ? 9.013 -25.324 5.086 1 97.51 57 LEU B CA 1
ATOM 2663 C C . LEU B 1 57 ? 10.42 -24.737 5.125 1 97.51 57 LEU B C 1
ATOM 2665 O O . LEU B 1 57 ? 10.783 -24.047 6.081 1 97.51 57 LEU B O 1
ATOM 2669 N N . SER B 1 58 ? 11.212 -24.972 4.09 1 96.75 58 SER B N 1
ATOM 2670 C CA . SER B 1 58 ? 12.577 -24.458 4.043 1 96.75 58 SER B CA 1
ATOM 2671 C C . SER B 1 58 ? 12.591 -22.943 3.863 1 96.75 58 SER B C 1
ATOM 2673 O O . SER B 1 58 ? 13.597 -22.289 4.143 1 96.75 58 SER B O 1
ATOM 2675 N N . LYS B 1 59 ? 11.464 -22.367 3.421 1 97.51 59 LYS B N 1
ATOM 2676 C CA . LYS B 1 59 ? 11.393 -20.935 3.146 1 97.51 59 LYS B CA 1
ATOM 2677 C C . LYS B 1 59 ? 10.49 -20.226 4.15 1 97.51 59 LYS B C 1
ATOM 2679 O O . LYS B 1 59 ? 10.159 -19.052 3.975 1 97.51 59 LYS B O 1
ATOM 2684 N N . LEU B 1 60 ? 10.08 -20.902 5.183 1 97.1 60 LEU B N 1
ATOM 2685 C CA . LEU B 1 60 ? 9.109 -20.374 6.135 1 97.1 60 LEU B CA 1
ATOM 2686 C C . LEU B 1 60 ? 9.676 -19.17 6.879 1 97.1 60 LEU B C 1
ATOM 2688 O O . LEU B 1 60 ? 9 -18.149 7.024 1 97.1 60 LEU B O 1
ATOM 2692 N N . VAL B 1 61 ? 10.903 -19.24 7.331 1 97.18 61 VAL B N 1
ATOM 2693 C CA . VAL B 1 61 ? 11.499 -18.199 8.162 1 97.18 61 VAL B CA 1
ATOM 2694 C C . VAL B 1 61 ? 11.672 -16.921 7.344 1 97.18 61 VAL B C 1
ATOM 2696 O O . VAL B 1 61 ? 11.194 -15.855 7.738 1 97.18 61 VAL B O 1
ATOM 2699 N N . PRO B 1 62 ? 12.317 -17.015 6.158 1 97.3 62 PRO B N 1
ATOM 2700 C CA . PRO B 1 62 ? 12.474 -15.778 5.389 1 97.3 62 PRO B CA 1
ATOM 2701 C C . PRO B 1 62 ? 11.14 -15.2 4.921 1 97.3 62 PRO B C 1
ATOM 2703 O O . PRO B 1 62 ? 10.971 -13.979 4.886 1 97.3 62 PRO B O 1
ATOM 2706 N N . THR B 1 63 ? 10.189 -16.047 4.558 1 97.29 63 THR B N 1
ATOM 2707 C CA . THR B 1 63 ? 8.899 -15.557 4.088 1 97.29 63 THR B CA 1
ATOM 2708 C C . THR B 1 63 ? 8.114 -14.919 5.231 1 97.29 63 THR B C 1
ATOM 2710 O O . THR B 1 63 ? 7.453 -13.895 5.041 1 97.29 63 THR B O 1
ATOM 2713 N N . LEU B 1 64 ? 8.105 -15.488 6.417 1 97.34 64 LEU B N 1
ATOM 2714 C CA . LEU B 1 64 ? 7.414 -14.926 7.573 1 97.34 64 LEU B CA 1
ATOM 2715 C C . LEU B 1 64 ? 8.037 -13.596 7.984 1 97.34 64 LEU B C 1
ATOM 2717 O O . LEU B 1 64 ? 7.325 -12.661 8.357 1 97.34 64 LEU B O 1
ATOM 2721 N N . SER B 1 65 ? 9.401 -13.553 7.961 1 97.77 65 SER B N 1
ATOM 2722 C CA . SER B 1 65 ? 10.084 -12.304 8.281 1 97.77 65 SER B CA 1
ATOM 2723 C C . SER B 1 65 ? 9.687 -11.193 7.314 1 97.77 65 SER B C 1
ATOM 2725 O O . SER B 1 65 ? 9.394 -10.072 7.734 1 97.77 65 SER B O 1
ATOM 2727 N N . LEU B 1 66 ? 9.68 -11.568 6.005 1 97.74 66 LEU B N 1
ATOM 2728 C CA . LEU B 1 66 ? 9.24 -10.608 4.998 1 97.74 66 LEU B CA 1
ATOM 2729 C C . LEU B 1 66 ? 7.797 -10.181 5.249 1 97.74 66 LEU B C 1
ATOM 2731 O O . LEU B 1 66 ? 7.466 -8.999 5.132 1 97.74 66 LEU B O 1
ATOM 2735 N N . SER B 1 67 ? 6.943 -11.129 5.573 1 97.5 67 SER B N 1
ATOM 2736 C CA . SER B 1 67 ? 5.527 -10.856 5.798 1 97.5 67 SER B CA 1
ATOM 2737 C C . SER B 1 67 ? 5.328 -9.885 6.957 1 97.5 67 SER B C 1
ATOM 2739 O O . SER B 1 67 ? 4.52 -8.959 6.866 1 97.5 67 SER B O 1
ATOM 2741 N N . VAL B 1 68 ? 6.01 -10.093 8.045 1 96.49 68 VAL B N 1
ATOM 2742 C CA . VAL B 1 68 ? 5.895 -9.234 9.218 1 96.49 68 VAL B CA 1
ATOM 2743 C C . VAL B 1 68 ? 6.272 -7.801 8.849 1 96.49 68 VAL B C 1
ATOM 2745 O O . VAL B 1 68 ? 5.55 -6.858 9.182 1 96.49 68 VAL B O 1
ATOM 2748 N N . VAL B 1 69 ? 7.344 -7.635 8.142 1 96.73 69 VAL B N 1
ATOM 2749 C CA . VAL B 1 69 ? 7.827 -6.312 7.76 1 96.73 69 VAL B CA 1
ATOM 2750 C C . VAL B 1 69 ? 6.805 -5.632 6.852 1 96.73 69 VAL B C 1
ATOM 2752 O O . VAL B 1 69 ? 6.44 -4.475 7.076 1 96.73 69 VAL B O 1
ATOM 2755 N N . VAL B 1 70 ? 6.325 -6.369 5.828 1 97.11 70 VAL B N 1
ATOM 2756 C CA . VAL B 1 70 ? 5.389 -5.804 4.862 1 97.11 70 VAL B CA 1
ATOM 2757 C C . VAL B 1 70 ? 4.082 -5.438 5.562 1 97.11 70 VAL B C 1
ATOM 2759 O O . VAL B 1 70 ? 3.524 -4.364 5.325 1 97.11 70 VAL B O 1
ATOM 2762 N N . VAL B 1 71 ? 3.563 -6.289 6.417 1 96.12 71 VAL B N 1
ATOM 2763 C CA . VAL B 1 71 ? 2.306 -6.055 7.121 1 96.12 71 VAL B CA 1
ATOM 2764 C C . VAL B 1 71 ? 2.428 -4.809 7.996 1 96.12 71 VAL B C 1
ATOM 2766 O O . VAL B 1 71 ? 1.532 -3.962 8.008 1 96.12 71 VAL B O 1
ATOM 2769 N N . ILE B 1 72 ? 3.508 -4.665 8.686 1 94.51 72 ILE B N 1
ATOM 2770 C CA . ILE B 1 72 ? 3.717 -3.519 9.564 1 94.51 72 ILE B CA 1
ATOM 2771 C C . ILE B 1 72 ? 3.73 -2.234 8.741 1 94.51 72 ILE B C 1
ATOM 2773 O O . ILE B 1 72 ? 3.045 -1.266 9.079 1 94.51 72 ILE B O 1
ATOM 2777 N N . VAL B 1 73 ? 4.473 -2.231 7.663 1 93.91 73 VAL B N 1
ATOM 2778 C CA . VAL B 1 73 ? 4.59 -1.053 6.811 1 93.91 73 VAL B CA 1
ATOM 2779 C C . VAL B 1 73 ? 3.225 -0.703 6.222 1 93.91 73 VAL B C 1
ATOM 2781 O O . VAL B 1 73 ? 2.837 0.467 6.19 1 93.91 73 VAL B O 1
ATOM 2784 N N . MET B 1 74 ? 2.463 -1.723 5.819 1 95.07 74 MET B N 1
ATOM 2785 C CA . MET B 1 74 ? 1.162 -1.48 5.203 1 95.07 74 MET B CA 1
ATOM 2786 C C . MET B 1 74 ? 0.167 -0.943 6.226 1 95.07 74 MET B C 1
ATOM 2788 O O . MET B 1 74 ? -0.632 -0.058 5.916 1 95.07 74 MET B O 1
ATOM 2792 N N . PHE B 1 75 ? 0.182 -1.486 7.392 1 93.79 75 PHE B N 1
ATOM 2793 C CA . PHE B 1 75 ? -0.723 -0.977 8.416 1 93.79 75 PHE B CA 1
ATOM 2794 C C . PHE B 1 75 ? -0.391 0.471 8.759 1 93.79 75 PHE B C 1
ATOM 2796 O O . PHE B 1 75 ? -1.284 1.258 9.08 1 93.79 75 PHE B O 1
ATOM 2803 N N . MET B 1 76 ? 0.843 0.778 8.719 1 90.36 76 MET B N 1
ATOM 2804 C CA . MET B 1 76 ? 1.281 2.13 9.056 1 90.36 76 MET B CA 1
ATOM 2805 C C . MET B 1 76 ? 0.785 3.136 8.023 1 90.36 76 MET B C 1
ATOM 2807 O O . MET B 1 76 ? 0.395 4.251 8.373 1 90.36 76 MET B O 1
ATOM 2811 N N . PHE B 1 77 ? 0.617 2.713 6.767 1 89.83 77 PHE B N 1
ATOM 2812 C CA . PHE B 1 77 ? 0.409 3.734 5.747 1 89.83 77 PHE B CA 1
ATOM 2813 C C . PHE B 1 77 ? -0.957 3.573 5.091 1 89.83 77 PHE B C 1
ATOM 2815 O O . PHE B 1 77 ? -1.511 4.535 4.555 1 89.83 77 PHE B O 1
ATOM 2822 N N . THR B 1 78 ? -1.458 2.404 5.183 1 93.17 78 THR B N 1
ATOM 2823 C CA . THR B 1 78 ? -2.669 2.219 4.392 1 93.17 78 THR B CA 1
ATOM 2824 C C . THR B 1 78 ? -3.892 2.099 5.296 1 93.17 78 THR B C 1
ATOM 2826 O O . THR B 1 78 ? -5.022 2.311 4.851 1 93.17 78 THR B O 1
ATOM 2829 N N . TYR B 1 79 ? -3.763 1.773 6.529 1 93.04 79 TYR B N 1
ATOM 2830 C CA . TYR B 1 79 ? -4.906 1.463 7.381 1 93.04 79 TYR B CA 1
ATOM 2831 C C . TYR B 1 79 ? -5.768 2.699 7.608 1 93.04 79 TYR B C 1
ATOM 2833 O O . TYR B 1 79 ? -6.986 2.658 7.414 1 93.04 79 TYR B O 1
ATOM 2841 N N . LEU B 1 80 ? -5.139 3.715 8.021 1 90.79 80 LEU B N 1
ATOM 2842 C CA . LEU B 1 80 ? -5.883 4.905 8.418 1 90.79 80 LEU B CA 1
ATOM 2843 C C . LEU B 1 80 ? -6.666 5.475 7.24 1 90.79 80 LEU B C 1
ATOM 2845 O O . LEU B 1 80 ? -7.867 5.733 7.353 1 90.79 80 LEU B O 1
ATOM 2849 N N . PRO B 1 81 ? -6.061 5.686 6.113 1 92.5 81 PRO B N 1
ATOM 2850 C CA . PRO B 1 81 ? -6.836 6.19 4.977 1 92.5 81 PRO B CA 1
ATOM 2851 C C . PRO B 1 81 ? -7.96 5.243 4.563 1 92.5 81 PRO B C 1
ATOM 2853 O O . PRO B 1 81 ? -9.02 5.693 4.121 1 92.5 81 PRO B O 1
ATOM 2856 N N . GLN B 1 82 ? -7.696 4.014 4.688 1 94.17 82 GLN B N 1
ATOM 2857 C CA . GLN B 1 82 ? -8.749 3.043 4.412 1 94.17 82 GLN B CA 1
ATOM 2858 C C . GLN B 1 82 ? -9.927 3.222 5.366 1 94.17 82 GLN B C 1
ATOM 2860 O O . GLN B 1 82 ? -11.083 3.236 4.938 1 94.17 82 GLN B O 1
ATOM 2865 N N . LEU B 1 83 ? -9.614 3.313 6.568 1 91.69 83 LEU B N 1
ATOM 2866 C CA . LEU B 1 83 ? -10.636 3.496 7.593 1 91.69 83 LEU B CA 1
ATOM 2867 C C . LEU B 1 83 ? -11.466 4.745 7.317 1 91.69 83 LEU B C 1
ATOM 2869 O O . LEU B 1 83 ? -12.693 4.719 7.437 1 91.69 83 LEU B O 1
ATOM 2873 N N . ALA B 1 84 ? -10.83 5.797 6.981 1 90.53 84 ALA B N 1
ATOM 2874 C CA . ALA B 1 84 ? -11.485 7.082 6.749 1 90.53 84 ALA B CA 1
ATOM 2875 C C . ALA B 1 84 ? -12.544 6.968 5.656 1 90.53 84 ALA B C 1
ATOM 2877 O O . ALA B 1 84 ? -13.617 7.568 5.758 1 90.53 84 ALA B O 1
ATOM 2878 N N . ILE B 1 85 ? -12.273 6.196 4.627 1 90.15 85 ILE B N 1
ATOM 2879 C CA . ILE B 1 85 ? -13.202 6.05 3.512 1 90.15 85 ILE B CA 1
ATOM 2880 C C . ILE B 1 85 ? -14.279 5.027 3.868 1 90.15 85 ILE B C 1
ATOM 2882 O O . ILE B 1 85 ? -15.462 5.24 3.591 1 90.15 85 ILE B O 1
ATOM 2886 N N . LEU B 1 86 ? -13.869 3.971 4.563 1 92.28 86 LEU B N 1
ATOM 2887 C CA . LEU B 1 86 ? -14.759 2.839 4.797 1 92.28 86 LEU B CA 1
ATOM 2888 C C . LEU B 1 86 ? -15.813 3.183 5.844 1 92.28 86 LEU B C 1
ATOM 2890 O O . LEU B 1 86 ? -16.855 2.529 5.92 1 92.28 86 LEU B O 1
ATOM 2894 N N . ILE B 1 87 ? -15.538 4.123 6.681 1 88.18 87 ILE B N 1
ATOM 2895 C CA . ILE B 1 87 ? -16.529 4.549 7.663 1 88.18 87 ILE B CA 1
ATOM 2896 C C . ILE B 1 87 ? -17.819 4.955 6.952 1 88.18 87 ILE B C 1
ATOM 2898 O O . ILE B 1 87 ? -18.917 4.719 7.462 1 88.18 87 ILE B O 1
ATOM 2902 N N . PHE B 1 88 ? -17.725 5.376 5.745 1 86.46 88 PHE B N 1
ATOM 2903 C CA . PHE B 1 88 ? -18.879 5.866 5.001 1 86.46 88 PHE B CA 1
ATOM 2904 C C . PHE B 1 88 ? -19.595 4.72 4.296 1 86.46 88 PHE B C 1
ATOM 2906 O O . PHE B 1 88 ? -20.766 4.843 3.932 1 86.46 88 PHE B O 1
ATOM 2913 N N . THR B 1 89 ? -18.93 3.672 4.088 1 85.53 89 THR B N 1
ATOM 2914 C CA . THR B 1 89 ? -19.551 2.593 3.328 1 85.53 89 THR B CA 1
ATOM 2915 C C . THR B 1 89 ? -19.859 1.402 4.232 1 85.53 89 THR B C 1
ATOM 2917 O O . THR B 1 89 ? -20.855 0.705 4.031 1 85.53 89 THR B O 1
ATOM 2920 N N . ASP B 1 90 ? -18.969 1.23 5.285 1 87.52 90 ASP B N 1
ATOM 2921 C CA . ASP B 1 90 ? -19.12 0.027 6.097 1 87.52 90 ASP B CA 1
ATOM 2922 C C . ASP B 1 90 ? -19.647 0.367 7.489 1 87.52 90 ASP B C 1
ATOM 2924 O O . ASP B 1 90 ? -19.965 -0.529 8.274 1 87.52 90 ASP B O 1
ATOM 2928 N N . GLY B 1 91 ? -19.728 1.636 7.867 1 85.18 91 GLY B N 1
ATOM 2929 C CA . GLY B 1 91 ? -20.236 2.034 9.17 1 85.18 91 GLY B CA 1
ATOM 2930 C C . GLY B 1 91 ? -19.419 1.483 10.323 1 85.18 91 GLY B C 1
ATOM 2931 O O . GLY B 1 91 ? -18.193 1.61 10.339 1 85.18 91 GLY B O 1
ATOM 2932 N N . PRO B 1 92 ? -20.047 0.756 11.198 1 84.22 92 PRO B N 1
ATOM 2933 C CA . PRO B 1 92 ? -19.39 0.298 12.424 1 84.22 92 PRO B CA 1
ATOM 2934 C C . PRO B 1 92 ? -18.344 -0.784 12.165 1 84.22 92 PRO B C 1
ATOM 2936 O O . PRO B 1 92 ? -17.487 -1.036 13.015 1 84.22 92 PRO B O 1
ATOM 2939 N N . LEU B 1 93 ? -18.499 -1.453 10.998 1 87.39 93 LEU B N 1
ATOM 2940 C CA . LEU B 1 93 ? -17.572 -2.541 10.706 1 87.39 93 LEU B CA 1
ATOM 2941 C C . LEU B 1 93 ? -16.375 -2.035 9.908 1 87.39 93 LEU B C 1
ATOM 2943 O O . LEU B 1 93 ? -15.533 -2.826 9.475 1 87.39 93 LEU B O 1
ATOM 2947 N N . ALA B 1 94 ? -16.275 -0.745 9.786 1 91.22 94 ALA B N 1
ATOM 2948 C CA . ALA B 1 94 ? -15.238 -0.129 8.962 1 91.22 94 ALA B CA 1
ATOM 2949 C C . ALA B 1 94 ? -13.847 -0.562 9.416 1 91.22 94 ALA B C 1
ATOM 2951 O O . ALA B 1 94 ? -12.972 -0.827 8.588 1 91.22 94 ALA B O 1
ATOM 2952 N N . ALA B 1 95 ? -13.65 -0.699 10.712 1 90.72 95 ALA B N 1
ATOM 2953 C CA . ALA B 1 95 ? -12.344 -1.06 11.256 1 90.72 95 ALA B CA 1
ATOM 2954 C C . ALA B 1 95 ? -11.963 -2.486 10.867 1 90.72 95 ALA B C 1
ATOM 2956 O O . ALA B 1 95 ? -10.815 -2.752 10.504 1 90.72 95 ALA B O 1
ATOM 2957 N N . VAL B 1 96 ? -12.899 -3.403 10.939 1 90.41 96 VAL B N 1
ATOM 2958 C CA . VAL B 1 96 ? -12.659 -4.803 10.604 1 90.41 96 VAL B CA 1
ATOM 2959 C C . VAL B 1 96 ? -12.378 -4.935 9.109 1 90.41 96 VAL B C 1
ATOM 2961 O O . VAL B 1 96 ? -11.449 -5.639 8.705 1 90.41 96 VAL B O 1
ATOM 2964 N N . SER B 1 97 ? -13.191 -4.228 8.337 1 92.09 97 SER B N 1
ATOM 2965 C CA . SER B 1 97 ? -12.99 -4.253 6.892 1 92.09 97 SER B CA 1
ATOM 2966 C C . SER B 1 97 ? -11.619 -3.701 6.515 1 92.09 97 SER B C 1
ATOM 2968 O O . SER B 1 97 ? -10.958 -4.226 5.617 1 92.09 97 SER B O 1
ATOM 2970 N N . ALA B 1 98 ? -11.24 -2.648 7.214 1 93.82 98 ALA B N 1
ATOM 2971 C CA . ALA B 1 98 ? -9.937 -2.046 6.942 1 93.82 98 ALA B CA 1
ATOM 2972 C C . ALA B 1 98 ? -8.806 -3.021 7.257 1 93.82 98 ALA B C 1
ATOM 2974 O O . ALA B 1 98 ? -7.813 -3.086 6.529 1 93.82 98 ALA B O 1
ATOM 2975 N N . VAL B 1 99 ? -8.936 -3.77 8.317 1 93.08 99 VAL B N 1
ATOM 2976 C CA . VAL B 1 99 ? -7.937 -4.771 8.678 1 93.08 99 VAL B CA 1
ATOM 2977 C C . VAL B 1 99 ? -7.853 -5.835 7.586 1 93.08 99 VAL B C 1
ATOM 2979 O O . VAL B 1 99 ? -6.76 -6.188 7.137 1 93.08 99 VAL B O 1
ATOM 2982 N N . LEU B 1 100 ? -8.986 -6.282 7.158 1 92.77 100 LEU B N 1
ATOM 2983 C CA . LEU B 1 100 ? -9.039 -7.336 6.15 1 92.77 100 LEU B CA 1
ATOM 2984 C C . LEU B 1 100 ? -8.421 -6.864 4.838 1 92.77 100 LEU B C 1
ATOM 2986 O O . LEU B 1 100 ? -7.66 -7.599 4.206 1 92.77 100 LEU B O 1
ATOM 2990 N N . LEU B 1 101 ? -8.741 -5.648 4.471 1 95.15 101 LEU B N 1
ATOM 2991 C CA . LEU B 1 101 ? -8.207 -5.094 3.232 1 95.15 101 LEU B CA 1
ATOM 2992 C C . LEU B 1 101 ? -6.694 -4.924 3.321 1 95.15 101 LEU B C 1
ATOM 2994 O O . LEU B 1 101 ? -5.971 -5.259 2.379 1 95.15 101 LEU B O 1
ATOM 2998 N N . THR B 1 102 ? -6.219 -4.415 4.435 1 95.68 102 THR B N 1
ATOM 2999 C CA . THR B 1 102 ? -4.787 -4.216 4.629 1 95.68 102 THR B CA 1
ATOM 3000 C C . THR B 1 102 ? -4.043 -5.548 4.574 1 95.68 102 THR B C 1
ATOM 3002 O O . THR B 1 102 ? -2.983 -5.648 3.954 1 95.68 102 THR B O 1
ATOM 3005 N N . LEU B 1 103 ? -4.625 -6.524 5.221 1 95.5 103 LEU B N 1
ATOM 3006 C CA . LEU B 1 103 ? -4.006 -7.845 5.2 1 95.5 103 LEU B CA 1
ATOM 3007 C C . LEU B 1 103 ? -3.991 -8.417 3.786 1 95.5 103 LEU B C 1
ATOM 3009 O O . LEU B 1 103 ? -3.002 -9.022 3.367 1 95.5 103 LEU B O 1
ATOM 3013 N N . SER B 1 104 ? -5.048 -8.268 3.088 1 94.95 104 SER B N 1
ATOM 3014 C CA . SER B 1 104 ? -5.142 -8.753 1.714 1 94.95 104 SER B CA 1
ATOM 3015 C C . SER B 1 104 ? -4.111 -8.076 0.818 1 94.95 104 SER B C 1
ATOM 3017 O O . SER B 1 104 ? -3.426 -8.741 0.038 1 94.95 104 SER B O 1
ATOM 3019 N N . GLU B 1 105 ? -3.98 -6.789 0.899 1 96.28 105 GLU B N 1
ATOM 3020 C CA . GLU B 1 105 ? -2.976 -6.047 0.142 1 96.28 105 GLU B CA 1
ATOM 3021 C C . GLU B 1 105 ? -1.565 -6.51 0.495 1 96.28 105 GLU B C 1
ATOM 3023 O O . GLU B 1 105 ? -0.716 -6.658 -0.386 1 96.28 105 GLU B O 1
ATOM 3028 N N . SER B 1 106 ? -1.358 -6.701 1.785 1 96.8 106 SER B N 1
ATOM 3029 C CA . SER B 1 106 ? -0.051 -7.157 2.246 1 96.8 106 SER B CA 1
ATOM 3030 C C . SER B 1 106 ? 0.305 -8.513 1.647 1 96.8 106 SER B C 1
ATOM 3032 O O . SER B 1 106 ? 1.448 -8.738 1.242 1 96.8 106 SER B O 1
ATOM 3034 N N . SER B 1 107 ? -0.678 -9.337 1.629 1 95.34 107 SER B N 1
ATOM 3035 C CA . SER B 1 107 ? -0.447 -10.679 1.106 1 95.34 107 SER B CA 1
ATOM 3036 C C . SER B 1 107 ? -0.01 -10.635 -0.355 1 95.34 107 SER B C 1
ATOM 3038 O O . SER B 1 107 ? 0.848 -11.414 -0.775 1 95.34 107 SER B O 1
ATOM 3040 N N . THR B 1 108 ? -0.608 -9.804 -1.113 1 94.22 108 THR B N 1
ATOM 3041 C CA . THR B 1 108 ? -0.25 -9.666 -2.521 1 94.22 108 THR B CA 1
ATOM 3042 C C . THR B 1 108 ? 1.189 -9.179 -2.667 1 94.22 108 THR B C 1
ATOM 3044 O O . THR B 1 108 ? 1.943 -9.695 -3.495 1 94.22 108 THR B O 1
ATOM 3047 N N . ILE B 1 109 ? 1.554 -8.22 -1.89 1 95.31 109 ILE B N 1
ATOM 3048 C CA . ILE B 1 109 ? 2.91 -7.684 -1.933 1 95.31 109 ILE B CA 1
ATOM 3049 C C . ILE B 1 109 ? 3.903 -8.753 -1.482 1 95.31 109 ILE B C 1
ATOM 3051 O O . ILE B 1 109 ? 4.947 -8.945 -2.11 1 95.31 109 ILE B O 1
ATOM 3055 N N . VAL B 1 110 ? 3.58 -9.438 -0.442 1 96.53 110 VAL B N 1
ATOM 3056 C CA . VAL B 1 110 ? 4.43 -10.509 0.068 1 96.53 110 VAL B CA 1
ATOM 3057 C C . VAL B 1 110 ? 4.619 -11.576 -1.008 1 96.53 110 VAL B C 1
ATOM 3059 O O . VAL B 1 110 ? 5.737 -12.042 -1.239 1 96.53 110 VAL B O 1
ATOM 3062 N N . THR B 1 111 ? 3.552 -11.979 -1.633 1 94.39 111 THR B N 1
ATOM 3063 C CA . THR B 1 111 ? 3.613 -13.002 -2.671 1 94.39 111 THR B CA 1
ATOM 3064 C C . THR B 1 111 ? 4.508 -12.552 -3.822 1 94.39 111 THR B C 1
ATOM 3066 O O . THR B 1 111 ? 5.37 -13.307 -4.277 1 94.39 111 THR B O 1
ATOM 3069 N N . MET B 1 112 ? 4.32 -11.368 -4.271 1 91.22 112 MET B N 1
ATOM 3070 C CA . MET B 1 112 ? 5.11 -10.844 -5.381 1 91.22 112 MET B CA 1
ATOM 3071 C C . MET B 1 112 ? 6.592 -10.805 -5.023 1 91.22 112 MET B C 1
ATOM 3073 O O . MET B 1 112 ? 7.435 -11.254 -5.801 1 91.22 112 MET B O 1
ATOM 3077 N N . LEU B 1 113 ? 6.933 -10.279 -3.892 1 93.54 113 LEU B N 1
ATOM 3078 C CA . LEU B 1 113 ? 8.328 -10.179 -3.479 1 93.54 113 LEU B CA 1
ATOM 3079 C C . LEU B 1 113 ? 8.925 -11.562 -3.24 1 93.54 113 LEU B C 1
ATOM 3081 O O . LEU B 1 113 ? 10.062 -11.828 -3.635 1 93.54 113 LEU B O 1
ATOM 3085 N N . SER B 1 114 ? 8.165 -12.383 -2.608 1 95.11 114 SER B N 1
ATOM 3086 C CA . SER B 1 114 ? 8.664 -13.716 -2.288 1 95.11 114 SER B CA 1
ATOM 3087 C C . SER B 1 114 ? 8.919 -14.529 -3.552 1 95.11 114 SER B C 1
ATOM 3089 O O . SER B 1 114 ? 9.946 -15.202 -3.667 1 95.11 114 SER B O 1
ATOM 3091 N N . LYS B 1 115 ? 8.042 -14.461 -4.474 1 91.86 115 LYS B N 1
ATOM 3092 C CA . LYS B 1 115 ? 8.174 -15.239 -5.702 1 91.86 115 LYS B CA 1
ATOM 3093 C C . LYS B 1 115 ? 9.39 -14.793 -6.508 1 91.86 115 LYS B C 1
ATOM 3095 O O . LYS B 1 115 ? 10.025 -15.605 -7.184 1 91.86 115 LYS B O 1
ATOM 3100 N N . ASN B 1 116 ? 9.708 -13.547 -6.406 1 89.41 116 ASN B N 1
ATOM 3101 C CA . ASN B 1 116 ? 10.806 -13.016 -7.206 1 89.41 116 ASN B CA 1
ATOM 3102 C C . ASN B 1 116 ? 12.145 -13.163 -6.488 1 89.41 116 ASN B C 1
ATOM 3104 O O . ASN B 1 116 ? 13.186 -13.312 -7.13 1 89.41 116 ASN B O 1
ATOM 3108 N N . PHE B 1 117 ? 12.044 -13.249 -5.127 1 92.2 117 PHE B N 1
ATOM 3109 C CA . PHE B 1 117 ? 13.336 -13.112 -4.466 1 92.2 117 PHE B CA 1
ATOM 3110 C C . PHE B 1 117 ? 13.555 -14.24 -3.464 1 92.2 117 PHE B C 1
ATOM 3112 O O . PHE B 1 117 ? 14.684 -14.489 -3.039 1 92.2 117 PHE B O 1
ATOM 3119 N N . LEU B 1 118 ? 12.481 -14.884 -3.097 1 94.22 118 LEU B N 1
ATOM 3120 C CA . LEU B 1 118 ? 12.699 -15.747 -1.941 1 94.22 118 LEU B CA 1
ATOM 3121 C C . LEU B 1 118 ? 12.319 -17.189 -2.261 1 94.22 118 LEU B C 1
ATOM 3123 O O . LEU B 1 118 ? 12.966 -18.125 -1.787 1 94.22 118 LEU B O 1
ATOM 3127 N N . ILE B 1 119 ? 11.269 -17.34 -3.1 1 94.98 119 ILE B N 1
ATOM 3128 C CA . ILE B 1 119 ? 10.749 -18.703 -3.118 1 94.98 119 ILE B CA 1
ATOM 3129 C C . ILE B 1 119 ? 10.775 -19.247 -4.544 1 94.98 119 ILE B C 1
ATOM 3131 O O . ILE B 1 119 ? 10.264 -20.337 -4.809 1 94.98 119 ILE B O 1
ATOM 3135 N N . ALA B 1 120 ? 11.318 -18.59 -5.478 1 92.5 120 ALA B N 1
ATOM 3136 C CA . ALA B 1 120 ? 11.339 -19.022 -6.873 1 92.5 120 ALA B CA 1
ATOM 3137 C C . ALA B 1 120 ? 11.898 -20.436 -7.001 1 92.5 120 ALA B C 1
ATOM 3139 O O . ALA B 1 120 ? 11.308 -21.284 -7.675 1 92.5 120 ALA B O 1
ATOM 3140 N N . ASP B 1 121 ? 13.055 -20.708 -6.37 1 92.99 121 ASP B N 1
ATOM 3141 C CA . ASP B 1 121 ? 13.699 -22.015 -6.451 1 92.99 121 ASP B CA 1
ATOM 3142 C C . ASP B 1 121 ? 12.846 -23.091 -5.783 1 92.99 121 ASP B C 1
ATOM 3144 O O . ASP B 1 121 ? 12.78 -24.225 -6.262 1 92.99 121 ASP B O 1
ATOM 3148 N N . ALA B 1 122 ? 12.202 -22.755 -4.72 1 95.81 122 ALA B N 1
ATOM 3149 C CA . ALA B 1 122 ? 11.352 -23.708 -4.012 1 95.81 122 ALA B CA 1
ATOM 3150 C C . ALA B 1 122 ? 10.128 -24.076 -4.845 1 95.81 122 ALA B C 1
ATOM 3152 O O . ALA B 1 122 ? 9.643 -25.208 -4.781 1 95.81 122 ALA B O 1
ATOM 3153 N N . LEU B 1 123 ? 9.622 -23.146 -5.595 1 95.94 123 LEU B N 1
ATOM 3154 C CA . LEU B 1 123 ? 8.494 -23.423 -6.479 1 95.94 123 LEU B CA 1
ATOM 3155 C C . LEU B 1 123 ? 8.907 -24.361 -7.608 1 95.94 123 LEU B C 1
ATOM 3157 O O . LEU B 1 123 ? 8.147 -25.257 -7.985 1 95.94 123 LEU B O 1
ATOM 3161 N N . VAL B 1 124 ? 10.089 -24.139 -8.111 1 95.37 124 VAL B N 1
ATOM 3162 C CA . VAL B 1 124 ? 10.621 -25.019 -9.146 1 95.37 124 VAL B CA 1
ATOM 3163 C C . VAL B 1 124 ? 10.772 -26.434 -8.594 1 95.37 124 VAL B C 1
ATOM 3165 O O . VAL B 1 124 ? 10.39 -27.407 -9.249 1 95.37 124 VAL B O 1
ATOM 3168 N N . ASP B 1 125 ? 11.336 -26.538 -7.408 1 95.87 125 ASP B N 1
ATOM 3169 C CA . ASP B 1 125 ? 11.479 -27.838 -6.76 1 95.87 125 ASP B CA 1
ATOM 3170 C C . ASP B 1 125 ? 10.122 -28.516 -6.583 1 95.87 125 ASP B C 1
ATOM 3172 O O . ASP B 1 125 ? 9.998 -29.728 -6.775 1 95.87 125 ASP B O 1
ATOM 3176 N N . THR B 1 126 ? 9.164 -27.76 -6.192 1 97.04 126 THR B N 1
ATOM 3177 C CA . THR B 1 126 ? 7.818 -28.284 -5.982 1 97.04 126 THR B CA 1
ATOM 3178 C C . THR B 1 126 ? 7.227 -28.794 -7.293 1 97.04 126 THR B C 1
ATOM 3180 O O . THR B 1 126 ? 6.659 -29.887 -7.34 1 97.04 126 THR B O 1
ATOM 3183 N N . PHE B 1 127 ? 7.356 -28.004 -8.333 1 96.84 127 PHE B N 1
ATOM 3184 C CA . PHE B 1 127 ? 6.858 -28.404 -9.644 1 96.84 127 PHE B CA 1
ATOM 3185 C C . PHE B 1 127 ? 7.508 -29.706 -10.097 1 96.84 127 PHE B C 1
ATOM 3187 O O . PHE B 1 127 ? 6.816 -30.655 -10.469 1 96.84 127 PHE B O 1
ATOM 3194 N N . ASP B 1 128 ? 8.813 -29.772 -10.025 1 96.92 128 ASP B N 1
ATOM 3195 C CA . ASP B 1 128 ? 9.57 -30.938 -10.47 1 96.92 128 ASP B CA 1
ATOM 3196 C C . ASP B 1 128 ? 9.25 -32.16 -9.612 1 96.92 128 ASP B C 1
ATOM 3198 O O . ASP B 1 128 ? 9.159 -33.278 -10.124 1 96.92 128 ASP B O 1
ATOM 3202 N N . GLY B 1 129 ? 9.138 -31.919 -8.332 1 97.02 129 GLY B N 1
ATOM 3203 C CA . GLY B 1 129 ? 8.797 -33.01 -7.433 1 97.02 129 GLY B CA 1
ATOM 3204 C C . GLY B 1 129 ? 7.48 -33.678 -7.78 1 97.02 129 GLY B C 1
ATOM 3205 O O . GLY B 1 129 ? 7.37 -34.905 -7.737 1 97.02 129 GLY B O 1
ATOM 3206 N N . VAL B 1 130 ? 6.493 -32.887 -8.119 1 98.02 130 VAL B N 1
ATOM 3207 C CA . VAL B 1 130 ? 5.187 -33.42 -8.492 1 98.02 130 VAL B CA 1
ATOM 3208 C C . VAL B 1 130 ? 5.298 -34.187 -9.808 1 98.02 130 VAL B C 1
ATOM 3210 O O . VAL B 1 130 ? 4.718 -35.266 -9.955 1 98.02 130 VAL B O 1
ATOM 3213 N N . MET B 1 131 ? 6.033 -33.647 -10.75 1 97.15 131 MET B N 1
ATOM 3214 C CA . MET B 1 131 ? 6.22 -34.319 -12.033 1 97.15 131 MET B CA 1
ATOM 3215 C C . MET B 1 131 ? 6.87 -35.685 -11.842 1 97.15 131 MET B C 1
ATOM 3217 O O . MET B 1 131 ? 6.463 -36.665 -12.469 1 97.15 131 MET B O 1
ATOM 3221 N N . VAL B 1 132 ? 7.87 -35.784 -10.951 1 95.66 132 VAL B N 1
ATOM 3222 C CA . VAL B 1 132 ? 8.545 -37.045 -10.662 1 95.66 132 VAL B CA 1
ATOM 3223 C C . VAL B 1 132 ? 7.584 -37.995 -9.949 1 95.66 132 VAL B C 1
ATOM 3225 O O . VAL B 1 132 ? 7.528 -39.185 -10.267 1 95.66 132 VAL B O 1
ATOM 3228 N N . ALA B 1 133 ? 6.84 -37.501 -9.033 1 95.33 133 ALA B N 1
A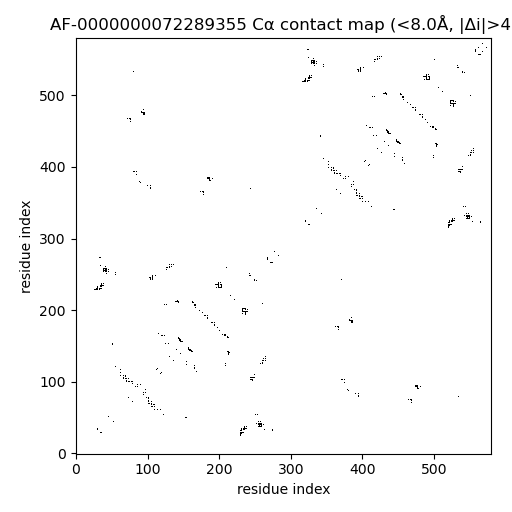TOM 3229 C CA . ALA B 1 133 ? 5.882 -38.311 -8.284 1 95.33 133 ALA B CA 1
ATOM 3230 C C . ALA B 1 133 ? 4.823 -38.903 -9.209 1 95.33 133 ALA B C 1
ATOM 3232 O O . ALA B 1 133 ? 4.314 -39.998 -8.96 1 95.33 133 ALA B O 1
ATOM 3233 N N . LYS B 1 134 ? 4.534 -38.203 -10.316 1 95.72 134 LYS B N 1
ATOM 3234 C CA . LYS B 1 134 ? 3.519 -38.645 -11.267 1 95.72 134 LYS B CA 1
ATOM 3235 C C . LYS B 1 134 ? 4.14 -39.47 -12.391 1 95.72 134 LYS B C 1
ATOM 3237 O O . LYS B 1 134 ? 3.492 -39.734 -13.406 1 95.72 134 LYS B O 1
ATOM 3242 N N . GLY B 1 135 ? 5.392 -39.744 -12.298 1 92.85 135 GLY B N 1
ATOM 3243 C CA . GLY B 1 135 ? 6.061 -40.652 -13.216 1 92.85 135 GLY B CA 1
ATOM 3244 C C . GLY B 1 135 ? 6.622 -39.955 -14.442 1 92.85 135 GLY B C 1
ATOM 3245 O O . GLY B 1 135 ? 7.001 -40.609 -15.415 1 92.85 135 GLY B O 1
ATOM 3246 N N . GLN B 1 136 ? 6.699 -38.649 -14.405 1 95.08 136 GLN B N 1
ATOM 3247 C CA . GLN B 1 136 ? 7.213 -37.911 -15.555 1 95.08 136 GLN B CA 1
ATOM 3248 C C . GLN B 1 136 ? 8.674 -37.521 -15.35 1 95.08 136 GLN B C 1
ATOM 3250 O O . GLN B 1 136 ? 9.05 -36.367 -15.565 1 95.08 136 GLN B O 1
ATOM 3255 N N . THR B 1 137 ? 9.427 -38.414 -14.91 1 94.09 137 THR B N 1
ATOM 3256 C CA . THR B 1 137 ? 10.834 -38.193 -14.597 1 94.09 137 THR B CA 1
ATOM 3257 C C . THR B 1 137 ? 11.619 -37.836 -15.857 1 94.09 137 THR B C 1
ATOM 3259 O O . THR B 1 137 ? 12.549 -37.029 -15.807 1 94.09 137 THR B O 1
ATOM 3262 N N . GLU B 1 138 ? 11.288 -38.435 -16.969 1 93.65 138 GLU B N 1
ATOM 3263 C CA . GLU B 1 138 ? 11.983 -38.192 -18.23 1 93.65 138 GLU B CA 1
ATOM 3264 C C . GLU B 1 138 ? 11.851 -36.734 -18.661 1 93.65 138 GLU B C 1
ATOM 3266 O O . GLU B 1 138 ? 12.803 -36.146 -19.179 1 93.65 138 GLU B O 1
ATOM 3271 N N . VAL B 1 139 ? 10.698 -36.19 -18.493 1 94.31 139 VAL B N 1
ATOM 3272 C CA . VAL B 1 139 ? 10.473 -34.789 -18.833 1 94.31 139 VAL B CA 1
ATOM 3273 C C . VAL B 1 139 ? 11.348 -33.897 -17.956 1 94.31 139 VAL B C 1
ATOM 3275 O O . VAL B 1 139 ? 11.976 -32.956 -18.448 1 94.31 139 VAL B O 1
ATOM 3278 N N . VAL B 1 140 ? 11.436 -34.2 -16.66 1 95.47 140 VAL B N 1
ATOM 3279 C CA . VAL B 1 140 ? 12.178 -33.398 -15.693 1 95.47 140 VAL B CA 1
ATOM 3280 C C . VAL B 1 140 ? 13.672 -33.473 -15.997 1 95.47 140 VAL B C 1
ATOM 3282 O O . VAL B 1 140 ? 14.405 -32.505 -15.782 1 95.47 140 VAL B O 1
ATOM 3285 N N . GLN B 1 141 ? 14.118 -34.54 -16.594 1 93.72 141 GLN B N 1
ATOM 3286 C CA . GLN B 1 141 ? 15.523 -34.732 -16.937 1 93.72 141 GLN B CA 1
ATOM 3287 C C . GLN B 1 141 ? 15.966 -33.745 -18.013 1 93.72 141 GLN B C 1
ATOM 3289 O O . GLN B 1 141 ? 17.162 -33.499 -18.182 1 93.72 141 GLN B O 1
ATOM 3294 N N . GLY B 1 142 ? 15.031 -33.191 -18.704 1 90.38 142 GLY B N 1
ATOM 3295 C CA . GLY B 1 142 ? 15.355 -32.208 -19.724 1 90.38 142 GLY B CA 1
ATOM 3296 C C . GLY B 1 142 ? 15.953 -30.934 -19.156 1 90.38 142 GLY B C 1
ATOM 3297 O O . GLY B 1 142 ? 16.625 -30.186 -19.869 1 90.38 142 GLY B O 1
ATOM 3298 N N . GLY B 1 143 ? 15.746 -30.716 -17.832 1 91.61 143 GLY B N 1
ATOM 3299 C CA . GLY B 1 143 ? 16.256 -29.478 -17.265 1 91.61 143 GLY B CA 1
ATOM 3300 C C . GLY B 1 143 ? 16.829 -29.652 -15.871 1 91.61 143 GLY B C 1
ATOM 3301 O O . GLY B 1 143 ? 17.182 -28.671 -15.213 1 91.61 143 GLY B O 1
ATOM 3302 N N . ARG B 1 144 ? 16.873 -30.859 -15.426 1 93.02 144 ARG B N 1
ATOM 3303 C CA . ARG B 1 144 ? 17.349 -31.111 -14.069 1 93.02 144 ARG B CA 1
ATOM 3304 C C . ARG B 1 144 ? 18 -32.486 -13.964 1 93.02 144 ARG B C 1
ATOM 3306 O O . ARG B 1 144 ? 17.584 -33.429 -14.639 1 93.02 144 ARG B O 1
ATOM 3313 N N . GLU B 1 145 ? 19.03 -32.523 -13.149 1 92.05 145 GLU B N 1
ATOM 3314 C CA . GLU B 1 145 ? 19.632 -33.82 -12.856 1 92.05 145 GLU B CA 1
ATOM 3315 C C . GLU B 1 145 ? 18.743 -34.644 -11.929 1 92.05 145 GLU B C 1
ATOM 3317 O O . GLU B 1 145 ? 18.147 -34.107 -10.992 1 92.05 145 GLU B O 1
ATOM 3322 N N . ILE B 1 146 ? 18.561 -35.893 -12.243 1 91.73 146 ILE B N 1
ATOM 3323 C CA . ILE B 1 146 ? 17.794 -36.807 -11.403 1 91.73 146 ILE B CA 1
ATOM 3324 C C . ILE B 1 146 ? 18.728 -37.84 -10.778 1 91.73 146 ILE B C 1
ATOM 3326 O O . ILE B 1 146 ? 19.525 -38.47 -11.478 1 91.73 146 ILE B O 1
ATOM 3330 N N . LYS B 1 147 ? 18.71 -37.893 -9.55 1 89.06 147 LYS B N 1
ATOM 3331 C CA . LYS B 1 147 ? 19.552 -38.85 -8.837 1 89.06 147 LYS B CA 1
ATOM 3332 C C . LYS B 1 147 ? 18.994 -40.266 -8.953 1 89.06 147 LYS B C 1
ATOM 3334 O O . LYS B 1 147 ? 17.778 -40.465 -8.911 1 89.06 147 LYS B O 1
ATOM 3339 N N . SER B 1 148 ? 20.05 -41.137 -9.208 1 77.74 148 SER B N 1
ATOM 3340 C CA . SER B 1 148 ? 19.732 -42.553 -9.364 1 77.74 148 SER B CA 1
ATOM 3341 C C . SER B 1 148 ? 19.598 -43.241 -8.01 1 77.74 148 SER B C 1
ATOM 3343 O O . SER B 1 148 ? 20.283 -42.877 -7.051 1 77.74 148 SER B O 1
ATOM 3345 N N . GLY B 1 149 ? 18.391 -43.686 -7.612 1 68.13 149 GLY B N 1
ATOM 3346 C CA . GLY B 1 149 ? 18.188 -44.426 -6.377 1 68.13 149 GLY B CA 1
ATOM 3347 C C . GLY B 1 149 ? 16.728 -44.724 -6.093 1 68.13 149 GLY B C 1
ATOM 3348 O O . GLY B 1 149 ? 15.838 -44.099 -6.672 1 68.13 149 GLY B O 1
ATOM 3349 N N . LYS B 1 150 ? 16.548 -45.877 -5.464 1 71.57 150 LYS B N 1
ATOM 3350 C CA . LYS B 1 150 ? 15.203 -46.285 -5.07 1 71.57 150 LYS B CA 1
ATOM 3351 C C . LYS B 1 150 ? 14.687 -45.433 -3.914 1 71.57 150 LYS B C 1
ATOM 3353 O O . LYS B 1 150 ? 14.806 -45.82 -2.749 1 71.57 150 LYS B O 1
ATOM 3358 N N . PHE B 1 151 ? 14.477 -44.141 -4.251 1 71.34 151 PHE B N 1
ATOM 3359 C CA . PHE B 1 151 ? 13.954 -43.285 -3.193 1 71.34 151 PHE B CA 1
ATOM 3360 C C . PHE B 1 151 ? 12.43 -43.269 -3.214 1 71.34 151 PHE B C 1
ATOM 3362 O O . PHE B 1 151 ? 11.819 -43.178 -4.28 1 71.34 151 PHE B O 1
ATOM 3369 N N . GLY B 1 152 ? 11.763 -43.615 -2.172 1 77.21 152 GLY B N 1
ATOM 3370 C CA . GLY B 1 152 ? 10.319 -43.489 -2.058 1 77.21 152 GLY B CA 1
ATOM 3371 C C . GLY B 1 152 ? 9.843 -42.048 -2.072 1 77.21 152 GLY B C 1
ATOM 3372 O O . GLY B 1 152 ? 8.706 -41.768 -2.457 1 77.21 152 GLY B O 1
ATOM 3373 N N . ASP B 1 153 ? 10.751 -41.179 -1.878 1 87.57 153 ASP B N 1
ATOM 3374 C CA . ASP B 1 153 ? 10.45 -39.752 -1.811 1 87.57 153 ASP B CA 1
ATOM 3375 C C . ASP B 1 153 ? 10.86 -39.044 -3.1 1 87.57 153 ASP B C 1
ATOM 3377 O O . ASP B 1 153 ? 12.049 -38.957 -3.416 1 87.57 153 ASP B O 1
ATOM 3381 N N . PRO B 1 154 ? 9.885 -38.558 -3.813 1 89.53 154 PRO B N 1
ATOM 3382 C CA . PRO B 1 154 ? 10.189 -37.887 -5.08 1 89.53 154 PRO B CA 1
ATOM 3383 C C . PRO B 1 154 ? 11.12 -36.689 -4.904 1 89.53 154 PRO B C 1
ATOM 3385 O O . PRO B 1 154 ? 11.916 -36.385 -5.795 1 89.53 154 PRO B O 1
ATOM 3388 N N . MET B 1 155 ? 11.114 -36.032 -3.797 1 92.25 155 MET B N 1
ATOM 3389 C CA . MET B 1 155 ? 11.933 -34.846 -3.562 1 92.25 155 MET B CA 1
ATOM 3390 C C . MET B 1 155 ? 13.408 -35.217 -3.451 1 92.25 155 MET B C 1
ATOM 3392 O O . MET B 1 155 ? 14.281 -34.418 -3.795 1 92.25 155 MET B O 1
ATOM 3396 N N . ARG B 1 156 ? 13.663 -36.335 -2.999 1 90.74 156 ARG B N 1
ATOM 3397 C CA . ARG B 1 156 ? 15.038 -36.79 -2.822 1 90.74 156 ARG B CA 1
ATOM 3398 C C . ARG B 1 156 ? 15.676 -37.141 -4.162 1 90.74 156 ARG B C 1
ATOM 3400 O O . ARG B 1 156 ? 16.902 -37.181 -4.28 1 90.74 156 ARG B O 1
ATOM 3407 N N . LYS B 1 157 ? 14.866 -37.34 -5.158 1 91.75 157 LYS B N 1
ATOM 3408 C CA . LYS B 1 157 ? 15.354 -37.691 -6.488 1 91.75 157 LYS B CA 1
ATOM 3409 C C . LYS B 1 157 ? 15.833 -36.455 -7.243 1 91.75 157 LYS B C 1
ATOM 3411 O O . LYS B 1 157 ? 16.504 -36.569 -8.271 1 91.75 157 LYS B O 1
ATOM 3416 N N . LEU B 1 158 ? 15.454 -35.279 -6.722 1 93.25 158 LEU B N 1
ATOM 3417 C CA . LEU B 1 158 ? 15.748 -34.045 -7.442 1 93.25 158 LEU B CA 1
ATOM 3418 C C . LEU B 1 158 ? 17.208 -33.643 -7.26 1 93.25 158 LEU B C 1
ATOM 3420 O O . LEU B 1 158 ? 17.666 -33.446 -6.132 1 93.25 158 LEU B O 1
ATOM 3424 N N . GLY B 1 159 ? 17.91 -33.516 -8.307 1 90.99 159 GLY B N 1
ATOM 3425 C CA . GLY B 1 159 ? 19.289 -33.053 -8.296 1 90.99 159 GLY B CA 1
ATOM 3426 C C . GLY B 1 159 ? 19.427 -31.582 -8.64 1 90.99 159 GLY B C 1
ATOM 3427 O O . GLY B 1 159 ? 18.541 -30.782 -8.334 1 90.99 159 GLY B O 1
ATOM 3428 N N . LYS B 1 160 ? 20.473 -31.197 -9.252 1 91.01 160 LYS B N 1
ATOM 3429 C CA . LYS B 1 160 ? 20.775 -29.807 -9.58 1 91.01 160 LYS B CA 1
ATOM 3430 C C . LYS B 1 160 ? 19.945 -29.33 -10.768 1 91.01 160 LYS B C 1
ATOM 3432 O O . LYS B 1 160 ? 19.752 -30.071 -11.735 1 91.01 160 LYS B O 1
ATOM 3437 N N . VAL B 1 161 ? 19.47 -28.114 -10.644 1 89.15 161 VAL B N 1
ATOM 3438 C CA . VAL B 1 161 ? 18.74 -27.507 -11.752 1 89.15 161 VAL B CA 1
ATOM 3439 C C . VAL B 1 161 ? 19.72 -27.062 -12.835 1 89.15 161 VAL B C 1
ATOM 3441 O O . VAL B 1 161 ? 20.687 -26.351 -12.551 1 89.15 161 VAL B O 1
ATOM 3444 N N . VAL B 1 162 ? 19.472 -27.468 -13.98 1 84.95 162 VAL B N 1
ATOM 3445 C CA . VAL B 1 162 ? 20.392 -27.189 -15.077 1 84.95 162 VAL B CA 1
ATOM 3446 C C . VAL B 1 162 ? 19.856 -26.033 -15.919 1 84.95 162 VAL B C 1
ATOM 3448 O O . VAL B 1 162 ? 20.63 -25.227 -16.442 1 84.95 162 VAL B O 1
ATOM 3451 N N . LYS B 1 163 ? 18.59 -25.99 -16.094 1 76.88 163 LYS B N 1
ATOM 3452 C CA . LYS B 1 163 ? 17.99 -24.944 -16.917 1 76.88 163 LYS B CA 1
ATOM 3453 C C . LYS B 1 163 ? 17.08 -24.044 -16.085 1 76.88 163 LYS B C 1
ATOM 3455 O O . LYS B 1 163 ? 16.032 -24.484 -15.607 1 76.88 163 LYS B O 1
ATOM 3460 N N . GLY B 1 164 ? 17.394 -22.868 -15.964 1 68.87 164 GLY B N 1
ATOM 3461 C CA . GLY B 1 164 ? 16.683 -21.638 -15.655 1 68.87 164 GLY B CA 1
ATOM 3462 C C . GLY B 1 164 ? 15.75 -21.771 -14.466 1 68.87 164 GLY B C 1
ATOM 3463 O O . GLY B 1 164 ? 15.508 -22.878 -13.982 1 68.87 164 GLY B O 1
ATOM 3464 N N . TYR B 1 165 ? 15.527 -20.779 -13.748 1 62.64 165 TYR B N 1
ATOM 3465 C CA . TYR B 1 165 ? 14.516 -20.652 -12.704 1 62.64 165 TYR B CA 1
ATOM 3466 C C . TYR B 1 165 ? 13.251 -19.997 -13.246 1 62.64 165 TYR B C 1
ATOM 3468 O O . TYR B 1 165 ? 13.264 -19.412 -14.332 1 62.64 165 TYR B O 1
ATOM 3476 N N . GLY B 1 166 ? 12.05 -20.454 -12.878 1 59.79 166 GLY B N 1
ATOM 3477 C CA . GLY B 1 166 ? 10.691 -20.066 -13.223 1 59.79 166 GLY B CA 1
ATOM 3478 C C . GLY B 1 166 ? 10.563 -18.596 -13.577 1 59.79 166 GLY B C 1
ATOM 3479 O O . GLY B 1 166 ? 11.518 -17.831 -13.429 1 59.79 166 GLY B O 1
ATOM 3480 N N . GLN B 1 167 ? 9.479 -18.223 -14.307 1 58.06 167 GLN B N 1
ATOM 3481 C CA . GLN B 1 167 ? 9.167 -16.901 -14.84 1 58.06 167 GLN B CA 1
ATOM 3482 C C . GLN B 1 167 ? 9.047 -15.871 -13.721 1 58.06 167 GLN B C 1
ATOM 3484 O O . GLN B 1 167 ? 8.401 -16.125 -12.702 1 58.06 167 GLN B O 1
ATOM 3489 N N . LYS B 1 168 ? 9.928 -14.865 -13.734 1 62.57 168 LYS B N 1
ATOM 3490 C CA . LYS B 1 168 ? 9.83 -13.691 -12.871 1 62.57 168 LYS B CA 1
ATOM 3491 C C . LYS B 1 168 ? 8.745 -12.737 -13.361 1 62.57 168 LYS B C 1
ATOM 3493 O O . LYS B 1 168 ? 8.253 -12.871 -14.484 1 62.57 168 LYS B O 1
ATOM 3498 N N . TYR B 1 169 ? 8.167 -12.046 -12.414 1 63.24 169 TYR B N 1
ATOM 3499 C CA . TYR B 1 169 ? 7.207 -11.023 -12.812 1 63.24 169 TYR B CA 1
ATOM 3500 C C . TYR B 1 169 ? 7.79 -10.12 -13.893 1 63.24 169 TYR B C 1
ATOM 3502 O O . TYR B 1 169 ? 8.956 -9.726 -13.819 1 63.24 169 TYR B O 1
ATOM 3510 N N . SER B 1 170 ? 6.964 -10.112 -14.965 1 66.15 170 SER B N 1
ATOM 3511 C CA . SER B 1 170 ? 7.457 -9.371 -16.121 1 66.15 170 SER B CA 1
ATOM 3512 C C . SER B 1 170 ? 6.987 -7.921 -16.089 1 66.15 170 SER B C 1
ATOM 3514 O O . SER B 1 170 ? 5.836 -7.643 -15.745 1 66.15 170 SER B O 1
ATOM 3516 N N . PHE B 1 171 ? 7.773 -7.031 -16.343 1 74.66 171 PHE B N 1
ATOM 3517 C CA . PHE B 1 171 ? 7.463 -5.618 -16.522 1 74.66 171 PHE B CA 1
ATOM 3518 C C . PHE B 1 171 ? 6.327 -5.435 -17.521 1 74.66 171 PHE B C 1
ATOM 3520 O O . PHE B 1 171 ? 5.47 -4.567 -17.343 1 74.66 171 PHE B O 1
ATOM 3527 N N . GLY B 1 172 ? 6.334 -6.302 -18.535 1 76.82 172 GLY B N 1
ATOM 3528 C CA . GLY B 1 172 ? 5.257 -6.266 -19.512 1 76.82 172 GLY B CA 1
ATOM 3529 C C . GLY B 1 172 ? 3.895 -6.555 -18.91 1 76.82 172 GLY B C 1
ATOM 3530 O O . GLY B 1 172 ? 2.905 -5.909 -19.261 1 76.82 172 GLY B O 1
ATOM 3531 N N . GLY B 1 173 ? 3.881 -7.415 -18.003 1 77.73 173 GLY B N 1
ATOM 3532 C CA . GLY B 1 173 ? 2.64 -7.736 -17.315 1 77.73 173 GLY B CA 1
ATOM 3533 C C . GLY B 1 173 ? 2.104 -6.585 -16.485 1 77.73 173 GLY B C 1
ATOM 3534 O O . GLY B 1 173 ? 0.895 -6.348 -16.451 1 77.73 173 GLY B O 1
ATOM 3535 N N . LEU B 1 174 ? 2.982 -5.878 -15.914 1 80.85 174 LEU B N 1
ATOM 3536 C CA . LEU B 1 174 ? 2.591 -4.728 -15.105 1 80.85 174 LEU B CA 1
ATOM 3537 C C . LEU B 1 174 ? 1.984 -3.633 -15.976 1 80.85 174 LEU B C 1
ATOM 3539 O O . LEU B 1 174 ? 0.99 -3.011 -15.595 1 80.85 174 LEU B O 1
ATOM 3543 N N . VAL B 1 175 ? 2.629 -3.424 -17.117 1 83.89 175 VAL B N 1
ATOM 3544 C CA . VAL B 1 175 ? 2.138 -2.414 -18.049 1 83.89 175 VAL B CA 1
ATOM 3545 C C . VAL B 1 175 ? 0.733 -2.783 -18.518 1 83.89 175 VAL B C 1
ATOM 3547 O O . VAL B 1 175 ? -0.161 -1.934 -18.55 1 83.89 175 VAL B O 1
ATOM 3550 N N . ARG B 1 176 ? 0.564 -3.966 -18.879 1 84.45 176 ARG B N 1
ATOM 3551 C CA . ARG B 1 176 ? -0.749 -4.428 -19.32 1 84.45 176 ARG B CA 1
ATOM 3552 C C . ARG B 1 176 ? -1.782 -4.281 -18.208 1 84.45 176 ARG B C 1
ATOM 3554 O O . ARG B 1 176 ? -2.921 -3.882 -18.461 1 84.45 176 ARG B O 1
ATOM 3561 N N . TYR B 1 177 ? -1.364 -4.593 -17.089 1 86.05 177 TYR B N 1
ATOM 3562 C CA . TYR B 1 177 ? -2.241 -4.448 -15.932 1 86.05 177 TYR B CA 1
ATOM 3563 C C . TYR B 1 177 ? -2.761 -3.02 -15.818 1 86.05 177 TYR B C 1
ATOM 3565 O O . TYR B 1 177 ? -3.966 -2.801 -15.68 1 86.05 177 TYR B O 1
ATOM 3573 N N . LEU B 1 178 ? -1.883 -2.096 -15.931 1 87.39 178 LEU B N 1
ATOM 3574 C CA . LEU B 1 178 ? -2.229 -0.686 -15.787 1 87.39 178 LEU B CA 1
ATOM 3575 C C . LEU B 1 178 ? -3.105 -0.22 -16.946 1 87.39 178 LEU B C 1
ATOM 3577 O O . LEU B 1 178 ? -4.019 0.585 -16.754 1 87.39 178 LEU B O 1
ATOM 3581 N N . MET B 1 179 ? -2.838 -0.715 -18.075 1 87.74 179 MET B N 1
ATOM 3582 C CA . MET B 1 179 ? -3.592 -0.34 -19.268 1 87.74 179 MET B CA 1
ATOM 3583 C C . MET B 1 179 ? -5.045 -0.792 -19.158 1 87.74 179 MET B C 1
ATOM 3585 O O . MET B 1 179 ? -5.941 -0.158 -19.719 1 87.74 179 MET B O 1
ATOM 3589 N N . TYR B 1 180 ? -5.269 -1.776 -18.347 1 87.23 180 TYR B N 1
ATOM 3590 C CA . TYR B 1 180 ? -6.609 -2.347 -18.272 1 87.23 180 TYR B CA 1
ATOM 3591 C C . TYR B 1 180 ? -7.397 -1.738 -17.118 1 87.23 180 TYR B C 1
ATOM 3593 O O . TYR B 1 180 ? -8.608 -1.941 -17.009 1 87.23 180 TYR B O 1
ATOM 3601 N N . LEU B 1 181 ? -6.828 -0.984 -16.345 1 87.44 181 LEU B N 1
ATOM 3602 C CA . LEU B 1 181 ? -7.461 -0.438 -15.15 1 87.44 181 LEU B CA 1
ATOM 3603 C C . LEU B 1 181 ? -8.688 0.391 -15.515 1 87.44 181 LEU B C 1
ATOM 3605 O O . LEU B 1 181 ? -9.71 0.33 -14.828 1 87.44 181 LEU B O 1
ATOM 3609 N N . PRO B 1 182 ? -8.675 1.18 -16.582 1 88.02 182 PRO B N 1
ATOM 3610 C CA . PRO B 1 182 ? -9.819 2.024 -16.933 1 88.02 182 PRO B CA 1
ATOM 3611 C C . PRO B 1 182 ? -11.075 1.214 -17.248 1 88.02 182 PRO B C 1
ATOM 3613 O O . PRO B 1 182 ? -12.184 1.754 -17.228 1 88.02 182 PRO B O 1
ATOM 3616 N N . LEU B 1 183 ? -10.889 -0.017 -17.539 1 86.91 183 LEU B N 1
ATOM 3617 C CA . LEU B 1 183 ? -12.038 -0.879 -17.797 1 86.91 183 LEU B CA 1
ATOM 3618 C C . LEU B 1 183 ? -12.981 -0.9 -16.598 1 86.91 183 LEU B C 1
ATOM 3620 O O . LEU B 1 183 ? -14.184 -1.122 -16.754 1 86.91 183 LEU B O 1
ATOM 3624 N N . ASN B 1 184 ? -12.469 -0.608 -15.523 1 85.71 184 ASN B N 1
ATOM 3625 C CA . ASN B 1 184 ? -13.25 -0.719 -14.296 1 85.71 184 ASN B CA 1
ATOM 3626 C C . ASN B 1 184 ? -14.165 0.487 -14.103 1 85.71 184 ASN B C 1
ATOM 3628 O O . ASN B 1 184 ? -14.95 0.531 -13.154 1 85.71 184 ASN B O 1
ATOM 3632 N N . LEU B 1 185 ? -14.059 1.411 -15.012 1 84.14 185 LEU B N 1
ATOM 3633 C CA . LEU B 1 185 ? -14.989 2.535 -15.001 1 84.14 185 LEU B CA 1
ATOM 3634 C C . LEU B 1 185 ? -16.395 2.081 -15.38 1 84.14 185 LEU B C 1
ATOM 3636 O O . LEU B 1 185 ? -17.374 2.776 -15.099 1 84.14 185 LEU B O 1
ATOM 3640 N N . ILE B 1 186 ? -16.446 0.938 -16.007 1 86.99 186 ILE B N 1
ATOM 3641 C CA . ILE B 1 186 ? -17.723 0.311 -16.329 1 86.99 186 ILE B CA 1
ATOM 3642 C C . ILE B 1 186 ? -18.052 -0.756 -15.287 1 86.99 186 ILE B C 1
ATOM 3644 O O . ILE B 1 186 ? -17.523 -1.868 -15.339 1 86.99 186 ILE B O 1
ATOM 3648 N N . PRO B 1 187 ? -19.007 -0.453 -14.486 1 83.24 187 PRO B N 1
ATOM 3649 C CA . PRO B 1 187 ? -19.303 -1.385 -13.395 1 83.24 187 PRO B CA 1
ATOM 3650 C C . PRO B 1 187 ? -19.74 -2.76 -13.896 1 83.24 187 PRO B C 1
ATOM 3652 O O . PRO B 1 187 ? -20.448 -2.858 -14.901 1 83.24 187 PRO B O 1
ATOM 3655 N N . VAL B 1 188 ? -19.365 -3.728 -13.175 1 83.89 188 VAL B N 1
ATOM 3656 C CA . VAL B 1 188 ? -19.699 -5.138 -13.347 1 83.89 188 VAL B CA 1
ATOM 3657 C C . VAL B 1 188 ? -18.992 -5.689 -14.583 1 83.89 188 VAL B C 1
ATOM 3659 O O . VAL B 1 188 ? -18.069 -6.499 -14.47 1 83.89 188 VAL B O 1
ATOM 3662 N N . VAL B 1 189 ? -19.314 -5.097 -15.807 1 86.81 189 VAL B N 1
ATOM 3663 C CA . VAL B 1 189 ? -18.789 -5.648 -17.052 1 86.81 189 VAL B CA 1
ATOM 3664 C C . VAL B 1 189 ? -17.283 -5.408 -17.129 1 86.81 189 VAL B C 1
ATOM 3666 O O . VAL B 1 189 ? -16.518 -6.324 -17.44 1 86.81 189 VAL B O 1
ATOM 3669 N N . GLY B 1 190 ? -16.86 -4.159 -16.912 1 88.83 190 GLY B N 1
ATOM 3670 C CA . GLY B 1 190 ? -15.447 -3.82 -16.964 1 88.83 190 GLY B CA 1
ATOM 3671 C C . GLY B 1 190 ? -14.607 -4.605 -15.974 1 88.83 190 GLY B C 1
ATOM 3672 O O . GLY B 1 190 ? -13.477 -4.991 -16.28 1 88.83 190 GLY B O 1
ATOM 3673 N N . THR B 1 191 ? -15.246 -4.871 -14.833 1 88.15 191 THR B N 1
ATOM 3674 C CA . THR B 1 191 ? -14.542 -5.616 -13.794 1 88.15 191 THR B CA 1
ATOM 3675 C C . THR B 1 191 ? -14.375 -7.078 -14.196 1 88.15 191 THR B C 1
ATOM 3677 O O . THR B 1 191 ? -13.301 -7.658 -14.019 1 88.15 191 THR B O 1
ATOM 3680 N N . VAL B 1 192 ? -15.353 -7.663 -14.733 1 86.87 192 VAL B N 1
ATOM 3681 C CA . VAL B 1 192 ? -15.296 -9.055 -15.169 1 86.87 192 VAL B CA 1
ATOM 3682 C C . VAL B 1 192 ? -14.236 -9.213 -16.257 1 86.87 192 VAL B C 1
ATOM 3684 O O . VAL B 1 192 ? -13.434 -10.149 -16.219 1 86.87 192 VAL B O 1
ATOM 3687 N N . VAL B 1 193 ? -14.189 -8.25 -17.186 1 88.27 193 VAL B N 1
ATOM 3688 C CA . VAL B 1 193 ? -13.211 -8.282 -18.269 1 88.27 193 VAL B CA 1
ATOM 3689 C C . VAL B 1 193 ? -11.806 -8.091 -17.702 1 88.27 193 VAL B C 1
ATOM 3691 O O . VAL B 1 193 ? -10.867 -8.78 -18.108 1 88.27 193 VAL B O 1
ATOM 3694 N N . PHE B 1 194 ? -11.697 -7.239 -16.796 1 88.57 194 PHE B N 1
ATOM 3695 C CA . PHE B 1 194 ? -10.414 -6.966 -16.16 1 88.57 194 PHE B CA 1
ATOM 3696 C C . PHE B 1 194 ? -9.871 -8.215 -15.478 1 88.57 194 PHE B C 1
ATOM 3698 O O . PHE B 1 194 ? -8.703 -8.567 -15.655 1 88.57 194 PHE B O 1
ATOM 3705 N N . VAL B 1 195 ? -10.681 -8.841 -14.749 1 87.19 195 VAL B N 1
ATOM 3706 C CA . VAL B 1 195 ? -10.27 -10.042 -14.029 1 87.19 195 VAL B CA 1
ATOM 3707 C C . VAL B 1 195 ? -9.909 -11.143 -15.023 1 87.19 195 VAL B C 1
ATOM 3709 O O . VAL B 1 195 ? -8.937 -11.875 -14.821 1 87.19 195 VAL B O 1
ATOM 3712 N N . GLY B 1 196 ? -10.704 -11.248 -16.066 1 87.24 196 GLY B N 1
ATOM 3713 C CA . GLY B 1 196 ? -10.403 -12.208 -17.116 1 87.24 196 GLY B CA 1
ATOM 3714 C C . GLY B 1 196 ? -9.058 -11.969 -17.775 1 87.24 196 GLY B C 1
ATOM 3715 O O . GLY B 1 196 ? -8.289 -12.91 -17.988 1 87.24 196 GLY B O 1
ATOM 3716 N N . LEU B 1 197 ? -8.751 -10.738 -18.025 1 88.22 197 LEU B N 1
ATOM 3717 C CA . LEU B 1 197 ? -7.487 -10.39 -18.667 1 88.22 197 LEU B CA 1
ATOM 3718 C C . LEU B 1 197 ? -6.313 -10.644 -17.728 1 88.22 197 LEU B C 1
ATOM 3720 O O . LEU B 1 197 ? -5.241 -11.066 -18.167 1 88.22 197 LEU B O 1
ATOM 3724 N N . GLN B 1 198 ? -6.597 -10.394 -16.473 1 88.71 198 GLN B N 1
ATOM 3725 C CA . GLN B 1 198 ? -5.558 -10.688 -15.491 1 88.71 198 GLN B CA 1
ATOM 3726 C C . GLN B 1 198 ? -5.299 -12.188 -15.397 1 88.71 198 GLN B C 1
ATOM 3728 O O . GLN B 1 198 ? -4.151 -12.619 -15.267 1 88.71 198 GLN B O 1
ATOM 3733 N N . GLY B 1 199 ? -6.353 -12.916 -15.417 1 90.13 199 GLY B N 1
ATOM 3734 C CA . GLY B 1 199 ? -6.221 -14.364 -15.422 1 90.13 199 GLY B CA 1
ATOM 3735 C C . GLY B 1 199 ? -5.456 -14.89 -16.622 1 90.13 199 GLY B C 1
ATOM 3736 O O . GLY B 1 199 ? -4.658 -15.822 -16.496 1 90.13 199 GLY B O 1
ATOM 3737 N N . ARG B 1 200 ? -5.724 -14.286 -17.724 1 90.28 200 ARG B N 1
ATOM 3738 C CA . ARG B 1 200 ? -5.023 -14.674 -18.944 1 90.28 200 ARG B CA 1
ATOM 3739 C C . ARG B 1 200 ? -3.525 -14.42 -18.819 1 90.28 200 ARG B C 1
ATOM 3741 O O . ARG B 1 200 ? -2.713 -15.283 -19.16 1 90.28 200 ARG B O 1
ATOM 3748 N N . GLN B 1 201 ? -3.209 -13.271 -18.346 1 88.81 201 GLN B N 1
ATOM 3749 C CA . GLN B 1 201 ? -1.801 -12.921 -18.185 1 88.81 201 GLN B CA 1
ATOM 3750 C C . GLN B 1 201 ? -1.103 -13.878 -17.223 1 88.81 201 GLN B C 1
ATOM 3752 O O . GLN B 1 201 ? 0.005 -14.343 -17.497 1 88.81 201 GLN B O 1
ATOM 3757 N N . ARG B 1 202 ? -1.779 -14.192 -16.153 1 89.81 202 ARG B N 1
ATOM 3758 C CA . ARG B 1 202 ? -1.227 -15.127 -15.177 1 89.81 202 ARG B CA 1
ATOM 3759 C C . ARG B 1 202 ? -1.134 -16.534 -15.758 1 89.81 202 ARG B C 1
ATOM 3761 O O . ARG B 1 202 ? -0.17 -17.257 -15.497 1 89.81 202 ARG B O 1
ATOM 3768 N N . GLY B 1 203 ? -2.101 -16.858 -16.463 1 92.33 203 GLY B N 1
ATOM 3769 C CA . GLY B 1 203 ? -2.162 -18.183 -17.06 1 92.33 203 GLY B CA 1
ATOM 3770 C C . GLY B 1 203 ? -1.02 -18.457 -18.021 1 92.33 203 GLY B C 1
ATOM 3771 O O . GLY B 1 203 ? -0.558 -19.594 -18.136 1 92.33 203 GLY B O 1
ATOM 3772 N N . GLU B 1 204 ? -0.539 -17.441 -18.65 1 89.57 204 GLU B N 1
ATOM 3773 C CA . GLU B 1 204 ? 0.522 -17.585 -19.642 1 89.57 204 GLU B CA 1
ATOM 3774 C C . GLU B 1 204 ? 1.831 -18.023 -18.991 1 89.57 204 GLU B C 1
ATOM 3776 O O . GLU B 1 204 ? 2.693 -18.608 -19.65 1 89.57 204 GLU B O 1
ATOM 3781 N N . GLY B 1 205 ? 1.915 -17.833 -17.733 1 90.48 205 GLY B N 1
ATOM 3782 C CA . GLY B 1 205 ? 3.173 -18.143 -17.073 1 90.48 205 GLY B CA 1
ATOM 3783 C C . GLY B 1 205 ? 3.112 -19.408 -16.238 1 90.48 205 GLY B C 1
ATOM 3784 O O . GLY B 1 205 ? 4.134 -19.87 -15.726 1 90.48 205 GLY B O 1
ATOM 3785 N N . VAL B 1 206 ? 1.987 -20.038 -16.19 1 91.98 206 VAL B N 1
ATOM 3786 C CA . VAL B 1 206 ? 1.75 -21.125 -15.245 1 91.98 206 VAL B CA 1
ATOM 3787 C C . VAL B 1 206 ? 2.608 -22.331 -15.62 1 91.98 206 VAL B C 1
ATOM 3789 O O . VAL B 1 206 ? 3.092 -23.052 -14.745 1 91.98 206 VAL B O 1
ATOM 3792 N N . HIS B 1 207 ? 2.815 -22.562 -16.907 1 94.39 207 HIS B N 1
ATOM 3793 C CA . HIS B 1 207 ? 3.561 -23.718 -17.392 1 94.39 207 HIS B CA 1
ATOM 3794 C C . HIS B 1 207 ? 4.922 -23.305 -17.941 1 94.39 207 HIS B C 1
ATOM 3796 O O . HIS B 1 207 ? 5.458 -23.956 -18.841 1 94.39 207 HIS B O 1
ATOM 3802 N N . SER B 1 208 ? 5.423 -22.223 -17.477 1 92.42 208 SER B N 1
ATOM 3803 C CA . SER B 1 208 ? 6.74 -21.783 -17.925 1 92.42 208 SER B CA 1
ATOM 3804 C C . SER B 1 208 ? 7.8 -22.844 -17.65 1 92.42 208 SER B C 1
ATOM 3806 O O . SER B 1 208 ? 8.621 -23.148 -18.518 1 92.42 208 SER B O 1
ATOM 3808 N N . ARG B 1 209 ? 7.759 -23.396 -16.48 1 93.78 209 ARG B N 1
ATOM 3809 C CA . ARG B 1 209 ? 8.708 -24.447 -16.126 1 93.78 209 ARG B CA 1
ATOM 3810 C C . ARG B 1 209 ? 8.535 -25.667 -17.025 1 93.78 209 ARG B C 1
ATOM 3812 O O . ARG B 1 209 ? 9.518 -26.26 -17.472 1 93.78 209 ARG B O 1
ATOM 3819 N N . TYR B 1 210 ? 7.362 -26.049 -17.314 1 94.7 210 TYR B N 1
ATOM 3820 C CA . TYR B 1 210 ? 7.064 -27.19 -18.173 1 94.7 210 TYR B CA 1
ATOM 3821 C C . TYR B 1 210 ? 7.649 -26.992 -19.566 1 94.7 210 TYR B C 1
ATOM 3823 O O . TYR B 1 210 ? 8.307 -27.886 -20.103 1 94.7 210 TYR B O 1
ATOM 3831 N N . PHE B 1 211 ? 7.447 -25.818 -20.097 1 93.82 211 PHE B N 1
ATOM 3832 C CA . PHE B 1 211 ? 7.954 -25.509 -21.429 1 93.82 211 PHE B CA 1
ATOM 3833 C C . PHE B 1 211 ? 9.478 -25.508 -21.442 1 93.82 211 PHE B C 1
ATOM 3835 O O . PHE B 1 211 ? 10.096 -25.904 -22.432 1 93.82 211 PHE B O 1
ATOM 3842 N N . GLN B 1 212 ? 10.026 -25.071 -20.422 1 92.7 212 GLN B N 1
ATOM 3843 C CA . GLN B 1 212 ? 11.48 -25.081 -20.301 1 92.7 212 GLN B CA 1
ATOM 3844 C C . GLN B 1 212 ? 12.021 -26.508 -20.282 1 92.7 212 GLN B C 1
ATOM 3846 O O . GLN B 1 212 ? 13.035 -26.802 -20.919 1 92.7 212 GLN B O 1
ATOM 3851 N N . LEU B 1 213 ? 11.376 -27.353 -19.555 1 93.73 213 LEU B N 1
ATOM 3852 C CA . LEU B 1 213 ? 11.786 -28.75 -19.464 1 93.73 213 LEU B CA 1
ATOM 3853 C C . LEU B 1 213 ? 11.673 -29.439 -20.819 1 93.73 213 LEU B C 1
ATOM 3855 O O . LEU B 1 213 ? 12.479 -30.314 -21.145 1 93.73 213 LEU B O 1
ATOM 3859 N N . LYS B 1 214 ? 10.754 -28.985 -21.613 1 92.39 214 LYS B N 1
ATOM 3860 C CA . LYS B 1 214 ? 10.53 -29.563 -22.935 1 92.39 214 LYS B CA 1
ATOM 3861 C C . LYS B 1 214 ? 11.49 -28.971 -23.963 1 92.39 214 LYS B C 1
ATOM 3863 O O . LYS B 1 214 ? 11.613 -29.49 -25.075 1 92.39 214 LYS B O 1
ATOM 3868 N N . GLY B 1 215 ? 12.119 -27.829 -23.56 1 90.93 215 GLY B N 1
ATOM 3869 C CA . GLY B 1 215 ? 13.03 -27.157 -24.473 1 90.93 215 GLY B CA 1
ATOM 3870 C C . GLY B 1 215 ? 12.318 -26.394 -25.573 1 90.93 215 GLY B C 1
ATOM 3871 O O . GLY B 1 215 ? 12.826 -26.286 -26.691 1 90.93 215 GLY B O 1
ATOM 3872 N N . TRP B 1 216 ? 11.2 -25.948 -25.285 1 91.58 216 TRP B N 1
ATOM 3873 C CA . TRP B 1 216 ? 10.404 -25.245 -26.287 1 91.58 216 TRP B CA 1
ATOM 3874 C C . TRP B 1 216 ? 10.978 -23.86 -26.564 1 91.58 216 TRP B C 1
ATOM 3876 O O . TRP B 1 216 ? 11.447 -23.18 -25.647 1 91.58 216 TRP B O 1
ATOM 3886 N N . SER B 1 217 ? 10.933 -23.434 -27.851 1 92.69 217 SER B N 1
ATOM 3887 C CA . SER B 1 217 ? 11.259 -22.066 -28.239 1 92.69 217 SER B CA 1
ATOM 3888 C C . SER B 1 217 ? 10.122 -21.109 -27.896 1 92.69 217 SER B C 1
ATOM 3890 O O . SER B 1 217 ? 9.018 -21.543 -27.559 1 92.69 217 SER B O 1
ATOM 3892 N N . SER B 1 218 ? 10.434 -19.864 -27.98 1 91.44 218 SER B N 1
ATOM 3893 C CA . SER B 1 218 ? 9.414 -18.854 -27.719 1 91.44 218 SER B CA 1
ATOM 3894 C C . SER B 1 218 ? 8.253 -18.974 -28.701 1 91.44 218 SER B C 1
ATOM 3896 O O . SER B 1 218 ? 7.097 -18.757 -28.333 1 91.44 218 SER B O 1
ATOM 3898 N N . ALA B 1 219 ? 8.52 -19.331 -29.868 1 94.14 219 ALA B N 1
ATOM 3899 C CA . ALA B 1 219 ? 7.498 -19.478 -30.901 1 94.14 219 ALA B CA 1
ATOM 3900 C C . ALA B 1 219 ? 6.585 -20.664 -30.605 1 94.14 219 ALA B C 1
ATOM 3902 O O . ALA B 1 219 ? 5.368 -20.578 -30.783 1 94.14 219 ALA B O 1
ATOM 3903 N N . GLN B 1 220 ? 7.138 -21.763 -30.198 1 94.64 220 GLN B N 1
ATOM 3904 C CA . GLN B 1 220 ? 6.365 -22.951 -29.854 1 94.64 220 GLN B CA 1
ATOM 3905 C C . GLN B 1 220 ? 5.442 -22.683 -28.669 1 94.64 220 GLN B C 1
ATOM 3907 O O . GLN B 1 220 ? 4.276 -23.081 -28.681 1 94.64 220 GLN B O 1
ATOM 3912 N N . LYS B 1 221 ? 6.02 -22.003 -27.704 1 93.9 221 LYS B N 1
ATOM 3913 C CA . LYS B 1 221 ? 5.247 -21.641 -26.52 1 93.9 221 LYS B CA 1
ATOM 3914 C C . LYS B 1 221 ? 4.054 -20.764 -26.89 1 93.9 221 LYS B C 1
ATOM 3916 O O . LYS B 1 221 ? 2.929 -21.02 -26.454 1 93.9 221 LYS B O 1
ATOM 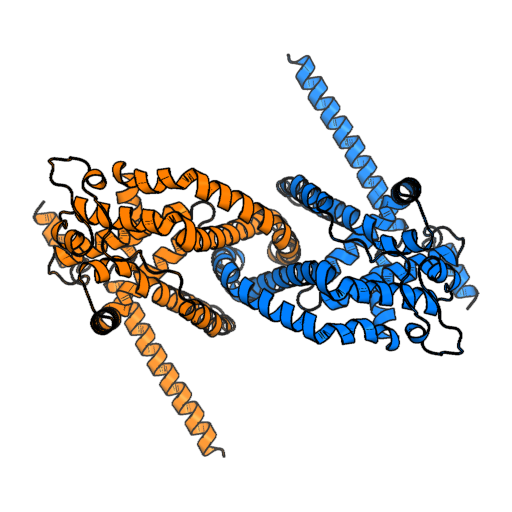3921 N N . GLU B 1 222 ? 4.346 -19.78 -27.67 1 92.79 222 GLU B N 1
ATOM 3922 C CA . GLU B 1 222 ? 3.307 -18.832 -28.062 1 92.79 222 GLU B CA 1
ATOM 3923 C C . GLU B 1 222 ? 2.198 -19.524 -28.85 1 92.79 222 GLU B C 1
ATOM 3925 O O . GLU B 1 222 ? 1.017 -19.226 -28.661 1 92.79 222 GLU B O 1
ATOM 3930 N N . GLU B 1 223 ? 2.539 -20.396 -29.725 1 94.36 223 GLU B N 1
ATOM 3931 C CA . GLU B 1 223 ? 1.563 -21.138 -30.516 1 94.36 223 GLU B CA 1
ATOM 3932 C C . GLU B 1 223 ? 0.685 -22.015 -29.628 1 94.36 223 GLU B C 1
ATOM 3934 O O . GLU B 1 223 ? -0.533 -22.071 -29.812 1 94.36 223 GLU B O 1
ATOM 3939 N N . TRP B 1 224 ? 1.282 -22.7 -28.67 1 93.31 224 TRP B N 1
ATOM 3940 C CA . TRP B 1 224 ? 0.548 -23.548 -27.736 1 93.31 224 TRP B CA 1
ATOM 3941 C C . TRP B 1 224 ? -0.428 -22.724 -26.903 1 93.31 224 TRP B C 1
ATOM 3943 O O . TRP B 1 224 ? -1.594 -23.099 -26.751 1 93.31 224 TRP B O 1
ATOM 3953 N N . LEU B 1 225 ? 0.009 -21.604 -26.399 1 92.77 225 LEU B N 1
ATOM 3954 C CA . LEU B 1 225 ? -0.798 -20.754 -25.529 1 92.77 225 LEU B CA 1
ATOM 3955 C C . LEU B 1 225 ? -1.972 -20.152 -26.294 1 92.77 225 LEU B C 1
ATOM 3957 O O . LEU B 1 225 ? -3.062 -19.992 -25.741 1 92.77 225 LEU B O 1
ATOM 3961 N N . LYS B 1 226 ? -1.724 -19.827 -27.545 1 90.37 226 LYS B N 1
ATOM 3962 C CA . LYS B 1 226 ? -2.793 -19.295 -28.385 1 90.37 226 LYS B CA 1
ATOM 3963 C C . LYS B 1 226 ? -3.886 -20.336 -28.609 1 90.37 226 LYS B C 1
ATOM 3965 O O . LYS B 1 226 ? -5.075 -20.012 -28.577 1 90.37 226 LYS B O 1
ATOM 3970 N N . LYS B 1 227 ? -3.483 -21.582 -28.761 1 90.41 227 LYS B N 1
ATOM 3971 C CA . LYS B 1 227 ? -4.414 -22.673 -29.04 1 90.41 227 LYS B CA 1
ATOM 3972 C C . LYS B 1 227 ? -5.185 -23.072 -27.785 1 90.41 227 LYS B C 1
ATOM 3974 O O . LYS B 1 227 ? -6.289 -23.612 -27.874 1 90.41 227 LYS B O 1
ATOM 3979 N N . HIS B 1 228 ? -4.585 -22.809 -26.631 1 92.47 228 HIS B N 1
ATOM 3980 C CA . HIS B 1 228 ? -5.203 -23.247 -25.384 1 92.47 228 HIS B CA 1
ATOM 3981 C C . HIS B 1 228 ? -5.465 -22.066 -24.455 1 92.47 228 HIS B C 1
ATOM 3983 O O . HIS B 1 228 ? -5.327 -22.187 -23.236 1 92.47 228 HIS B O 1
ATOM 3989 N N . SER B 1 229 ? -5.761 -20.922 -24.975 1 91.07 229 SER B N 1
ATOM 3990 C CA . SER B 1 229 ? -5.874 -19.667 -24.239 1 91.07 229 SER B CA 1
ATOM 3991 C C . SER B 1 229 ? -6.979 -19.739 -23.19 1 91.07 229 SER B C 1
ATOM 3993 O O . SER B 1 229 ? -6.832 -19.207 -22.088 1 91.07 229 SER B O 1
ATOM 3995 N N . GLY B 1 230 ? -8.117 -20.331 -23.452 1 90.94 230 GLY B N 1
ATOM 3996 C CA . GLY B 1 230 ? -9.214 -20.458 -22.506 1 90.94 230 GLY B CA 1
ATOM 3997 C C . GLY B 1 230 ? -8.842 -21.244 -21.263 1 90.94 230 GLY B C 1
ATOM 3998 O O . GLY B 1 230 ? -9.166 -20.837 -20.145 1 90.94 230 GLY B O 1
ATOM 3999 N N . ALA B 1 231 ? -8.158 -22.375 -21.503 1 93.65 231 ALA B N 1
ATOM 4000 C CA . ALA B 1 231 ? -7.745 -23.229 -20.392 1 93.65 231 ALA B CA 1
ATOM 4001 C C . ALA B 1 231 ? -6.767 -22.5 -19.474 1 93.65 231 ALA B C 1
ATOM 4003 O O . ALA B 1 231 ? -6.922 -22.52 -18.251 1 93.65 231 ALA B O 1
ATOM 4004 N N . TYR B 1 232 ? -5.815 -21.822 -20.123 1 94.91 232 TYR B N 1
ATOM 4005 C CA . TYR B 1 232 ? -4.804 -21.12 -19.34 1 94.91 232 TYR B CA 1
ATOM 4006 C C . TYR B 1 232 ? -5.406 -19.919 -18.622 1 94.91 232 TYR B C 1
ATOM 4008 O O . TYR B 1 232 ? -5.022 -19.607 -17.492 1 94.91 232 TYR B O 1
ATOM 4016 N N . THR B 1 233 ? -6.35 -19.297 -19.199 1 93.48 233 THR B N 1
ATOM 4017 C CA . THR B 1 233 ? -7.035 -18.175 -18.567 1 93.48 233 THR B CA 1
ATOM 4018 C C . THR B 1 233 ? -7.834 -18.644 -17.354 1 93.48 233 THR B C 1
ATOM 4020 O O . THR B 1 233 ? -7.821 -17.995 -16.306 1 93.48 233 THR B O 1
ATOM 4023 N N . SER B 1 234 ? -8.532 -19.72 -17.485 1 94.46 234 SER B N 1
ATOM 4024 C CA . SER B 1 234 ? -9.347 -20.223 -16.384 1 94.46 234 SER B CA 1
ATOM 4025 C C . SER B 1 234 ? -8.478 -20.669 -15.212 1 94.46 234 SER B C 1
ATOM 4027 O O . SER B 1 234 ? -8.802 -20.4 -14.054 1 94.46 234 SER B O 1
ATOM 4029 N N . PHE B 1 235 ? -7.354 -21.381 -15.524 1 96.51 235 PHE B N 1
ATOM 4030 C CA . PHE B 1 235 ? -6.418 -21.747 -14.467 1 96.51 235 PHE B CA 1
ATOM 4031 C C . PHE B 1 235 ? -5.874 -20.505 -13.772 1 96.51 235 PHE B C 1
ATOM 4033 O O . PHE B 1 235 ? -5.891 -20.418 -12.542 1 96.51 235 PHE B O 1
ATOM 4040 N N . GLY B 1 236 ? -5.404 -19.592 -14.578 1 95.21 236 GLY B N 1
ATOM 4041 C CA . GLY B 1 236 ? -4.822 -18.369 -14.046 1 95.21 236 GLY B CA 1
ATOM 4042 C C . GLY B 1 236 ? -5.785 -17.578 -13.181 1 95.21 236 GLY B C 1
ATOM 4043 O O . GLY B 1 236 ? -5.384 -16.997 -12.17 1 95.21 236 GLY B O 1
ATOM 4044 N N . THR B 1 237 ? -7.019 -17.551 -13.548 1 93.6 237 THR B N 1
ATOM 4045 C CA . THR B 1 237 ? -8.029 -16.813 -12.797 1 93.6 237 THR B CA 1
ATOM 4046 C C . THR B 1 237 ? -8.231 -17.427 -11.415 1 93.6 237 THR B C 1
ATOM 4048 O O . THR B 1 237 ? -8.169 -16.726 -10.403 1 93.6 237 THR B O 1
ATOM 4051 N N . VAL B 1 238 ? -8.398 -18.73 -11.343 1 95.37 238 VAL B N 1
ATOM 4052 C CA . VAL B 1 238 ? -8.62 -19.401 -10.067 1 95.37 238 VAL B CA 1
ATOM 4053 C C . VAL B 1 238 ? -7.367 -19.291 -9.201 1 95.37 238 VAL B C 1
ATOM 4055 O O . VAL B 1 238 ? -7.456 -19.012 -8.002 1 95.37 238 VAL B O 1
ATOM 4058 N N . ALA B 1 239 ? -6.218 -19.459 -9.868 1 96.23 239 ALA B N 1
ATOM 4059 C CA . ALA B 1 239 ? -4.954 -19.358 -9.144 1 96.23 239 ALA B CA 1
ATOM 4060 C C . ALA B 1 239 ? -4.782 -17.972 -8.53 1 96.23 239 ALA B C 1
ATOM 4062 O O . ALA B 1 239 ? -4.361 -17.844 -7.378 1 96.23 239 ALA B O 1
ATOM 4063 N N . THR B 1 240 ? -5.108 -16.995 -9.291 1 93.45 240 THR B N 1
ATOM 4064 C CA . THR B 1 240 ? -4.998 -15.62 -8.815 1 93.45 240 THR B CA 1
ATOM 4065 C C . THR B 1 240 ? -5.934 -15.38 -7.635 1 93.45 240 THR B C 1
ATOM 4067 O O . THR B 1 240 ? -5.525 -14.823 -6.614 1 93.45 240 THR B O 1
ATOM 4070 N N . LEU B 1 241 ? -7.184 -15.786 -7.715 1 92.88 241 LEU B N 1
ATOM 4071 C CA . LEU B 1 241 ? -8.162 -15.58 -6.652 1 92.88 241 LEU B CA 1
ATOM 4072 C C . LEU B 1 241 ? -7.72 -16.268 -5.365 1 92.88 241 LEU B C 1
ATOM 4074 O O . LEU B 1 241 ? -7.885 -15.719 -4.274 1 92.88 241 LEU B O 1
ATOM 4078 N N . LEU B 1 242 ? -7.127 -17.415 -5.495 1 95.09 242 LEU B N 1
ATOM 4079 C CA . LEU B 1 242 ? -6.646 -18.137 -4.322 1 95.09 242 LEU B CA 1
ATOM 4080 C C . LEU B 1 242 ? -5.509 -17.38 -3.646 1 95.09 242 LEU B C 1
ATOM 4082 O O . LEU B 1 242 ? -5.476 -17.268 -2.418 1 95.09 242 LEU B O 1
ATOM 4086 N N . GLU B 1 243 ? -4.647 -16.849 -4.435 1 94.46 243 GLU B N 1
ATOM 4087 C CA . GLU B 1 243 ? -3.478 -16.171 -3.884 1 94.46 243 GLU B CA 1
ATOM 4088 C C . GLU B 1 243 ? -3.857 -14.823 -3.276 1 94.46 243 GLU B C 1
ATOM 4090 O O . GLU B 1 243 ? -3.045 -14.193 -2.595 1 94.46 243 GLU B O 1
ATOM 4095 N N . LEU B 1 244 ? -5.051 -14.397 -3.514 1 92.29 244 LEU B N 1
ATOM 4096 C CA . LEU B 1 244 ? -5.52 -13.144 -2.933 1 92.29 244 LEU B CA 1
ATOM 4097 C C . LEU B 1 244 ? -6.046 -13.364 -1.519 1 92.29 244 LEU B C 1
ATOM 4099 O O . LEU B 1 244 ? -6.33 -12.402 -0.801 1 92.29 244 LEU B O 1
ATOM 4103 N N . VAL B 1 245 ? -6.246 -14.594 -1.098 1 92.53 245 VAL B N 1
ATOM 4104 C CA . VAL B 1 245 ? -6.718 -14.905 0.248 1 92.53 245 VAL B CA 1
ATOM 4105 C C . VAL B 1 245 ? -5.688 -14.444 1.276 1 92.53 245 VAL B C 1
ATOM 4107 O O . VAL B 1 245 ? -4.537 -14.886 1.253 1 92.53 245 VAL B O 1
ATOM 4110 N N . PRO B 1 246 ? -6.098 -13.559 2.139 1 90.54 246 PRO B N 1
ATOM 4111 C CA . PRO B 1 246 ? -5.149 -13.015 3.113 1 90.54 246 PRO B CA 1
ATOM 4112 C C . PRO B 1 246 ? -4.495 -14.098 3.968 1 90.54 246 PRO B C 1
ATOM 4114 O O . PRO B 1 246 ? -5.145 -15.084 4.326 1 90.54 246 PRO B O 1
ATOM 4117 N N . ILE B 1 247 ? -3.207 -13.992 4.293 1 90.59 247 ILE B N 1
ATOM 4118 C CA . ILE B 1 247 ? -2.4 -14.791 5.209 1 90.59 247 ILE B CA 1
ATOM 4119 C C . ILE B 1 247 ? -2 -16.102 4.536 1 90.59 247 ILE B C 1
ATOM 4121 O O . ILE B 1 247 ? -0.972 -16.692 4.874 1 90.59 247 ILE B O 1
ATOM 4125 N N . ALA B 1 248 ? -2.761 -16.54 3.521 1 95.15 248 ALA B N 1
ATOM 4126 C CA . ALA B 1 248 ? -2.514 -17.863 2.954 1 95.15 248 ALA B CA 1
ATOM 4127 C C . ALA B 1 248 ? -1.944 -17.757 1.542 1 95.15 248 ALA B C 1
ATOM 4129 O O . ALA B 1 248 ? -1.894 -18.749 0.81 1 95.15 248 ALA B O 1
ATOM 4130 N N . SER B 1 249 ? -1.538 -16.639 1.185 1 95.79 249 SER B N 1
ATOM 4131 C CA . SER B 1 249 ? -1.152 -16.396 -0.201 1 95.79 249 SER B CA 1
ATOM 4132 C C . SER B 1 249 ? 0.059 -17.234 -0.593 1 95.79 249 SER B C 1
ATOM 4134 O O . SER B 1 249 ? 0.101 -17.801 -1.687 1 95.79 249 SER B O 1
ATOM 4136 N N . ILE B 1 250 ? 1.032 -17.357 0.274 1 96.9 250 ILE B N 1
ATOM 4137 C CA . ILE B 1 250 ? 2.246 -18.116 -0.005 1 96.9 250 ILE B CA 1
ATOM 4138 C C . ILE B 1 250 ? 1.908 -19.599 -0.14 1 96.9 250 ILE B C 1
ATOM 4140 O O . ILE B 1 250 ? 2.401 -20.274 -1.048 1 96.9 250 ILE B O 1
ATOM 4144 N N . LEU B 1 251 ? 1.108 -20.062 0.775 1 97.64 251 LEU B N 1
ATOM 4145 C CA . LEU B 1 251 ? 0.658 -21.446 0.683 1 97.64 251 LEU B CA 1
ATOM 4146 C C . LEU B 1 251 ? 0.005 -21.717 -0.668 1 97.64 251 LEU B C 1
ATOM 4148 O O . LEU B 1 251 ? 0.291 -22.73 -1.31 1 97.64 251 LEU B O 1
ATOM 4152 N N . PHE B 1 252 ? -0.806 -20.824 -1.162 1 97.77 252 PHE B N 1
ATOM 4153 C CA . PHE B 1 252 ? -1.539 -21.021 -2.406 1 97.77 252 PHE B CA 1
ATOM 4154 C C . PHE B 1 252 ? -0.611 -20.889 -3.608 1 97.77 252 PHE B C 1
ATOM 4156 O O . PHE B 1 252 ? -0.878 -21.455 -4.67 1 97.77 252 PHE B O 1
ATOM 4163 N N . SER B 1 253 ? 0.478 -20.166 -3.439 1 96.82 253 SER B N 1
ATOM 4164 C CA . SER B 1 253 ? 1.487 -20.167 -4.494 1 96.82 253 SER B CA 1
ATOM 4165 C C . SER B 1 253 ? 2.058 -21.564 -4.712 1 96.82 253 SER B C 1
ATOM 4167 O O . SER B 1 253 ? 2.258 -21.988 -5.852 1 96.82 253 SER B O 1
ATOM 4169 N N . PHE B 1 254 ? 2.268 -22.264 -3.642 1 98.17 254 PHE B N 1
ATOM 4170 C CA . PHE B 1 254 ? 2.799 -23.618 -3.742 1 98.17 254 PHE B CA 1
ATOM 4171 C C . PHE B 1 254 ? 1.736 -24.579 -4.261 1 98.17 254 PHE B C 1
ATOM 4173 O O . PHE B 1 254 ? 2.009 -25.401 -5.138 1 98.17 254 PHE B O 1
ATOM 4180 N N . THR B 1 255 ? 0.5 -24.451 -3.761 1 98.59 255 THR B N 1
ATOM 4181 C CA . THR B 1 255 ? -0.541 -25.372 -4.205 1 98.59 255 THR B CA 1
ATOM 4182 C C . THR B 1 255 ? -0.9 -25.117 -5.666 1 98.59 255 THR B C 1
ATOM 4184 O O . THR B 1 255 ? -1.239 -26.049 -6.399 1 98.59 255 THR B O 1
ATOM 4187 N N . ASN B 1 256 ? -0.875 -23.834 -6.067 1 98.02 256 ASN B N 1
ATOM 4188 C CA . ASN B 1 256 ? -1.053 -23.521 -7.481 1 98.02 256 ASN B CA 1
ATOM 4189 C C . ASN B 1 256 ? 0.026 -24.174 -8.34 1 98.02 256 ASN B C 1
ATOM 4191 O O . ASN B 1 256 ? -0.257 -24.657 -9.438 1 98.02 256 ASN B O 1
ATOM 4195 N N . THR B 1 257 ? 1.26 -24.149 -7.875 1 97.66 257 THR B N 1
ATOM 4196 C CA . THR B 1 257 ? 2.368 -24.786 -8.577 1 97.66 257 THR B CA 1
ATOM 4197 C C . THR B 1 257 ? 2.143 -26.291 -8.689 1 97.66 257 THR B C 1
ATOM 4199 O O . THR B 1 257 ? 2.4 -26.887 -9.737 1 97.66 257 THR B O 1
ATOM 4202 N N . VAL B 1 258 ? 1.674 -26.876 -7.614 1 98.58 258 VAL B N 1
ATOM 4203 C CA . VAL B 1 258 ? 1.336 -28.295 -7.632 1 98.58 258 VAL B CA 1
ATOM 4204 C C . VAL B 1 258 ? 0.244 -28.553 -8.668 1 98.58 258 VAL B C 1
ATOM 4206 O O . VAL B 1 258 ? 0.333 -29.504 -9.449 1 98.58 258 VAL B O 1
ATOM 4209 N N . GLY B 1 259 ? -0.763 -27.741 -8.672 1 98.33 259 GLY B N 1
ATOM 4210 C CA . GLY B 1 259 ? -1.819 -27.864 -9.665 1 98.33 259 GLY B CA 1
ATOM 4211 C C . GLY B 1 259 ? -1.313 -27.755 -11.09 1 98.33 259 GLY B C 1
ATOM 4212 O O . GLY B 1 259 ? -1.756 -28.495 -11.971 1 98.33 259 GLY B O 1
ATOM 4213 N N . ALA B 1 260 ? -0.456 -26.836 -11.333 1 97.68 260 ALA B N 1
ATOM 4214 C CA . ALA B 1 260 ? 0.134 -26.672 -12.659 1 97.68 260 ALA B CA 1
ATOM 4215 C C . ALA B 1 260 ? 0.914 -27.917 -13.071 1 97.68 260 ALA B C 1
ATOM 4217 O O . ALA B 1 260 ? 0.846 -28.346 -14.225 1 97.68 260 ALA B O 1
ATOM 4218 N N . ALA B 1 261 ? 1.668 -28.496 -12.148 1 97.96 261 ALA B N 1
ATOM 4219 C CA . ALA B 1 261 ? 2.452 -29.698 -12.421 1 97.96 261 ALA B CA 1
ATOM 4220 C C . ALA B 1 261 ? 1.544 -30.891 -12.707 1 97.96 261 ALA B C 1
ATOM 4222 O O . ALA B 1 261 ? 1.823 -31.69 -13.604 1 97.96 261 ALA B O 1
ATOM 4223 N N . LEU B 1 262 ? 0.459 -31.005 -11.901 1 97.84 262 LEU B N 1
ATOM 4224 C CA . LEU B 1 262 ? -0.501 -32.077 -12.143 1 97.84 262 LEU B CA 1
ATOM 4225 C C . LEU B 1 262 ? -1.098 -31.966 -13.541 1 97.84 262 LEU B C 1
ATOM 4227 O O . LEU B 1 262 ? -1.263 -32.974 -14.233 1 97.84 262 LEU B O 1
ATOM 4231 N N . TRP B 1 263 ? -1.389 -30.735 -13.867 1 97.05 263 TRP B N 1
ATOM 4232 C CA . TRP B 1 263 ? -1.933 -30.473 -15.196 1 97.05 263 TRP B CA 1
ATOM 4233 C C . TRP B 1 263 ? -0.934 -30.864 -16.28 1 97.05 263 TRP B C 1
ATOM 4235 O O . TRP B 1 263 ? -1.293 -31.53 -17.253 1 97.05 263 TRP B O 1
ATOM 4245 N N . ALA B 1 264 ? 0.277 -30.535 -16.171 1 96.42 264 ALA B N 1
ATOM 4246 C CA . ALA B 1 264 ? 1.33 -30.893 -17.117 1 96.42 264 ALA B CA 1
ATOM 4247 C C . ALA B 1 264 ? 1.507 -32.407 -17.193 1 96.42 264 ALA B C 1
ATOM 4249 O O . ALA B 1 264 ? 1.673 -32.965 -18.28 1 96.42 264 ALA B O 1
ATOM 4250 N N . ALA B 1 265 ? 1.497 -33.063 -16.056 1 96.47 265 ALA B N 1
ATOM 4251 C CA . ALA B 1 265 ? 1.633 -34.516 -16.016 1 96.47 265 ALA B CA 1
ATOM 4252 C C . ALA B 1 265 ? 0.498 -35.194 -16.779 1 96.47 265 ALA B C 1
ATOM 4254 O O . ALA B 1 265 ? 0.713 -36.199 -17.461 1 96.47 265 ALA B O 1
ATOM 4255 N N . ASP B 1 266 ? -0.658 -34.663 -16.592 1 93.94 266 ASP B N 1
ATOM 4256 C CA . ASP B 1 266 ? -1.812 -35.212 -17.297 1 93.94 266 ASP B CA 1
ATOM 4257 C C . ASP B 1 266 ? -1.681 -35.011 -18.805 1 93.94 266 ASP B C 1
ATOM 4259 O O . ASP B 1 266 ? -2.098 -35.866 -19.59 1 93.94 266 ASP B O 1
ATOM 4263 N N . ILE B 1 267 ? -1.178 -33.86 -19.205 1 92.46 267 ILE B N 1
ATOM 4264 C CA . ILE B 1 267 ? -0.938 -33.601 -20.621 1 92.46 267 ILE B CA 1
ATOM 4265 C C . ILE B 1 267 ? 0.046 -34.63 -21.174 1 92.46 267 ILE B C 1
ATOM 4267 O O . ILE B 1 267 ? -0.163 -35.176 -22.26 1 92.46 267 ILE B O 1
ATOM 4271 N N . GLU B 1 268 ? 1.081 -34.986 -20.471 1 92.35 268 GLU B N 1
ATOM 4272 C CA . GLU B 1 268 ? 2.103 -35.939 -20.891 1 92.35 268 GLU B CA 1
ATOM 4273 C C . GLU B 1 268 ? 1.569 -37.368 -20.869 1 92.35 268 GLU B C 1
ATOM 4275 O O . GLU B 1 268 ? 1.913 -38.179 -21.731 1 92.35 268 GLU B O 1
ATOM 4280 N N . GLY B 1 269 ? 0.919 -37.788 -19.835 1 84.79 269 GLY B N 1
ATOM 4281 C CA . GLY B 1 269 ? 0.402 -39.141 -19.713 1 84.79 269 GLY B CA 1
ATOM 4282 C C . GLY B 1 269 ? -0.731 -39.436 -20.678 1 84.79 269 GLY B C 1
ATOM 4283 O O . GLY B 1 269 ? -0.881 -40.569 -21.141 1 84.79 269 GLY B O 1
ATOM 4284 N N . ASN B 1 270 ? -1.849 -38.732 -20.528 1 65.33 270 ASN B N 1
ATOM 4285 C CA . ASN B 1 270 ? -3.041 -39.036 -21.313 1 65.33 270 ASN B CA 1
ATOM 4286 C C . ASN B 1 270 ? -2.876 -38.611 -22.77 1 65.33 270 ASN B C 1
ATOM 4288 O O . ASN B 1 270 ? -3.775 -38.82 -23.587 1 65.33 270 ASN B O 1
ATOM 4292 N N . GLY B 1 271 ? -1.663 -38.564 -23.481 1 53.41 271 GLY B N 1
ATOM 4293 C CA . GLY B 1 271 ? -1.852 -38.12 -24.853 1 53.41 271 GLY B CA 1
ATOM 4294 C C . GLY B 1 271 ? -3.109 -37.293 -25.045 1 53.41 271 GLY B C 1
ATOM 4295 O O . GLY B 1 271 ? -3.469 -36.956 -26.175 1 53.41 271 GLY B O 1
ATOM 4296 N N . THR B 1 272 ? -4.334 -37.622 -24.323 1 43.18 272 THR B N 1
ATOM 4297 C CA . THR B 1 272 ? -5.721 -37.198 -24.482 1 43.18 272 THR B CA 1
ATOM 4298 C C . THR B 1 272 ? -5.879 -35.721 -24.131 1 43.18 272 THR B C 1
ATOM 4300 O O . THR B 1 272 ? -5.198 -35.214 -23.238 1 43.18 272 THR B O 1
ATOM 4303 N N . THR B 1 273 ? -6.446 -34.952 -25.003 1 40.93 273 THR B N 1
ATOM 4304 C CA . THR B 1 273 ? -6.789 -33.536 -25.064 1 40.93 273 THR B CA 1
ATOM 4305 C C . THR B 1 273 ? -7.346 -33.056 -23.726 1 40.93 273 THR B C 1
ATOM 4307 O O . THR B 1 273 ? -8.13 -33.76 -23.086 1 40.93 273 THR B O 1
ATOM 4310 N N . MET B 1 274 ? -6.756 -32.203 -22.927 1 40.69 274 MET B N 1
ATOM 4311 C CA . MET B 1 274 ? -7.269 -31.453 -21.784 1 40.69 274 MET B CA 1
ATOM 4312 C C . MET B 1 274 ? -8.789 -31.34 -21.845 1 40.69 274 MET B C 1
ATOM 4314 O O . MET B 1 274 ? -9.44 -31.106 -20.826 1 40.69 274 MET B O 1
ATOM 4318 N N . THR B 1 275 ? -9.373 -31.271 -23.065 1 39.82 275 THR B N 1
ATOM 4319 C CA . THR B 1 275 ? -10.796 -31.182 -23.371 1 39.82 275 THR B CA 1
ATOM 4320 C C . THR B 1 275 ? -11.503 -32.495 -23.043 1 39.82 275 THR B C 1
ATOM 4322 O O . THR B 1 275 ? -12.734 -32.551 -23.008 1 39.82 275 THR B O 1
ATOM 4325 N N . GLN B 1 276 ? -10.855 -33.624 -23.169 1 39.92 276 GLN B N 1
ATOM 4326 C CA . GLN B 1 276 ? -11.547 -34.906 -23.08 1 39.92 276 GLN B CA 1
ATOM 4327 C C . GLN B 1 276 ? -11.857 -35.264 -21.629 1 39.92 276 GLN B C 1
ATOM 4329 O O . GLN B 1 276 ? -12.604 -36.207 -21.363 1 39.92 276 GLN B O 1
ATOM 4334 N N . ILE B 1 277 ? -11.171 -34.782 -20.705 1 39.02 277 ILE B N 1
ATOM 4335 C CA . ILE B 1 277 ? -11.468 -35.193 -19.337 1 39.02 277 ILE B CA 1
ATOM 4336 C C . ILE B 1 277 ? -12.863 -34.711 -18.945 1 39.02 277 ILE B C 1
ATOM 4338 O O . ILE B 1 277 ? -13.551 -35.359 -18.153 1 39.02 277 ILE B O 1
ATOM 4342 N N . SER B 1 278 ? -13.266 -33.534 -19.389 1 38.78 278 SER B N 1
ATOM 4343 C CA . SER B 1 278 ? -14.541 -33.005 -18.917 1 38.78 278 SER B CA 1
ATOM 4344 C C . SER B 1 278 ? -15.695 -33.478 -19.796 1 38.78 278 SER B C 1
ATOM 4346 O O . SER B 1 278 ? -16.787 -32.909 -19.754 1 38.78 278 SER B O 1
ATOM 4348 N N . SER B 1 279 ? -15.43 -34.354 -20.865 1 37.7 279 SER B N 1
ATOM 4349 C CA . SER B 1 279 ? -16.633 -34.898 -21.486 1 37.7 279 SER B CA 1
ATOM 4350 C C . SER B 1 279 ? -17.313 -35.916 -20.576 1 37.7 279 SER B C 1
ATOM 4352 O O . SER B 1 279 ? -16.643 -36.647 -19.844 1 37.7 279 SER B O 1
ATOM 4354 N N . PRO B 1 280 ? -18.495 -35.777 -20.267 1 44.23 280 PRO B N 1
ATOM 4355 C CA . PRO B 1 280 ? -19.235 -36.759 -19.469 1 44.23 280 PRO B CA 1
ATOM 4356 C C . PRO B 1 280 ? -18.853 -38.199 -19.803 1 44.23 280 PRO B C 1
ATOM 4358 O O . PRO B 1 280 ? -18.887 -39.069 -18.93 1 44.23 280 PRO B O 1
ATOM 4361 N N . GLN B 1 281 ? -18.411 -38.469 -20.992 1 43.17 281 GLN B N 1
ATOM 4362 C CA . GLN B 1 281 ? -18.167 -39.844 -21.417 1 43.17 281 GLN B CA 1
ATOM 4363 C C . GLN B 1 281 ? -16.891 -40.396 -20.788 1 43.17 281 GLN B C 1
ATOM 4365 O O . GLN B 1 281 ? -16.841 -41.565 -20.398 1 43.17 281 GLN B O 1
ATOM 4370 N N . ALA B 1 282 ? -15.851 -39.572 -20.654 1 43.55 282 ALA B N 1
ATOM 4371 C CA . ALA B 1 282 ? -14.604 -40.0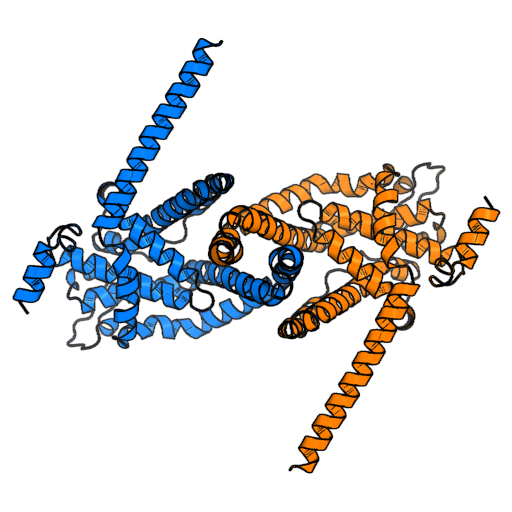63 -20.073 1 43.55 282 ALA B CA 1
ATOM 4372 C C . ALA B 1 282 ? -14.735 -40.241 -18.563 1 43.55 282 ALA B C 1
ATOM 4374 O O . ALA B 1 282 ? -14.151 -41.163 -17.987 1 43.55 282 ALA B O 1
ATOM 4375 N N . GLN B 1 283 ? -15.482 -39.382 -17.84 1 45.41 283 GLN B N 1
ATOM 4376 C CA . GLN B 1 283 ? -15.782 -39.633 -16.434 1 45.41 283 GLN B CA 1
ATOM 4377 C C . GLN B 1 283 ? -16.5 -40.968 -16.254 1 45.41 283 GLN B C 1
ATOM 4379 O O . GLN B 1 283 ? -16.254 -41.685 -15.283 1 45.41 283 GLN B O 1
ATOM 4384 N N . LYS B 1 284 ? -17.32 -41.392 -17.195 1 46.77 284 LYS B N 1
ATOM 4385 C CA . LYS B 1 284 ? -18.055 -42.653 -17.157 1 46.77 284 LYS B CA 1
ATOM 4386 C C . LYS B 1 284 ? -17.125 -43.838 -17.398 1 46.77 284 LYS B C 1
ATOM 4388 O O . LYS B 1 284 ? -17.265 -44.883 -16.759 1 46.77 284 LYS B O 1
ATOM 4393 N N . GLU B 1 285 ? -16.088 -43.69 -18.191 1 44.4 285 GLU B N 1
ATOM 4394 C CA . GLU B 1 285 ? -15.222 -44.819 -18.521 1 44.4 285 GLU B CA 1
ATOM 4395 C C . GLU B 1 285 ? -14.17 -45.042 -17.438 1 44.4 285 GLU B C 1
ATOM 4397 O O . GLU B 1 285 ? -13.807 -46.182 -17.144 1 44.4 285 GLU B O 1
ATOM 4402 N N . ALA B 1 286 ? -13.592 -44.089 -16.73 1 46.51 286 ALA B N 1
ATOM 4403 C CA . ALA B 1 286 ? -12.696 -44.245 -15.587 1 46.51 286 ALA B CA 1
ATOM 4404 C C . ALA B 1 286 ? -13.421 -44.877 -14.403 1 46.51 286 ALA B C 1
ATOM 4406 O O . ALA B 1 286 ? -12.842 -45.683 -13.67 1 46.51 286 ALA B O 1
ATOM 4407 N N . LEU B 1 287 ? -14.631 -44.535 -14.17 1 47.55 287 LEU B N 1
ATOM 4408 C CA . LEU B 1 287 ? -15.424 -45.219 -13.154 1 47.55 287 LEU B CA 1
ATOM 4409 C C . LEU B 1 287 ? -15.611 -46.69 -13.51 1 47.55 287 LEU B C 1
ATOM 4411 O O . LEU B 1 287 ? -15.666 -47.545 -12.624 1 47.55 287 LEU B O 1
ATOM 4415 N N . ARG B 1 288 ? -15.614 -47.07 -14.795 1 48.51 288 ARG B N 1
ATOM 4416 C CA . ARG B 1 288 ? -15.827 -48.459 -15.189 1 48.51 288 ARG B CA 1
ATOM 4417 C C . ARG B 1 288 ? -14.522 -49.247 -15.143 1 48.51 288 ARG B C 1
ATOM 4419 O O . ARG B 1 288 ? -14.536 -50.477 -15.057 1 48.51 288 ARG B O 1
ATOM 4426 N N . SER B 1 289 ? -13.375 -48.532 -15.317 1 46.51 289 SER B N 1
ATOM 4427 C CA . SER B 1 289 ? -12.121 -49.278 -15.28 1 46.51 289 SER B CA 1
ATOM 4428 C C . SER B 1 289 ? -11.597 -49.408 -13.854 1 46.51 289 SER B C 1
ATOM 4430 O O . SER B 1 289 ? -10.613 -50.11 -13.611 1 46.51 289 SER B O 1
ATOM 4432 N N . GLU B 1 290 ? -12.079 -48.596 -12.891 1 39.08 290 GLU B N 1
ATOM 4433 C CA . GLU B 1 290 ? -11.827 -49.008 -11.514 1 39.08 290 GLU B CA 1
ATOM 4434 C C . GLU B 1 290 ? -12.803 -50.097 -11.077 1 39.08 290 GLU B C 1
ATOM 4436 O O . GLU B 1 290 ? -13.986 -50.052 -11.42 1 39.08 290 GLU B O 1
#

Organism: Botryotinia fuckeliana (strain B05.10) (NCBI:txid332648)

Nearest PDB structures (foldseek):
  3tx3-assembly1_A  TM=5.643E-01  e=1.634E-03  Idiomarina loihiensis
  3tx3-assembly1_B  TM=5.707E-01  e=2.573E-03  Idiomarina loihiensis
  6d79-assembly1_B  TM=5.981E-01  e=8.006E-03  Pseudomonas fragi A22
  6d79-assembly1_A  TM=5.992E-01  e=8.767E-03  Pseudomonas fragi A22
  3tx3-assembly1_A  TM=5.514E-01  e=1.582E-03  Idiomarina loihiensis

Sequence (580 aa):
MSSSMEKAGAKAKEVAKEDFDKAKELARSAAISGAYLYPIKGIFYFLSHRTLWKPLLSKLVPTLSLSVVVVIVMFMFTYLPQLAILIFTDGPLAAVSAVLLTLSESSTIVTMLSKNFLIADALVDTFDGVMVAKGQTEVVQGGREIKSGKFGDPMRKLGKVVKGYGQKYSFGGLVRYLMYLPLNLIPVVGTVVFVGLQGRQRGEGVHSRYFQLKGWSSAQKEEWLKKHSGAYTSFGTVATLLELVPIASILFSFTNTVGAALWAADIEGNGTTMTQISSPQAQKEALRSEMSSSMEKAGAKAKEVAKEDFDKAKELARSAAISGAYLYPIKGIFYFLSHRTLWKPLLSKLVPTLSLSVVVVIVMFMFTYLPQLAILIFTDGPLAAVSAVLLTLSESSTIVTMLSKNFLIADALVDTFDGVMVAKGQTEVVQGGREIKSGKFGDPMRKLGKVVKGYGQKYSFGGLVRYLMYLPLNLIPVVGTVVFVGLQGRQRGEGVHSRYFQLKGWSSAQKEEWLKKHSGAYTSFGTVATLLELVPIASILFSFTNTVGAALWAADIEGNGTTMTQISSPQAQKEALRSE

Foldseek 3Di:
DVVVVVVVVVVVVVVVVVVVVVVVVLQVLLVLLCLLCLLVVLLVVPVVAVLLCVLVVVQVVVLVVLLVVLLVVLCVPPLVVQLVVQCVVPPPCSNVVSSQVSLLVSLVVSLQCCCQPNRQVSLLLSLQLLCVVLPNPVLSVLFFQFDDDPDPRSSVRTHDGRDDTADHDDPVLVVVLVVLVCLVVDPPVSVVVSLLVQLLVQLLRLCVSSCVSVVHDPVRSVVVCVVSSSSSSSLSSSLVVVLSRGPCNSVSSNSSSSSSSVVSSCVVPVCDRSSVVSDPVVVVVVVVVD/DVVVVVVVVVVVVVVVVVVVVVVVVLQVLLVLLCLLCLLVVLLVVPVVAVLLCVLVVVQVVVLVVLLVVLLVVLCVPPLVVQLVVQCVVPPPCSNVVSSQVSLLVSLVVSLQCCCQPNRQVSLLLSLQLLCVVLPNPVLSVLFFQFDDDPDPRSSVRTHDGRDDTADHDDPVLVVVLVVLVCLVVDPPVSVVVSLLVQLLVQLLRLCVSSCVSVVHDPVRSVVVCVVSSSSSSSLSSSLVVVLSRGPCNSVSSNSSSSSSSVVSSCVVPVCDRSSPCSDPVNVVVVVVVD

Radius of gyration: 30.77 Å; Cα contacts (8 Å, |Δi|>4): 755; chains: 2; bounding box: 42×97×88 Å